Protein AF-A0A2D6K5L2-F1 (afdb_monomer)

Sequence (386 aa):
MVELRALHFTDVQDHYDRLEVIRDFLPANDIDAVFFTGDFIEANPIGANRTGDKLHEEYLRILVTPEFQEEYGTAQRRIQEIVRPHIVGDQLDESKLSASEKSELEALVESKKNVVSTAVDDKEEELKTALPPVIHESYTQMTLIFGEIAAISPVYAIMGNHDMTTGYEHLEDTVTFLEKQKSALLEGRNGVQFTLKGDLNTWEIPGFYNEPGIRKVFDEHYIPFESGESLGNIEEKLRTTSGEENRKYRSRKGDVTAWQASERTRLGDRNADIYFTHKLPHCDKGSRVMGDVSGEITLEYSIDAKSVHGGHFHGGQIGWSSLRHVLEAFEEGEMQTTINGEDVPLYLLTRGEHWELNPGEHHFFVTEYDAAKEVERVLVYEFVYE

Secondary structure (DSSP, 8-state):
--SEEEEEE---TT-HHHHHHHHHHHHHTT--EEEEEE-SS--STTSTTSHHHHHHHHHHHHH--HHHHHHHHHHHHHHHHHHGGGEETTEE-TTSS-HHHHHHHHHHHHHHHHHHHHHHHHHHHHHHHHHHHHHHHHHHHHHHHHHHHHTTS-EEEEE-SS-BHHHHHHHTTTEEEGGGSS-EEEE-TTSPEEEEEEE-------GGGGSHHHHHHHTTTB---SSSS-HHHHHHHHHH--HHHHHHHHHHHHHHHHHHHHHHHHH--S--SEEEES--S--STT-------S--HHHHHHTT-SEEEE---TT-EETTEEHHHHHHHHHHS--EEEETTEEEEEEEPPTT--EEEE-BTTEEEEEEE-TT--EEEEEEEE----

Solvent-accessible surface area (backbone atoms only — not comparable to full-atom values): 20625 Å² total; per-residue (Å²): 108,80,26,39,36,34,36,36,40,35,52,46,38,60,43,59,68,59,51,52,52,50,48,65,44,37,79,78,65,70,40,62,31,35,41,40,20,18,20,63,40,29,47,52,71,80,48,90,88,26,50,12,27,52,45,49,51,54,52,45,68,72,49,62,42,76,68,46,47,52,58,45,47,51,40,52,51,53,47,46,68,64,48,60,84,40,48,58,90,93,42,75,44,72,87,75,54,49,76,66,54,49,54,48,44,53,52,38,54,51,49,43,51,49,54,51,51,50,46,32,66,79,36,45,71,57,49,55,64,59,50,56,57,52,55,52,51,53,38,51,56,47,31,56,54,44,38,60,32,32,73,74,24,52,32,38,31,39,63,20,44,49,38,40,42,61,46,53,74,55,28,55,93,36,40,47,54,24,52,83,42,60,60,50,80,45,74,26,82,84,67,51,73,42,36,34,32,30,45,75,52,53,49,47,57,43,76,53,51,67,36,75,57,50,28,73,59,37,66,87,42,42,50,88,54,85,59,61,52,25,72,65,55,41,52,51,48,51,73,75,42,60,76,70,59,26,51,52,40,51,50,50,53,50,54,43,53,51,49,55,54,48,52,52,57,65,38,47,74,71,75,25,42,36,34,38,27,16,48,51,79,75,80,60,94,83,68,91,76,82,84,75,98,73,77,48,57,52,67,64,40,35,76,45,17,37,32,31,37,26,11,74,39,92,54,23,32,50,52,100,39,49,34,61,62,56,51,54,50,37,78,77,39,92,43,62,46,72,58,95,84,41,80,34,48,43,46,79,47,67,79,88,57,55,36,38,42,22,24,18,83,52,32,34,36,40,40,30,20,28,86,85,55,39,53,54,34,39,35,51,45,69,76,82,81,135

Foldseek 3Di:
DFFAKEWEAFACALVVVLLVVVLVVCVLFVHAAYEYFYALHNLDCPDPPTLVVVLVVQLCVQLVDPVLCVQLVVLVVVLCVLQVVQDDPNDGPPVPHDPVSVVSNVVSVVSNLVSQLVSLVVCLVVSLVGSVVSVVVSLLSVQVSLQSNQVRHAAEYAHEQSDWQVSCVSNVVRYHYQLVDLWDWRATPVRQIFIEHEHEPHQAHPPSCPRPNNVSSCVVTHPPNVQNHHLVRLVVCCVVDDDPSNVVSVVSNVSVVVVVVVSVVRSPDLAGQEYEYADAPPPDPDDDDDDDPPDRPVVVSLVRYLEYEYHDDAFWDKAPDTVVVVVVVCVVPPQWDDRPNDTWHKAADDWPGGMYTYAHPFKMWIWTADSVSHTGIITIDGDDDD

Nearest PDB structures (foldseek):
  6gkf-assembly4_G  TM=2.827E-01  e=2.273E+00  Homo sapiens
  8csb-assembly1_A  TM=1.303E-01  e=1.130E+00  Raoultella terrigena

Structure (mmCIF, N/CA/C/O backbone):
data_AF-A0A2D6K5L2-F1
#
_entry.id   AF-A0A2D6K5L2-F1
#
loop_
_atom_site.group_PDB
_atom_site.id
_atom_site.type_symbol
_atom_site.label_atom_id
_atom_site.label_alt_id
_atom_site.label_comp_id
_atom_site.label_asym_id
_atom_site.label_entity_id
_atom_site.label_seq_id
_atom_site.pdbx_PDB_ins_code
_atom_site.Cartn_x
_atom_site.Cartn_y
_atom_site.Cartn_z
_atom_site.occupancy
_atom_site.B_iso_or_equiv
_atom_site.auth_seq_id
_atom_site.auth_comp_id
_atom_site.auth_asym_id
_atom_site.auth_atom_id
_atom_site.pdbx_PDB_model_num
ATOM 1 N N . MET A 1 1 ? 18.872 4.439 -24.631 1.00 83.25 1 MET A N 1
ATOM 2 C CA . MET A 1 1 ? 17.970 3.472 -25.313 1.00 83.25 1 MET A CA 1
ATOM 3 C C . MET A 1 1 ? 17.229 2.840 -24.176 1.00 83.25 1 MET A C 1
ATOM 5 O O . MET A 1 1 ? 17.904 2.303 -23.306 1.00 83.25 1 MET A O 1
ATOM 9 N N . VAL A 1 2 ? 15.905 2.962 -24.184 1.00 91.69 2 VAL A N 1
ATOM 10 C CA . VAL A 1 2 ? 15.064 2.469 -23.095 1.00 91.69 2 VAL A CA 1
ATOM 11 C C . VAL A 1 2 ? 15.124 0.949 -23.078 1.00 91.69 2 VAL A C 1
ATOM 13 O O . VAL A 1 2 ? 14.811 0.302 -24.078 1.00 91.69 2 VAL A O 1
ATOM 16 N N . GLU A 1 3 ? 15.579 0.412 -21.957 1.00 96.12 3 GLU A N 1
ATOM 17 C CA . GLU A 1 3 ? 15.709 -1.016 -21.690 1.00 96.12 3 GLU A CA 1
ATOM 18 C C . GLU A 1 3 ? 14.527 -1.545 -20.874 1.00 96.12 3 GLU A C 1
ATOM 20 O O . GLU A 1 3 ? 14.092 -2.675 -21.088 1.00 96.12 3 GLU A O 1
ATOM 25 N N . LEU A 1 4 ? 13.999 -0.714 -19.975 1.00 97.38 4 LEU A N 1
ATOM 26 C CA . LEU A 1 4 ? 12.807 -0.989 -19.185 1.00 97.38 4 LEU A CA 1
ATOM 27 C C . LEU A 1 4 ? 11.976 0.288 -19.065 1.00 97.38 4 LEU A C 1
ATOM 29 O O . LEU A 1 4 ? 12.506 1.353 -18.743 1.00 97.38 4 LEU A O 1
ATOM 33 N N . ARG A 1 5 ? 10.674 0.173 -19.298 1.00 97.00 5 ARG A N 1
ATOM 34 C CA . ARG A 1 5 ? 9.677 1.217 -19.083 1.00 97.00 5 ARG A CA 1
ATOM 35 C C . ARG A 1 5 ? 8.679 0.719 -18.045 1.00 97.00 5 ARG A C 1
ATOM 37 O O . ARG A 1 5 ? 7.815 -0.097 -18.354 1.00 97.00 5 ARG A O 1
ATOM 44 N N . ALA A 1 6 ? 8.820 1.184 -16.811 1.00 97.69 6 ALA A N 1
ATOM 45 C CA . ALA A 1 6 ? 7.975 0.756 -15.705 1.00 97.69 6 ALA A CA 1
ATOM 46 C C . ALA A 1 6 ? 6.955 1.834 -15.346 1.00 97.69 6 ALA A C 1
ATOM 48 O O . ALA A 1 6 ? 7.294 3.016 -15.293 1.00 97.69 6 ALA A O 1
ATOM 49 N N . LEU A 1 7 ? 5.717 1.431 -15.086 1.00 97.56 7 LEU A N 1
ATOM 50 C CA . LEU A 1 7 ? 4.693 2.307 -14.529 1.00 97.56 7 LEU A CA 1
ATOM 51 C C . LEU A 1 7 ? 4.685 2.151 -13.010 1.00 97.56 7 LEU A C 1
ATOM 53 O O . LEU A 1 7 ? 4.645 1.028 -12.526 1.00 97.56 7 LEU A O 1
ATOM 57 N N . HIS A 1 8 ? 4.676 3.250 -12.260 1.00 95.75 8 HIS A N 1
ATOM 58 C CA . HIS A 1 8 ? 4.605 3.253 -10.801 1.00 95.75 8 HIS A CA 1
ATOM 59 C C . HIS A 1 8 ? 3.415 4.073 -10.300 1.00 95.75 8 HIS A C 1
ATOM 61 O O . HIS A 1 8 ? 3.296 5.258 -10.616 1.00 95.75 8 HIS A O 1
ATOM 67 N N . PHE A 1 9 ? 2.561 3.447 -9.492 1.00 93.38 9 PHE A N 1
ATOM 68 C CA . PHE A 1 9 ? 1.469 4.093 -8.757 1.00 93.38 9 PHE A CA 1
ATOM 69 C C . PHE A 1 9 ? 1.394 3.575 -7.312 1.00 93.38 9 PHE A C 1
ATOM 71 O O . PHE A 1 9 ? 2.041 2.590 -6.950 1.00 93.38 9 PHE A O 1
ATOM 78 N N . THR A 1 10 ? 0.618 4.274 -6.486 1.00 89.81 10 THR A N 1
ATOM 79 C CA . THR A 1 10 ? 0.477 4.033 -5.045 1.00 89.81 10 THR A CA 1
ATOM 80 C C . THR A 1 10 ? -0.971 4.190 -4.594 1.00 89.81 10 THR A C 1
ATOM 82 O O . THR A 1 10 ? -1.770 4.774 -5.328 1.00 89.81 10 THR A O 1
ATOM 85 N N . ASP A 1 11 ? -1.270 3.685 -3.394 1.00 85.62 11 ASP A N 1
ATOM 86 C CA . ASP A 1 11 ? -2.438 4.016 -2.573 1.00 85.62 11 ASP A CA 1
ATOM 87 C C . ASP A 1 11 ? -3.735 4.046 -3.388 1.00 85.62 11 ASP A C 1
ATOM 89 O O . ASP A 1 11 ? -4.423 5.065 -3.520 1.00 85.62 11 ASP A O 1
ATOM 93 N N . VAL A 1 12 ? -4.056 2.890 -3.976 1.00 88.06 12 VAL A N 1
ATOM 94 C CA . VAL A 1 12 ? -5.315 2.709 -4.702 1.00 88.06 12 VAL A CA 1
ATOM 95 C C . VAL A 1 12 ? -6.481 2.779 -3.742 1.00 88.06 12 VAL A C 1
ATOM 97 O O . VAL A 1 12 ? -7.477 3.381 -4.108 1.00 88.06 12 VAL A O 1
ATOM 100 N N . GLN A 1 13 ? -6.370 2.233 -2.527 1.00 88.38 13 GLN A N 1
ATOM 101 C CA . GLN A 1 13 ? -7.345 2.485 -1.462 1.00 88.38 13 GLN A CA 1
ATOM 102 C C . GLN A 1 13 ? -8.810 2.272 -1.909 1.00 88.38 13 GLN A C 1
ATOM 104 O O . GLN A 1 13 ? -9.665 3.131 -1.695 1.00 88.38 13 GLN A O 1
ATOM 109 N N . ASP A 1 14 ? -9.094 1.141 -2.567 1.00 89.00 14 ASP A N 1
ATOM 110 C CA . ASP A 1 14 ? -10.401 0.797 -3.166 1.00 89.00 14 ASP A CA 1
ATOM 111 C C . ASP A 1 14 ? -10.882 1.682 -4.343 1.00 89.00 14 ASP A C 1
ATOM 113 O O . ASP A 1 14 ? -12.031 1.568 -4.777 1.00 89.00 14 ASP A O 1
ATOM 117 N N . HIS A 1 15 ? -10.037 2.549 -4.905 1.00 88.44 15 HIS A N 1
ATOM 118 C CA . HIS A 1 15 ? -10.333 3.304 -6.131 1.00 88.44 15 HIS A CA 1
ATOM 119 C C . HIS A 1 15 ? -10.157 2.428 -7.373 1.00 88.44 15 HIS A C 1
ATOM 121 O O . HIS A 1 15 ? -9.168 2.514 -8.104 1.00 88.44 15 HIS A O 1
ATOM 127 N N . TYR A 1 16 ? -11.120 1.537 -7.596 1.00 89.25 16 TYR A N 1
ATOM 128 C CA . TYR A 1 16 ? -11.122 0.605 -8.727 1.00 89.25 16 TYR A CA 1
ATOM 129 C C . TYR A 1 16 ? -11.077 1.309 -10.092 1.00 89.25 16 TYR A C 1
ATOM 131 O O . TYR A 1 16 ? -10.446 0.816 -11.021 1.00 89.25 16 TYR A O 1
ATOM 139 N N . ASP A 1 17 ? -11.678 2.490 -10.194 1.00 88.25 17 ASP A N 1
ATOM 140 C CA . ASP A 1 17 ? -11.633 3.361 -11.369 1.00 88.25 17 ASP A CA 1
ATOM 141 C C . ASP A 1 17 ? -10.203 3.796 -11.730 1.00 88.25 17 ASP A C 1
ATOM 143 O O . ASP A 1 17 ? -9.833 3.790 -12.905 1.00 88.25 17 ASP A O 1
ATOM 147 N N . ARG A 1 18 ? -9.342 4.080 -10.741 1.00 88.88 18 ARG A N 1
ATOM 148 C CA . ARG A 1 18 ? -7.911 4.339 -10.997 1.00 88.88 18 ARG A CA 1
ATOM 149 C C . ARG A 1 18 ? -7.234 3.147 -11.648 1.00 88.88 18 ARG A C 1
ATOM 151 O O . ARG A 1 18 ? -6.411 3.321 -12.542 1.00 88.88 18 ARG A O 1
ATOM 158 N N . LEU A 1 19 ? -7.565 1.937 -11.210 1.00 91.62 19 LEU A N 1
ATOM 159 C CA . LEU A 1 19 ? -6.984 0.727 -11.778 1.00 91.62 19 LEU A CA 1
ATOM 160 C C . LEU A 1 19 ? -7.484 0.447 -13.195 1.00 91.62 19 LEU A C 1
ATOM 162 O O . LEU A 1 19 ? -6.706 -0.038 -14.015 1.00 91.62 19 LEU A O 1
ATOM 166 N N . GLU A 1 20 ? -8.732 0.792 -13.513 1.00 91.69 20 GLU A N 1
ATOM 167 C CA . GLU A 1 20 ? -9.238 0.750 -14.890 1.00 91.69 20 GLU A CA 1
ATOM 168 C C . GLU A 1 20 ? -8.454 1.711 -15.795 1.00 91.69 20 GLU A C 1
ATOM 170 O O . GLU A 1 20 ? -8.018 1.309 -16.877 1.00 91.69 20 GLU A O 1
ATOM 175 N N . VAL A 1 21 ? -8.172 2.932 -15.318 1.00 92.12 21 VAL A N 1
ATOM 176 C CA . VAL A 1 21 ? -7.288 3.883 -16.017 1.00 92.12 21 VAL A CA 1
ATOM 177 C C . VAL A 1 21 ? -5.901 3.275 -16.233 1.00 92.12 21 VAL A C 1
ATOM 179 O O . VAL A 1 21 ? -5.386 3.330 -17.350 1.00 92.12 21 VAL A O 1
ATOM 182 N N . ILE A 1 22 ? -5.302 2.649 -15.209 1.00 94.69 22 ILE A N 1
ATOM 183 C CA . ILE A 1 22 ? -3.998 1.981 -15.349 1.00 94.69 22 ILE A CA 1
ATOM 184 C C . ILE A 1 22 ? -4.061 0.868 -16.396 1.00 94.69 22 ILE A C 1
ATOM 186 O O . ILE A 1 22 ? -3.212 0.843 -17.284 1.00 94.69 22 ILE A O 1
ATOM 190 N N . ARG A 1 23 ? -5.055 -0.023 -16.337 1.00 94.75 23 ARG A N 1
ATOM 191 C CA . ARG A 1 23 ? -5.217 -1.133 -17.290 1.00 94.75 23 ARG A CA 1
ATOM 192 C C . ARG A 1 23 ? -5.236 -0.633 -18.733 1.00 94.75 23 ARG A C 1
ATOM 194 O O . ARG A 1 23 ? -4.505 -1.162 -19.572 1.00 94.75 23 ARG A O 1
ATOM 201 N N . ASP A 1 24 ? -6.039 0.388 -19.014 1.00 92.00 24 ASP A N 1
ATOM 202 C CA . ASP A 1 24 ? -6.203 0.927 -20.368 1.00 92.00 24 ASP A CA 1
ATOM 203 C C . ASP A 1 24 ? -4.967 1.726 -20.819 1.00 92.00 24 ASP A C 1
ATOM 205 O O . ASP A 1 24 ? -4.643 1.787 -22.010 1.00 92.00 24 ASP A O 1
ATOM 209 N N . PHE A 1 25 ? -4.218 2.277 -19.861 1.00 93.31 25 PHE A N 1
ATOM 210 C CA . PHE A 1 25 ? -2.974 2.997 -20.093 1.00 93.31 25 PHE A CA 1
ATOM 211 C C . PHE A 1 25 ? -1.829 2.087 -20.565 1.00 93.31 25 PHE A C 1
ATOM 213 O O . PHE A 1 25 ? -1.056 2.490 -21.442 1.00 93.31 25 PHE A O 1
ATOM 220 N N . LEU A 1 26 ? -1.697 0.872 -20.022 1.00 95.31 26 LEU A N 1
ATOM 221 C CA . LEU A 1 26 ? -0.550 -0.013 -20.288 1.00 95.31 26 LEU A CA 1
ATOM 222 C C . LEU A 1 26 ? -0.265 -0.269 -21.782 1.00 95.31 26 LEU A C 1
ATOM 224 O O . LEU A 1 26 ? 0.854 0.025 -22.220 1.00 95.31 26 LEU A O 1
ATOM 228 N N . PRO A 1 27 ? -1.219 -0.770 -22.600 1.00 91.75 27 PRO A N 1
ATOM 229 C CA . PRO A 1 27 ? -0.937 -1.116 -23.994 1.00 91.75 27 PRO A CA 1
ATOM 230 C C . PRO A 1 27 ? -0.665 0.117 -24.860 1.00 91.75 27 PRO A C 1
ATOM 232 O O . PRO A 1 27 ? 0.084 0.037 -25.832 1.00 91.75 27 PRO A O 1
ATOM 235 N N . ALA A 1 28 ? -1.249 1.265 -24.511 1.00 88.38 28 ALA A N 1
ATOM 236 C CA . ALA A 1 28 ? -1.060 2.509 -25.244 1.00 88.38 28 ALA A CA 1
ATOM 237 C C . ALA A 1 28 ? 0.341 3.106 -25.029 1.00 88.38 28 ALA A C 1
ATOM 239 O O . ALA A 1 28 ? 0.806 3.886 -25.858 1.00 88.38 28 ALA A O 1
ATOM 240 N N . ASN A 1 29 ? 1.017 2.750 -23.934 1.00 90.94 29 ASN A N 1
ATOM 241 C CA . ASN A 1 29 ? 2.264 3.384 -23.505 1.00 90.94 29 ASN A CA 1
ATOM 242 C C . ASN A 1 29 ? 3.463 2.431 -23.469 1.00 90.94 29 ASN A C 1
ATOM 244 O O . ASN A 1 29 ? 4.521 2.832 -22.983 1.00 90.94 29 ASN A O 1
ATOM 248 N N . ASP A 1 30 ? 3.309 1.212 -23.999 1.00 93.06 30 ASP A N 1
ATOM 249 C CA . ASP A 1 30 ? 4.377 0.212 -24.131 1.00 93.06 30 ASP A CA 1
ATOM 250 C C . ASP A 1 30 ? 5.078 -0.070 -22.786 1.00 93.06 30 ASP A C 1
ATOM 252 O O . ASP A 1 30 ? 6.304 -0.026 -22.680 1.00 93.06 30 ASP A O 1
ATOM 256 N N . ILE A 1 31 ? 4.275 -0.261 -21.730 1.00 96.69 31 ILE A N 1
ATOM 257 C CA . ILE A 1 31 ? 4.749 -0.490 -20.360 1.00 96.69 31 ILE A CA 1
ATOM 258 C C . ILE A 1 31 ? 5.205 -1.942 -20.186 1.00 96.69 31 ILE A C 1
ATOM 260 O O . ILE A 1 31 ? 4.432 -2.880 -20.375 1.00 96.69 31 ILE A O 1
ATOM 264 N N . ASP A 1 32 ? 6.455 -2.120 -19.765 1.00 97.38 32 ASP A N 1
ATOM 265 C CA . ASP A 1 32 ? 7.092 -3.428 -19.594 1.00 97.38 32 ASP A CA 1
ATOM 266 C C . ASP A 1 32 ? 6.769 -4.063 -18.230 1.00 97.38 32 ASP A C 1
ATOM 268 O O . ASP A 1 32 ? 6.717 -5.284 -18.110 1.00 97.38 32 ASP A O 1
ATOM 272 N N . ALA A 1 33 ? 6.559 -3.249 -17.191 1.00 98.25 33 ALA A N 1
ATOM 273 C CA . ALA A 1 33 ? 6.229 -3.717 -15.847 1.00 98.25 33 ALA A CA 1
ATOM 274 C C . ALA A 1 33 ? 5.426 -2.679 -15.062 1.00 98.25 33 ALA A C 1
ATOM 276 O O . ALA A 1 33 ? 5.560 -1.471 -15.272 1.00 98.25 33 ALA A O 1
ATOM 277 N N . VAL A 1 34 ? 4.625 -3.167 -14.123 1.00 98.25 34 VAL A N 1
ATOM 278 C CA . VAL A 1 34 ? 3.839 -2.350 -13.203 1.00 98.25 34 VAL A CA 1
ATOM 279 C C . VAL A 1 34 ? 4.399 -2.488 -11.799 1.00 98.25 34 VAL A C 1
ATOM 281 O O . VAL A 1 34 ? 4.546 -3.590 -11.275 1.00 98.25 34 VAL A O 1
ATOM 284 N N . PHE A 1 35 ? 4.708 -1.354 -11.192 1.00 97.19 35 PHE A N 1
ATOM 285 C CA . PHE A 1 35 ? 5.216 -1.219 -9.841 1.00 97.19 35 PHE A CA 1
ATOM 286 C C . PHE A 1 35 ? 4.116 -0.620 -8.973 1.00 97.19 35 PHE A C 1
ATOM 288 O O . PHE A 1 35 ? 3.604 0.463 -9.263 1.00 97.19 35 PHE A O 1
ATOM 295 N N . PHE A 1 36 ? 3.762 -1.320 -7.904 1.00 94.31 36 PHE A N 1
ATOM 296 C CA . PHE A 1 36 ? 2.797 -0.850 -6.923 1.00 94.31 36 PHE A CA 1
ATOM 297 C C . PHE A 1 36 ? 3.430 -0.803 -5.535 1.00 94.31 36 PHE A C 1
ATOM 299 O O . PHE A 1 36 ? 4.047 -1.758 -5.070 1.00 94.31 36 PHE A O 1
ATOM 306 N N . THR A 1 37 ? 3.294 0.318 -4.851 1.00 88.56 37 THR A N 1
ATOM 307 C CA . THR A 1 37 ? 3.759 0.472 -3.469 1.00 88.56 37 THR A CA 1
ATOM 308 C C . THR A 1 37 ? 2.672 1.223 -2.743 1.00 88.56 37 THR A C 1
ATOM 310 O O . THR A 1 37 ? 2.405 2.330 -3.172 1.00 88.56 37 THR A O 1
ATOM 313 N N . GLY A 1 38 ? 2.053 0.696 -1.694 1.00 82.88 38 GLY A N 1
ATOM 314 C CA . GLY A 1 38 ? 0.961 1.423 -1.041 1.00 82.88 38 GLY A CA 1
ATOM 315 C C . GLY A 1 38 ? -0.201 0.527 -0.666 1.00 82.88 38 GLY A C 1
ATOM 316 O O . GLY A 1 38 ? -0.106 -0.693 -0.766 1.00 82.88 38 GLY A O 1
ATOM 317 N N . ASP A 1 39 ? -1.277 1.159 -0.226 1.00 86.75 39 ASP A N 1
ATOM 318 C CA . ASP A 1 39 ? -2.463 0.473 0.271 1.00 86.75 39 ASP A CA 1
ATOM 319 C C . ASP A 1 39 ? -3.371 0.010 -0.880 1.00 86.75 39 ASP A C 1
ATOM 321 O O . ASP A 1 39 ? -3.841 0.829 -1.685 1.00 86.75 39 ASP A O 1
ATOM 325 N N . PHE A 1 40 ? -3.667 -1.292 -0.958 1.00 90.31 40 PHE A N 1
ATOM 326 C CA . PHE A 1 40 ? -4.688 -1.790 -1.891 1.00 90.31 40 PHE A CA 1
ATOM 327 C C . PHE A 1 40 ? -6.091 -1.372 -1.429 1.00 90.31 40 PHE A C 1
ATOM 329 O O . PHE A 1 40 ? -6.898 -0.912 -2.240 1.00 90.31 40 PHE A O 1
ATOM 336 N N . ILE A 1 41 ? -6.368 -1.499 -0.129 1.00 89.06 41 ILE A N 1
ATOM 337 C CA . ILE A 1 41 ? -7.662 -1.172 0.487 1.00 89.06 41 ILE A CA 1
ATOM 338 C C . ILE A 1 41 ? -7.567 0.054 1.402 1.00 89.06 41 ILE A C 1
ATOM 340 O O . ILE A 1 41 ? -6.534 0.319 2.009 1.00 89.06 41 ILE A O 1
ATOM 344 N N . GLU A 1 42 ? -8.658 0.802 1.552 1.00 86.44 42 GLU A N 1
ATOM 345 C CA . GLU A 1 42 ? -8.759 1.859 2.560 1.00 86.44 42 GLU A CA 1
ATOM 346 C C . GLU A 1 42 ? -9.363 1.287 3.839 1.00 86.44 42 GLU A C 1
ATOM 348 O O . GLU A 1 42 ? -10.553 0.991 3.874 1.00 86.44 42 GLU A O 1
ATOM 353 N N . ALA A 1 43 ? -8.575 1.156 4.903 1.00 78.31 43 ALA A N 1
ATOM 354 C CA . ALA A 1 43 ? -9.054 0.666 6.193 1.00 78.31 43 ALA A CA 1
ATOM 355 C C . ALA A 1 43 ? -9.786 1.733 7.027 1.00 78.31 43 ALA A C 1
ATOM 357 O O . ALA A 1 43 ? -10.543 1.386 7.937 1.00 78.31 43 ALA A O 1
ATOM 358 N N . ASN A 1 44 ? -9.573 3.025 6.763 1.00 78.69 44 ASN A N 1
ATOM 359 C CA . ASN A 1 44 ? -10.186 4.096 7.541 1.00 78.69 44 ASN A CA 1
ATOM 360 C C . ASN A 1 44 ? -11.580 4.475 7.000 1.00 78.69 44 ASN A C 1
ATOM 362 O O . ASN A 1 44 ? -11.772 4.605 5.790 1.00 78.69 44 ASN A O 1
ATOM 366 N N . PRO A 1 45 ? -12.562 4.752 7.877 1.00 76.44 45 PRO A N 1
ATOM 367 C CA . PRO A 1 45 ? -13.903 5.182 7.477 1.00 76.44 45 PRO A CA 1
ATOM 368 C C . PRO A 1 45 ? -13.915 6.675 7.100 1.00 76.44 45 PRO A C 1
ATOM 370 O O . PRO A 1 45 ? -14.493 7.509 7.797 1.00 76.44 45 PRO A O 1
ATOM 373 N N . ILE A 1 46 ? -13.211 7.035 6.024 1.00 66.38 46 ILE A N 1
ATOM 374 C CA . ILE A 1 46 ? -13.049 8.426 5.558 1.00 66.38 46 ILE A CA 1
ATOM 375 C C . ILE A 1 46 ? -13.631 8.683 4.161 1.00 66.38 46 ILE A C 1
ATOM 377 O O . ILE A 1 46 ? -13.708 9.835 3.736 1.00 66.38 46 ILE A O 1
ATOM 381 N N . GLY A 1 47 ? -14.076 7.642 3.451 1.00 62.22 47 GLY A N 1
ATOM 382 C CA . GLY A 1 47 ? -14.651 7.746 2.110 1.00 62.22 47 GLY A CA 1
ATOM 383 C C . GLY A 1 47 ? -15.838 6.806 1.932 1.00 62.22 47 GLY A C 1
ATOM 384 O O . GLY A 1 47 ? -15.765 5.647 2.326 1.00 62.22 47 GLY A O 1
ATOM 385 N N . ALA A 1 48 ? -16.918 7.311 1.330 1.00 68.81 48 ALA A N 1
ATOM 386 C CA . ALA A 1 48 ? -18.135 6.534 1.112 1.00 68.81 48 ALA A CA 1
ATOM 387 C C . ALA A 1 48 ? -17.848 5.284 0.262 1.00 68.81 48 ALA A C 1
ATOM 389 O O . ALA A 1 48 ? -17.224 5.389 -0.797 1.00 68.81 48 ALA A O 1
ATOM 390 N N . ASN A 1 49 ? -18.357 4.130 0.701 1.00 78.88 49 ASN A N 1
ATOM 391 C CA . ASN A 1 49 ? -18.326 2.848 -0.015 1.00 78.88 49 ASN A CA 1
ATOM 392 C C . ASN A 1 49 ? -16.932 2.199 -0.193 1.00 78.88 49 ASN A C 1
ATOM 394 O O . ASN A 1 49 ? -16.768 1.321 -1.045 1.00 78.88 49 ASN A O 1
ATOM 398 N N . ARG A 1 50 ? -15.937 2.579 0.617 1.00 88.69 50 ARG A N 1
ATOM 399 C CA . ARG A 1 50 ? -14.635 1.885 0.694 1.00 88.69 50 ARG A CA 1
ATOM 400 C C . ARG A 1 50 ? -14.619 0.811 1.781 1.00 88.69 50 ARG A C 1
ATOM 402 O O . ARG A 1 50 ? -15.568 0.709 2.561 1.00 88.69 50 ARG A O 1
ATOM 409 N N . THR A 1 51 ? -13.554 0.014 1.851 1.00 90.06 51 THR A N 1
ATOM 410 C CA . THR A 1 51 ? -13.462 -1.119 2.788 1.00 90.06 51 THR A CA 1
ATOM 411 C C . THR A 1 51 ? -13.676 -0.692 4.240 1.00 90.06 51 THR A C 1
ATOM 413 O O . THR A 1 51 ? -14.486 -1.293 4.940 1.00 90.06 51 THR A O 1
ATOM 416 N N . GLY A 1 52 ? -13.032 0.388 4.678 1.00 87.50 52 GLY A N 1
ATOM 417 C CA . GLY A 1 52 ? -13.120 0.918 6.037 1.00 87.50 52 GLY A CA 1
ATOM 418 C C . GLY A 1 52 ? -14.513 1.421 6.398 1.00 87.50 52 GLY A C 1
ATOM 419 O O . GLY A 1 52 ? -14.971 1.206 7.516 1.00 87.50 52 GLY A O 1
ATOM 420 N N . ASP A 1 53 ? -15.217 2.032 5.444 1.00 88.50 53 ASP A N 1
ATOM 421 C CA . ASP A 1 53 ? -16.603 2.482 5.610 1.00 88.50 53 ASP A CA 1
ATOM 422 C C . ASP A 1 53 ? -17.551 1.286 5.755 1.00 88.50 53 ASP A C 1
ATOM 424 O O . ASP A 1 53 ? -18.263 1.181 6.751 1.00 88.50 53 ASP A O 1
ATOM 428 N N . LYS A 1 54 ? -17.462 0.302 4.851 1.00 90.62 54 LYS A N 1
ATOM 429 C CA . LYS A 1 54 ? -18.255 -0.939 4.916 1.00 90.62 54 LYS A CA 1
ATOM 430 C C . LYS A 1 54 ? -17.987 -1.731 6.199 1.00 90.62 54 LYS A C 1
ATOM 432 O O . LYS A 1 54 ? -18.916 -2.247 6.820 1.00 90.62 54 LYS A O 1
ATOM 437 N N . LEU A 1 55 ? -16.723 -1.815 6.618 1.00 88.81 55 LEU A N 1
ATOM 438 C CA . LEU A 1 55 ? -16.343 -2.449 7.880 1.00 88.81 55 LEU A CA 1
ATOM 439 C C . LEU A 1 55 ? -16.941 -1.704 9.072 1.00 88.81 55 LEU A C 1
ATOM 441 O O . LEU A 1 55 ? -17.440 -2.338 10.001 1.00 88.81 55 LEU A O 1
ATOM 445 N N . HIS A 1 56 ? -16.898 -0.371 9.059 1.00 87.62 56 HIS A N 1
ATOM 446 C CA . HIS A 1 56 ? -17.470 0.448 10.118 1.00 87.62 56 HIS A CA 1
ATOM 447 C C . HIS A 1 56 ? -18.995 0.312 10.186 1.00 87.62 56 HIS A C 1
ATOM 449 O O . HIS A 1 56 ? -19.542 0.151 11.278 1.00 87.62 56 HIS A O 1
ATOM 455 N N . GLU A 1 57 ? -19.679 0.313 9.042 1.00 89.12 57 GLU A N 1
ATOM 456 C CA . GLU A 1 57 ? -21.121 0.077 8.949 1.00 89.12 57 GLU A CA 1
ATOM 457 C C . GLU A 1 57 ? -21.505 -1.285 9.534 1.00 89.12 57 GLU A C 1
ATOM 459 O O . GLU A 1 57 ? -22.396 -1.361 10.385 1.00 89.12 57 GLU A O 1
ATOM 464 N N . GLU A 1 58 ? -20.804 -2.352 9.144 1.00 90.75 58 GLU A N 1
ATOM 465 C CA . GLU A 1 58 ? -21.087 -3.708 9.620 1.00 90.75 58 GLU A CA 1
ATOM 466 C C . GLU A 1 58 ? -20.767 -3.869 11.115 1.00 90.75 58 GLU A C 1
ATOM 468 O O . GLU A 1 58 ? -21.550 -4.451 11.872 1.00 90.75 58 GLU A O 1
ATOM 473 N N . TYR A 1 59 ? -19.670 -3.265 11.579 1.00 89.62 59 TYR A N 1
ATOM 474 C CA . TYR A 1 59 ? -19.303 -3.200 12.994 1.00 89.62 59 TYR A CA 1
ATOM 475 C C . TYR A 1 59 ? -20.381 -2.506 13.834 1.00 89.62 59 TYR A C 1
ATOM 477 O O . TYR A 1 59 ? -20.828 -3.039 14.855 1.00 89.62 59 TYR A O 1
ATOM 485 N N . LEU A 1 60 ? -20.855 -1.337 13.392 1.00 87.25 60 LEU A N 1
ATOM 486 C CA . LEU A 1 60 ? -21.923 -0.612 14.076 1.00 87.25 60 LEU A CA 1
ATOM 487 C C . LEU A 1 60 ? -23.248 -1.375 14.020 1.00 87.25 60 LEU A C 1
ATOM 489 O O . LEU A 1 60 ? -23.956 -1.418 15.024 1.00 87.25 60 LEU A O 1
ATOM 493 N N . ARG A 1 61 ? -23.584 -2.024 12.903 1.00 90.12 61 ARG A N 1
ATOM 494 C CA . ARG A 1 61 ? -24.806 -2.837 12.778 1.00 90.12 61 ARG A CA 1
ATOM 495 C C . ARG A 1 61 ? -24.887 -3.927 13.853 1.00 90.12 61 ARG A C 1
ATOM 497 O O . ARG A 1 61 ? -25.984 -4.239 14.316 1.00 90.12 61 ARG A O 1
ATOM 504 N N . ILE A 1 62 ? -23.748 -4.502 14.234 1.00 89.75 62 ILE A N 1
ATOM 505 C CA . ILE A 1 62 ? -23.656 -5.590 15.218 1.00 89.75 62 ILE A CA 1
ATOM 506 C C . ILE A 1 62 ? -23.655 -5.056 16.654 1.00 89.75 62 ILE A C 1
ATOM 508 O O . ILE A 1 62 ? -24.332 -5.617 17.520 1.00 89.75 62 ILE A O 1
ATOM 512 N N . LEU A 1 63 ? -22.913 -3.976 16.914 1.00 85.19 63 LEU A N 1
ATOM 513 C CA . LEU A 1 63 ? -22.727 -3.448 18.270 1.00 85.19 63 LEU A CA 1
ATOM 514 C C . LEU A 1 63 ? -23.829 -2.506 18.741 1.00 85.19 63 LEU A C 1
ATOM 516 O O . LEU A 1 63 ? -24.086 -2.407 19.940 1.00 85.19 63 LEU A O 1
ATOM 520 N N . VAL A 1 64 ? -24.458 -1.777 17.823 1.00 81.44 64 VAL A N 1
ATOM 521 C CA . VAL A 1 64 ? -25.395 -0.708 18.161 1.00 81.44 64 VAL A CA 1
ATOM 522 C C . VAL A 1 64 ? -26.768 -1.305 18.477 1.00 81.44 64 VAL A C 1
ATOM 524 O O . VAL A 1 64 ? -27.703 -1.278 17.677 1.00 81.44 64 VAL A O 1
ATOM 527 N N . THR A 1 65 ? -26.891 -1.838 19.690 1.00 78.69 65 THR A N 1
ATOM 528 C CA . THR A 1 65 ? -28.170 -2.181 20.322 1.00 78.69 65 THR A CA 1
ATOM 529 C C . THR A 1 65 ? -28.802 -0.942 20.975 1.00 78.69 65 THR A C 1
ATOM 531 O O . THR A 1 65 ? -28.107 0.052 21.215 1.00 78.69 65 THR A O 1
ATOM 534 N N . PRO A 1 66 ? -30.114 -0.949 21.285 1.00 82.50 66 PRO A N 1
ATOM 535 C CA . PRO A 1 66 ? -30.747 0.142 22.030 1.00 82.50 66 PRO A CA 1
ATOM 536 C C . PRO A 1 66 ? -30.041 0.458 23.358 1.00 82.50 66 PRO A C 1
ATOM 538 O O . PRO A 1 66 ? -29.849 1.626 23.688 1.00 82.50 66 PRO A O 1
ATOM 541 N N . GLU A 1 67 ? -29.602 -0.572 24.082 1.00 77.56 67 GLU A N 1
ATOM 542 C CA . GLU A 1 67 ? -28.886 -0.448 25.355 1.00 77.56 67 GLU A CA 1
ATOM 543 C C . GLU A 1 67 ? -27.507 0.199 25.159 1.00 77.56 67 GLU A C 1
ATOM 545 O O . GLU A 1 67 ? -27.148 1.139 25.870 1.00 77.56 67 GLU A O 1
ATOM 550 N N . PHE A 1 68 ? -26.768 -0.227 24.127 1.00 84.62 68 PHE A N 1
ATOM 551 C CA . PHE A 1 68 ? -25.496 0.393 23.756 1.00 84.62 68 PHE A CA 1
ATOM 552 C C . PHE A 1 68 ? -25.678 1.876 23.409 1.00 84.62 68 PHE A C 1
ATOM 554 O O . PHE A 1 68 ? -24.909 2.720 23.870 1.00 84.62 68 PHE A O 1
ATOM 561 N N . GLN A 1 69 ? -26.705 2.218 22.621 1.00 83.06 69 GLN A N 1
ATOM 562 C CA . GLN A 1 69 ? -26.992 3.607 22.245 1.00 83.06 69 GLN A CA 1
ATOM 563 C C . GLN A 1 69 ? -27.305 4.490 23.453 1.00 83.06 69 GLN A C 1
ATOM 565 O O . GLN A 1 69 ? -26.893 5.654 23.476 1.00 83.06 69 GLN A O 1
ATOM 570 N N . GLU A 1 70 ? -28.027 3.967 24.442 1.00 84.75 70 GLU A N 1
ATOM 571 C CA . GLU A 1 70 ? -28.367 4.710 25.652 1.00 84.75 70 GLU A CA 1
ATOM 572 C C . GLU A 1 70 ? -27.114 5.022 26.482 1.00 84.75 70 GLU A C 1
ATOM 574 O O . GLU A 1 70 ? -26.860 6.189 26.804 1.00 84.75 70 GLU A O 1
ATOM 579 N N . GLU A 1 71 ? -26.285 4.015 26.763 1.00 82.94 71 GLU A N 1
ATOM 580 C CA . GLU A 1 71 ? -25.082 4.168 27.589 1.00 82.94 71 GLU A CA 1
ATOM 581 C C . GLU A 1 71 ? -23.981 4.963 26.870 1.00 82.94 71 GLU A C 1
ATOM 583 O O . GLU A 1 71 ? -23.495 5.981 27.383 1.00 82.94 71 GLU A O 1
ATOM 588 N N . TYR A 1 72 ? -23.632 4.566 25.641 1.00 85.75 72 TYR A N 1
ATOM 589 C CA . TYR A 1 72 ? -22.618 5.248 24.832 1.00 85.75 72 TYR A CA 1
ATOM 590 C C . TYR A 1 72 ? -23.050 6.676 24.483 1.00 85.75 72 TYR A C 1
ATOM 592 O O . TYR A 1 72 ? -22.258 7.619 24.589 1.00 85.75 72 TYR A O 1
ATOM 600 N N . GLY A 1 73 ? -24.313 6.860 24.088 1.00 84.62 73 GLY A N 1
ATOM 601 C CA . GLY A 1 73 ? -24.863 8.154 23.693 1.00 84.62 73 GLY A CA 1
ATOM 602 C C . GLY A 1 73 ? -24.943 9.146 24.851 1.00 84.62 73 GLY A C 1
ATOM 603 O O . GLY A 1 73 ? -24.678 10.336 24.653 1.00 84.62 73 GLY A O 1
ATOM 604 N N . THR A 1 74 ? -25.251 8.676 26.063 1.00 85.94 74 THR A N 1
ATOM 605 C CA . THR A 1 74 ?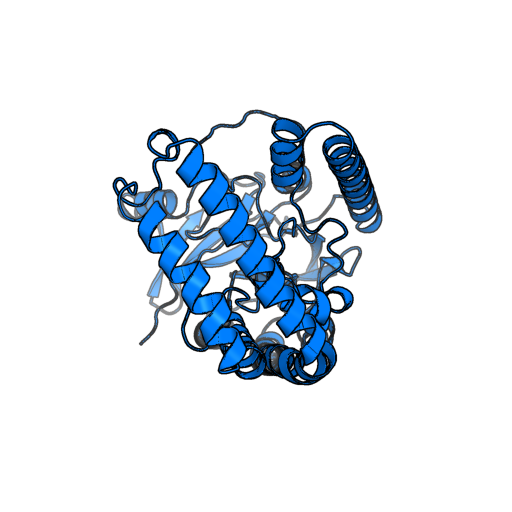 -25.245 9.515 27.271 1.00 85.94 74 THR A CA 1
ATOM 606 C C . THR A 1 74 ? -23.834 10.003 27.589 1.00 85.94 74 THR A C 1
ATOM 608 O O . THR A 1 74 ? -23.625 11.209 27.758 1.00 85.94 74 THR A O 1
ATOM 611 N N . ALA A 1 75 ? -22.847 9.105 27.586 1.00 86.12 75 ALA A N 1
ATOM 612 C CA . ALA A 1 75 ? -21.459 9.472 27.851 1.00 86.12 75 ALA A CA 1
ATOM 613 C C . ALA A 1 75 ? -20.879 10.389 26.758 1.00 86.12 75 ALA A C 1
ATOM 615 O O . ALA A 1 75 ? -20.256 11.404 27.070 1.00 86.12 75 ALA A O 1
ATOM 616 N N . GLN A 1 76 ? -21.140 10.102 25.476 1.00 87.56 76 GLN A N 1
ATOM 617 C CA . GLN A 1 76 ? -20.688 10.937 24.356 1.00 87.56 76 GLN A CA 1
ATOM 618 C C . GLN A 1 76 ? -21.267 12.353 24.423 1.00 87.56 76 GLN A C 1
ATOM 620 O O . GLN A 1 76 ? -20.545 13.328 24.202 1.00 87.56 76 GLN A O 1
ATOM 625 N N . ARG A 1 77 ? -22.557 12.484 24.748 1.00 90.19 77 ARG A N 1
ATOM 626 C CA . ARG A 1 77 ? -23.204 13.791 24.907 1.00 90.19 77 ARG A CA 1
ATOM 627 C C . ARG A 1 77 ? -22.553 14.589 26.029 1.00 90.19 77 ARG A C 1
ATOM 629 O O . ARG A 1 77 ? -22.245 15.761 25.833 1.00 90.19 77 ARG A O 1
ATOM 636 N N . ARG A 1 78 ? -22.273 13.942 27.163 1.00 91.44 78 ARG A N 1
ATOM 637 C CA . ARG A 1 78 ? -21.625 14.594 28.302 1.00 91.44 78 ARG A CA 1
ATOM 638 C C . ARG A 1 78 ? -20.193 15.032 27.987 1.00 91.44 78 ARG A C 1
ATOM 640 O O . ARG A 1 78 ? -19.820 16.151 28.323 1.00 91.44 78 ARG A O 1
ATOM 647 N N . ILE A 1 79 ? -19.421 14.210 27.273 1.00 89.75 79 ILE A N 1
ATOM 648 C CA . ILE A 1 79 ? -18.093 14.602 26.776 1.00 89.75 79 ILE A CA 1
ATOM 649 C C . ILE A 1 79 ? -18.207 15.842 25.887 1.00 89.75 79 ILE A C 1
ATOM 651 O O . ILE A 1 79 ? -17.475 16.805 26.091 1.00 89.75 79 ILE A O 1
ATOM 655 N N . GLN A 1 80 ? -19.144 15.864 24.936 1.00 88.94 80 GLN A N 1
ATOM 656 C CA . GLN A 1 80 ? -19.331 17.029 24.066 1.00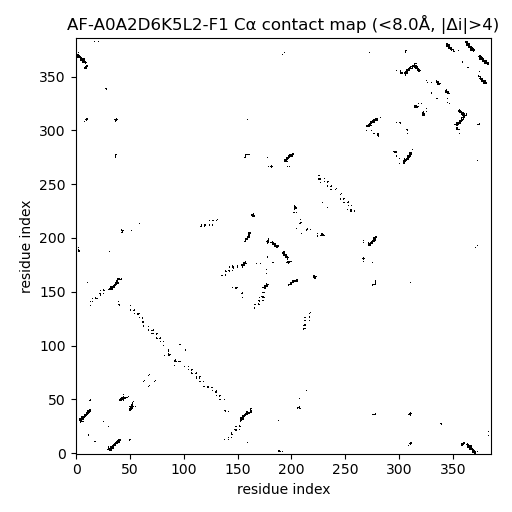 88.94 80 GLN A CA 1
ATOM 657 C C . GLN A 1 80 ? -19.740 18.288 24.839 1.00 88.94 80 GLN A C 1
ATOM 659 O O . GLN A 1 80 ? -19.268 19.371 24.504 1.00 88.94 80 GLN A O 1
ATOM 664 N N . GLU A 1 81 ? -20.573 18.171 25.874 1.00 91.12 81 GLU A N 1
ATOM 665 C CA . GLU A 1 81 ? -20.930 19.297 26.747 1.00 91.12 81 GLU A CA 1
ATOM 666 C C . GLU A 1 81 ? -19.716 19.890 27.470 1.00 91.12 81 GLU A C 1
ATOM 668 O O . GLU A 1 81 ? -19.652 21.109 27.628 1.00 91.12 81 GLU A O 1
ATOM 673 N N . ILE A 1 82 ? -18.758 19.050 27.875 1.00 89.38 82 ILE A N 1
ATOM 674 C CA . ILE A 1 82 ? -17.524 19.496 28.530 1.00 89.38 82 ILE A CA 1
ATOM 675 C C . ILE A 1 82 ? -16.537 20.061 27.504 1.00 89.38 82 ILE A C 1
ATOM 677 O O . ILE A 1 82 ? -15.975 21.120 27.735 1.00 89.38 82 ILE A O 1
ATOM 681 N N . VAL A 1 83 ? -16.317 19.389 26.369 1.00 89.75 83 VAL A N 1
ATOM 682 C CA . VAL A 1 83 ? -15.267 19.748 25.394 1.00 89.75 83 VAL A CA 1
ATOM 683 C C . VAL A 1 83 ? -15.648 20.967 24.553 1.00 89.75 83 VAL A C 1
ATOM 685 O O . VAL A 1 83 ? -14.820 21.850 24.336 1.00 89.75 83 VAL A O 1
ATOM 688 N N . ARG A 1 84 ? -16.896 21.042 24.071 1.00 89.56 84 ARG A N 1
ATOM 689 C CA . ARG A 1 84 ? -17.336 22.037 23.073 1.00 89.56 84 ARG A CA 1
ATOM 690 C C . ARG A 1 84 ? -17.085 23.502 23.471 1.00 89.56 84 ARG A C 1
ATOM 692 O O . ARG A 1 84 ? -16.705 24.266 22.586 1.00 89.56 84 ARG A O 1
ATOM 699 N N . PRO A 1 85 ? -17.263 23.928 24.737 1.00 89.88 85 PRO A N 1
ATOM 700 C CA . PRO A 1 85 ? -16.947 25.294 25.165 1.00 89.88 85 PRO A CA 1
ATOM 701 C C . PRO A 1 85 ? -15.458 25.666 25.076 1.00 89.88 85 PRO A C 1
ATOM 703 O O . PRO A 1 85 ? -15.137 26.854 25.068 1.00 89.88 85 PRO A O 1
ATOM 706 N N . HIS A 1 86 ? -14.563 24.675 25.013 1.00 87.25 86 HIS A N 1
ATOM 707 C CA . HIS A 1 86 ? -13.108 24.854 25.091 1.00 87.25 86 HIS A CA 1
ATOM 708 C C . HIS A 1 86 ? -12.388 24.623 23.754 1.00 87.25 86 HIS A C 1
ATOM 710 O O . HIS A 1 86 ? -11.159 24.610 23.710 1.00 87.25 86 HIS A O 1
ATOM 716 N N . ILE A 1 87 ? -13.135 24.460 22.659 1.00 86.25 87 ILE A N 1
ATOM 717 C CA . ILE A 1 87 ? -12.578 24.372 21.304 1.00 86.25 87 ILE A CA 1
ATOM 718 C C . ILE A 1 87 ? -12.206 25.781 20.818 1.00 86.25 87 ILE A C 1
ATOM 720 O O . ILE A 1 87 ? -13.037 26.693 20.828 1.00 86.25 87 ILE A O 1
ATOM 724 N N . VAL A 1 88 ? -10.959 25.968 20.380 1.00 74.69 88 VAL A N 1
ATOM 725 C CA . VAL A 1 88 ? -10.455 27.214 19.782 1.00 74.69 88 VAL A CA 1
ATOM 726 C C . VAL A 1 88 ? -9.955 26.909 18.373 1.00 74.69 88 VAL A C 1
ATOM 728 O O . VAL A 1 88 ? -8.955 26.218 18.200 1.00 74.69 88 VAL A O 1
ATOM 731 N N . GLY A 1 89 ? -10.654 27.425 17.357 1.00 80.56 89 GLY A N 1
ATOM 732 C CA . GLY A 1 89 ? -10.460 26.957 15.982 1.00 80.56 89 GLY A CA 1
ATOM 733 C C . GLY A 1 89 ? -10.940 25.511 15.868 1.00 80.56 89 GLY A C 1
ATOM 734 O O . GLY A 1 89 ? -12.093 25.241 16.195 1.00 80.56 89 GLY A O 1
ATOM 735 N N . ASP A 1 90 ? -10.035 24.605 15.495 1.00 73.44 90 ASP A N 1
ATOM 736 C CA . ASP A 1 90 ? -10.325 23.175 15.304 1.00 73.44 90 ASP A CA 1
ATOM 737 C C . ASP A 1 90 ? -9.698 22.278 16.388 1.00 73.44 90 ASP A C 1
ATOM 739 O O . ASP A 1 90 ? -9.702 21.055 16.270 1.00 73.44 90 ASP A O 1
ATOM 743 N N . GLN A 1 91 ? -9.134 22.866 17.450 1.00 73.56 91 GLN A N 1
ATOM 744 C CA . GLN A 1 91 ? -8.417 22.128 18.494 1.00 73.56 91 GLN A CA 1
ATOM 745 C C . GLN A 1 91 ? -8.963 22.422 19.895 1.00 73.56 91 GLN A C 1
ATOM 747 O O . GLN A 1 91 ? -9.398 23.535 20.203 1.00 73.56 91 GLN A O 1
ATOM 752 N N . LEU A 1 92 ? -8.930 21.404 20.757 1.00 80.81 92 LEU A N 1
ATOM 753 C CA . LEU A 1 92 ? -9.258 21.520 22.176 1.00 80.81 92 LEU A CA 1
ATOM 754 C C . LEU A 1 92 ? -8.128 22.242 22.920 1.00 80.81 92 LEU A C 1
ATOM 756 O O . LEU A 1 92 ? -6.991 21.777 22.932 1.00 80.81 92 LEU A O 1
ATOM 760 N N . ASP A 1 93 ? -8.445 23.343 23.598 1.00 84.75 93 ASP A N 1
ATOM 761 C CA . ASP A 1 93 ? -7.511 24.003 24.510 1.00 84.75 93 ASP A CA 1
ATOM 762 C C . ASP A 1 93 ? -7.587 23.361 25.904 1.00 84.75 93 ASP A C 1
ATOM 764 O O . ASP A 1 93 ? -8.300 23.824 26.800 1.00 84.75 93 ASP A O 1
ATOM 768 N N . GLU A 1 94 ? -6.835 22.276 26.105 1.00 80.81 94 GLU A N 1
ATOM 769 C CA . GLU A 1 94 ? -6.808 21.534 27.374 1.00 80.81 94 GLU A CA 1
ATOM 770 C C . GLU A 1 94 ? -6.347 22.369 28.583 1.00 80.81 94 GLU A C 1
ATOM 772 O O . GLU A 1 94 ? -6.550 21.968 29.737 1.00 80.81 94 GLU A O 1
ATOM 777 N N . SER A 1 95 ? -5.719 23.529 28.357 1.00 84.94 95 SER A N 1
ATOM 778 C CA . SER A 1 95 ? -5.304 24.434 29.435 1.00 84.94 95 SER A CA 1
ATOM 779 C C . SER A 1 95 ? -6.491 25.139 30.101 1.00 84.94 95 SER A C 1
ATOM 781 O O . SER A 1 95 ? -6.376 25.582 31.245 1.00 84.94 95 SER A O 1
ATOM 783 N N . LYS A 1 96 ? -7.641 25.197 29.414 1.00 86.00 96 LYS A N 1
ATOM 784 C CA . LYS A 1 96 ? -8.875 25.830 29.899 1.00 86.00 96 LYS A CA 1
ATOM 785 C C . LYS A 1 96 ? -9.791 24.895 30.682 1.00 86.00 96 LYS A C 1
ATOM 787 O O . LYS A 1 96 ? -10.675 25.379 31.383 1.00 86.00 96 LYS A O 1
ATOM 792 N N . LEU A 1 97 ? -9.555 23.586 30.609 1.00 87.88 97 LEU A N 1
ATOM 793 C CA . LEU A 1 97 ? -10.292 22.598 31.392 1.00 87.88 97 LEU A CA 1
ATOM 794 C C . LEU A 1 97 ? -9.892 22.682 32.871 1.00 87.88 97 LEU A C 1
ATOM 796 O O . LEU A 1 97 ? -8.714 22.564 33.227 1.00 87.88 97 LEU A O 1
ATOM 800 N N . SER A 1 98 ? -10.880 22.833 33.750 1.00 91.75 98 SER A N 1
ATOM 801 C CA . SER A 1 98 ? -10.693 22.717 35.197 1.00 91.75 98 SER A CA 1
ATOM 802 C C . SER A 1 98 ? -10.282 21.296 35.594 1.00 91.75 98 SER A C 1
ATOM 804 O O . SER A 1 98 ? -10.544 20.325 34.886 1.00 91.75 98 SER A O 1
ATOM 806 N N . ALA A 1 99 ? -9.672 21.142 36.773 1.00 89.94 99 ALA A N 1
ATOM 807 C CA . ALA A 1 99 ? -9.279 19.824 37.277 1.00 89.94 99 ALA A CA 1
ATOM 808 C C . ALA A 1 99 ? -10.471 18.851 37.408 1.00 89.94 99 ALA A C 1
ATOM 810 O O . ALA A 1 99 ? -10.319 17.659 37.153 1.00 89.94 99 ALA A O 1
ATOM 811 N N . SER A 1 100 ? -11.659 19.355 37.764 1.00 92.94 100 SER A N 1
ATOM 812 C CA . SER A 1 100 ? -12.887 18.554 37.806 1.00 92.94 100 SER A CA 1
ATOM 813 C C . SER A 1 100 ? -13.353 18.122 36.418 1.00 92.94 100 SER A C 1
ATOM 815 O O . SER A 1 100 ? -13.725 16.968 36.259 1.00 92.94 100 SER A O 1
ATOM 817 N N . GLU A 1 101 ? -13.294 19.005 35.414 1.00 91.69 101 GLU A N 1
ATOM 818 C CA . GLU A 1 101 ? -13.657 18.653 34.033 1.00 91.69 101 GLU A CA 1
ATOM 819 C C . GLU A 1 101 ? -12.685 17.630 33.447 1.00 91.69 101 GLU A C 1
ATOM 821 O O . GLU A 1 101 ? -13.125 16.697 32.788 1.00 91.69 101 GLU A O 1
ATOM 826 N N . LYS A 1 102 ? -11.380 17.755 33.726 1.00 89.38 102 LYS A N 1
ATOM 827 C CA . LYS A 1 102 ? -10.381 16.756 33.312 1.00 89.38 102 LYS A CA 1
ATOM 828 C C . LYS A 1 102 ? -10.680 15.385 33.912 1.00 89.38 102 LYS A C 1
ATOM 830 O O . LYS A 1 102 ? -10.757 14.409 33.178 1.00 89.38 102 LYS A O 1
ATOM 835 N N . SER A 1 103 ? -10.926 15.327 35.221 1.00 90.62 103 SER A N 1
ATOM 836 C CA . SER A 1 103 ? -11.253 14.070 35.901 1.00 90.62 103 SER A CA 1
ATOM 837 C C . SER A 1 103 ? -12.580 13.467 35.421 1.00 90.62 103 SER A C 1
ATOM 839 O O . SER A 1 103 ? -12.680 12.251 35.267 1.00 90.62 103 SER A O 1
ATOM 841 N N . GLU A 1 104 ? -13.595 14.296 35.152 1.00 93.00 104 GLU A N 1
ATOM 842 C CA . GLU A 1 104 ? -14.873 13.839 34.595 1.00 93.00 104 GLU A CA 1
ATOM 843 C C . GLU A 1 104 ? -14.706 13.325 33.157 1.00 93.00 104 GLU A C 1
ATOM 845 O O . GLU A 1 104 ? -15.231 12.262 32.829 1.00 93.00 104 GLU A O 1
ATOM 850 N N . LEU A 1 105 ? -13.938 14.024 32.314 1.00 90.19 105 LEU A N 1
ATOM 851 C CA . LEU A 1 105 ? -13.605 13.579 30.958 1.00 90.19 105 LEU A CA 1
ATOM 852 C C . LEU A 1 105 ? -12.885 12.235 30.967 1.00 90.19 105 LEU A C 1
ATOM 854 O O . LEU A 1 105 ? -13.288 11.341 30.230 1.00 90.19 105 LEU A O 1
ATOM 858 N N . GLU A 1 106 ? -11.867 12.071 31.811 1.00 87.88 106 GLU A N 1
ATOM 859 C CA . GLU A 1 106 ? -11.148 10.803 31.968 1.00 87.88 106 GLU A CA 1
ATOM 860 C C . GLU A 1 106 ? -12.108 9.665 32.347 1.00 87.88 106 GLU A C 1
ATOM 862 O O . GLU A 1 106 ? -12.105 8.617 31.701 1.00 87.88 106 GLU A O 1
ATOM 867 N N . ALA A 1 107 ? -12.989 9.887 33.329 1.00 88.75 107 ALA A N 1
ATOM 868 C CA . ALA A 1 107 ? -13.969 8.890 33.758 1.00 88.75 107 ALA A CA 1
ATOM 869 C C . ALA A 1 107 ? -15.002 8.553 32.667 1.00 88.75 107 ALA A C 1
ATOM 871 O O . ALA A 1 107 ? -15.360 7.387 32.498 1.00 88.75 107 ALA A O 1
ATOM 872 N N . LEU A 1 108 ? -15.477 9.544 31.906 1.00 90.06 108 LEU A N 1
ATOM 873 C CA . LEU A 1 108 ? -16.422 9.336 30.804 1.00 90.06 108 LEU A CA 1
ATOM 874 C C . LEU A 1 108 ? -15.774 8.614 29.623 1.00 90.06 108 LEU A C 1
ATOM 876 O O . LEU A 1 108 ? -16.396 7.729 29.039 1.00 90.06 108 LEU A O 1
ATOM 880 N N . VAL A 1 109 ? -14.535 8.966 29.274 1.00 85.50 109 VAL A N 1
ATOM 881 C CA . VAL A 1 109 ? -13.759 8.273 28.236 1.00 85.50 109 VAL A CA 1
ATOM 882 C C . VAL A 1 109 ? -13.543 6.816 28.635 1.00 85.50 109 VAL A C 1
ATOM 884 O O . VAL A 1 109 ? -13.768 5.928 27.814 1.00 85.50 109 VAL A O 1
ATOM 887 N N . GLU A 1 110 ? -13.184 6.555 29.891 1.00 86.44 110 GLU A N 1
ATOM 888 C CA . GLU A 1 110 ? -13.023 5.195 30.407 1.00 86.44 110 GLU A CA 1
ATOM 889 C C . GLU A 1 110 ? -14.351 4.425 30.424 1.00 86.44 110 GLU A C 1
ATOM 891 O O . GLU A 1 110 ? -14.425 3.284 29.974 1.00 86.44 110 GLU A O 1
ATOM 896 N N . SER A 1 111 ? -15.442 5.064 30.852 1.00 85.88 111 SER A N 1
ATOM 897 C CA . SER A 1 111 ? -16.777 4.463 30.805 1.00 85.88 111 SER A CA 1
ATOM 898 C C . SER A 1 111 ? -17.188 4.104 29.377 1.00 85.88 111 SER A C 1
ATOM 900 O O . SER A 1 111 ? -17.688 3.004 29.161 1.00 85.88 111 SER A O 1
ATOM 902 N N . LYS A 1 112 ? -16.953 4.981 28.392 1.00 85.88 112 LYS A N 1
ATOM 903 C CA . LYS A 1 112 ? -17.225 4.684 26.976 1.00 85.88 112 LYS A CA 1
ATOM 904 C C . LYS A 1 112 ? -16.425 3.486 26.482 1.00 85.88 112 LYS A C 1
ATOM 906 O O . LYS A 1 112 ? -16.986 2.634 25.800 1.00 85.88 112 LYS A O 1
ATOM 911 N N . LYS A 1 113 ? -15.137 3.415 26.831 1.00 82.00 113 LYS A N 1
ATOM 912 C CA . LYS A 1 113 ? -14.282 2.272 26.486 1.00 82.00 113 LYS A CA 1
ATOM 913 C C . LYS A 1 113 ? -14.823 0.974 27.077 1.00 82.00 113 LYS A C 1
ATOM 915 O O . LYS A 1 113 ? -14.860 -0.023 26.368 1.00 82.00 113 LYS A O 1
ATOM 920 N N . ASN A 1 114 ? -15.302 0.995 28.320 1.00 85.12 114 ASN A N 1
ATOM 921 C CA . ASN A 1 114 ? -15.888 -0.180 28.967 1.00 85.12 114 ASN A CA 1
ATOM 922 C C . ASN A 1 114 ? -17.198 -0.631 28.309 1.00 85.12 114 ASN A C 1
ATOM 924 O O . ASN A 1 114 ? -17.381 -1.829 28.102 1.00 85.12 114 ASN A O 1
ATOM 928 N N . VAL A 1 115 ? -18.078 0.304 27.933 1.00 86.12 115 VAL A N 1
ATOM 929 C CA . VAL A 1 115 ? -19.321 -0.008 27.199 1.00 86.12 115 VAL A CA 1
ATOM 930 C C . VAL A 1 115 ? -18.996 -0.654 25.852 1.00 86.12 115 VAL A C 1
ATOM 932 O O . VAL A 1 115 ? -19.531 -1.711 25.532 1.00 86.12 115 VAL A O 1
ATOM 935 N N . VAL A 1 116 ? -18.066 -0.064 25.091 1.00 84.50 116 VAL A N 1
ATOM 936 C CA . VAL A 1 116 ? -17.603 -0.627 23.812 1.00 84.50 116 VAL A CA 1
ATOM 937 C C . VAL A 1 116 ? -16.964 -1.998 24.012 1.00 84.50 116 VAL A C 1
ATOM 939 O O . VAL A 1 116 ? -17.341 -2.935 23.320 1.00 84.50 116 VAL A O 1
ATOM 942 N N . SER A 1 117 ? -16.051 -2.146 24.973 1.00 84.56 117 SER A N 1
ATOM 943 C CA . SER A 1 117 ? -15.386 -3.425 25.248 1.00 84.56 117 SER A CA 1
ATOM 944 C C . SER A 1 117 ? -16.381 -4.517 25.627 1.00 84.56 117 SER A C 1
ATOM 946 O O . SER A 1 117 ? -16.266 -5.627 25.129 1.00 84.56 117 SER A O 1
ATOM 948 N N . THR A 1 118 ? -17.371 -4.207 26.467 1.00 86.94 118 THR A N 1
ATOM 949 C CA . THR A 1 118 ? -18.388 -5.184 26.890 1.00 86.94 118 THR A CA 1
ATOM 950 C C . THR A 1 118 ? -19.259 -5.604 25.710 1.00 86.94 118 THR A C 1
ATOM 952 O O . THR A 1 118 ? -19.443 -6.793 25.478 1.00 86.94 118 THR A O 1
ATOM 955 N N . ALA A 1 119 ? -19.738 -4.641 24.915 1.00 87.12 119 ALA A N 1
ATOM 956 C CA . ALA A 1 119 ? -20.543 -4.934 23.731 1.00 87.12 119 ALA A CA 1
ATOM 957 C C . ALA A 1 119 ? -19.769 -5.768 22.696 1.00 87.12 119 ALA A C 1
ATOM 959 O O . ALA A 1 119 ? -20.333 -6.670 22.082 1.00 87.12 119 ALA A O 1
ATOM 960 N N . VAL A 1 120 ? -18.474 -5.487 22.527 1.00 87.62 120 VAL A N 1
ATOM 961 C CA . VAL A 1 120 ? -17.563 -6.281 21.697 1.00 87.62 120 VAL A CA 1
ATOM 962 C C . VAL A 1 120 ? -17.435 -7.707 22.223 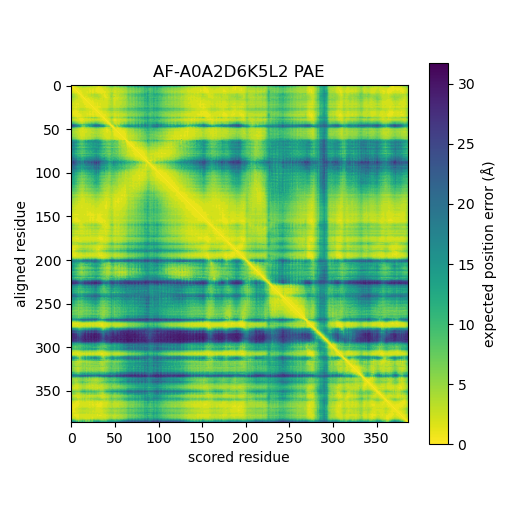1.00 87.62 120 VAL A C 1
ATOM 964 O O . VAL A 1 120 ? -17.578 -8.640 21.439 1.00 87.62 120 VAL A O 1
ATOM 967 N N . ASP A 1 121 ? -17.198 -7.886 23.523 1.00 87.69 121 ASP A N 1
ATOM 968 C CA . ASP A 1 121 ? -17.028 -9.209 24.135 1.00 87.69 121 ASP A CA 1
ATOM 969 C C . ASP A 1 121 ? -18.306 -10.056 24.008 1.00 87.69 121 ASP A C 1
ATOM 971 O O . ASP A 1 121 ? -18.247 -11.237 23.669 1.00 87.69 121 ASP A O 1
ATOM 975 N N . ASP A 1 122 ? -19.477 -9.439 24.178 1.00 89.12 122 ASP A N 1
ATOM 976 C CA . ASP A 1 122 ? -20.776 -10.105 24.022 1.00 89.12 122 ASP A CA 1
ATOM 977 C C . ASP A 1 122 ? -21.071 -10.521 22.568 1.00 89.12 122 ASP A C 1
ATOM 979 O O . ASP A 1 122 ? -21.901 -11.405 22.321 1.00 89.12 122 ASP A O 1
ATOM 983 N N . LYS A 1 123 ? -20.414 -9.880 21.594 1.00 90.06 123 LYS A N 1
ATOM 984 C CA . LYS A 1 123 ? -20.648 -10.051 20.152 1.00 90.06 123 LYS A CA 1
ATOM 985 C C . LYS A 1 123 ? -19.467 -10.634 19.385 1.00 90.06 123 LYS A C 1
ATOM 987 O O . LYS A 1 123 ? -19.532 -10.711 18.160 1.00 90.06 123 LYS A O 1
ATOM 992 N N . GLU A 1 124 ? -18.426 -11.090 20.075 1.00 89.31 124 GLU A N 1
ATOM 993 C CA . GLU A 1 124 ? -17.145 -11.475 19.473 1.00 89.31 124 GLU A CA 1
ATOM 994 C C . GLU A 1 124 ? -17.299 -12.468 18.305 1.00 89.31 124 GLU A C 1
ATOM 996 O O . GLU A 1 124 ? -16.767 -12.243 17.221 1.00 89.31 124 GLU A O 1
ATOM 1001 N N . GLU A 1 125 ? -18.083 -13.532 18.481 1.00 89.88 125 GLU A N 1
ATOM 1002 C CA . GLU A 1 125 ? -18.270 -14.559 17.443 1.00 89.88 125 GLU A CA 1
ATOM 1003 C C . GLU A 1 125 ? -19.101 -14.065 16.243 1.00 89.88 125 GLU A C 1
ATOM 1005 O O . GLU A 1 125 ? -18.871 -14.481 15.104 1.00 89.88 125 GLU A O 1
ATOM 1010 N N . GLU A 1 126 ? -20.048 -13.148 16.472 1.00 92.00 126 GLU A N 1
ATOM 1011 C CA . GLU A 1 126 ? -20.813 -12.506 15.394 1.00 92.00 126 GLU A CA 1
ATOM 1012 C C . GLU A 1 126 ? -19.891 -11.596 14.570 1.00 92.00 126 GLU A C 1
ATOM 1014 O O . GLU A 1 126 ? -19.889 -11.673 13.342 1.00 92.00 126 GLU A O 1
ATOM 1019 N N . LEU A 1 127 ? -19.034 -10.817 15.241 1.00 90.69 127 LEU A N 1
ATOM 1020 C CA . LEU A 1 127 ? -18.028 -9.965 14.603 1.00 90.69 127 LEU A CA 1
ATOM 1021 C C . LEU A 1 127 ? -17.011 -10.784 13.789 1.00 90.69 127 LEU A C 1
ATOM 1023 O O . LEU A 1 127 ? -16.766 -10.459 12.627 1.00 90.69 127 LEU A O 1
ATOM 1027 N N . LYS A 1 128 ? -16.481 -11.885 14.345 1.00 88.94 128 LYS A N 1
ATOM 1028 C CA . LYS A 1 128 ? -15.560 -12.802 13.638 1.00 88.94 128 LYS A CA 1
ATOM 1029 C C . LYS A 1 128 ? -16.175 -13.447 12.400 1.00 88.94 128 LYS A C 1
ATOM 1031 O O . LYS A 1 128 ? -15.453 -13.826 11.487 1.00 88.94 128 LYS A O 1
ATOM 1036 N N . THR A 1 129 ? -17.496 -13.582 12.362 1.00 90.75 129 THR A N 1
ATOM 1037 C CA . THR A 1 129 ? -18.198 -14.147 11.205 1.00 90.75 129 THR A CA 1
ATOM 1038 C C . THR A 1 129 ? -18.510 -13.081 10.154 1.00 90.75 129 THR A C 1
ATOM 1040 O O . THR A 1 129 ? -18.448 -13.362 8.960 1.00 90.75 129 THR A O 1
ATOM 1043 N N . ALA A 1 130 ? -18.869 -11.871 10.584 1.00 91.44 130 ALA A N 1
ATOM 1044 C CA . ALA A 1 130 ? -19.435 -10.846 9.711 1.00 91.44 130 ALA A CA 1
ATOM 1045 C C . ALA A 1 130 ? -18.402 -9.893 9.098 1.00 91.44 130 ALA A C 1
ATOM 1047 O O . ALA A 1 130 ? -18.565 -9.490 7.948 1.00 91.44 130 ALA A O 1
ATOM 1048 N N . LEU A 1 131 ? -17.340 -9.539 9.829 1.00 89.75 131 LEU A N 1
ATOM 1049 C CA . LEU A 1 131 ? -16.371 -8.549 9.352 1.00 89.75 131 LEU A CA 1
ATOM 1050 C C . LEU A 1 131 ? -15.391 -9.092 8.296 1.00 89.75 131 LEU A C 1
ATOM 1052 O O . LEU A 1 131 ? -15.167 -8.383 7.314 1.00 89.75 131 LEU A O 1
ATOM 1056 N N . PRO A 1 132 ? -14.817 -10.312 8.414 1.00 89.00 132 PRO A N 1
ATOM 1057 C CA . PRO A 1 132 ? -13.881 -10.807 7.402 1.00 89.00 132 PRO A CA 1
ATOM 1058 C C . PRO A 1 132 ? -14.449 -10.829 5.973 1.00 89.00 132 PRO A C 1
ATOM 1060 O O . PRO A 1 132 ? -13.753 -10.352 5.077 1.00 89.00 132 PRO A O 1
ATOM 1063 N N . PRO A 1 133 ? -15.702 -11.264 5.718 1.00 91.38 133 PRO A N 1
ATOM 1064 C CA . PRO A 1 133 ? -16.300 -11.191 4.383 1.00 91.38 133 PRO A CA 1
ATOM 1065 C C . PRO A 1 133 ? -16.195 -9.823 3.694 1.00 91.38 133 PRO A C 1
ATOM 1067 O O . PRO A 1 133 ? -16.007 -9.791 2.482 1.00 91.38 133 PRO A O 1
ATOM 1070 N N . VAL A 1 134 ? -16.255 -8.713 4.441 1.00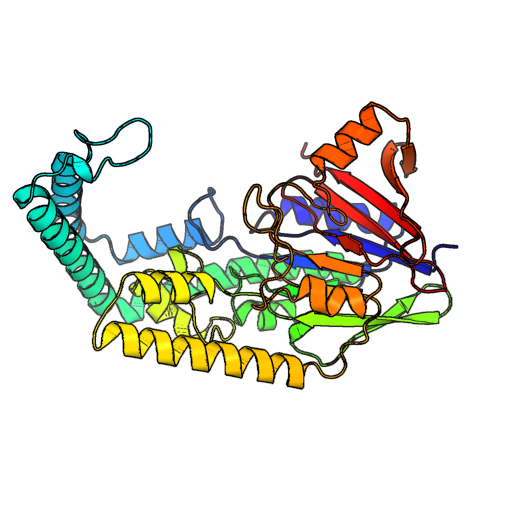 90.75 134 VAL A N 1
ATOM 1071 C CA . VAL A 1 134 ? -16.137 -7.354 3.883 1.00 90.75 134 VAL A CA 1
ATOM 1072 C C . VAL A 1 134 ? -14.753 -7.122 3.267 1.00 90.75 134 VAL A C 1
ATOM 1074 O O . VAL A 1 134 ? -14.651 -6.631 2.147 1.00 90.75 134 VAL A O 1
ATOM 1077 N N . ILE A 1 135 ? -13.684 -7.524 3.960 1.00 88.62 135 ILE A N 1
ATOM 1078 C CA . ILE A 1 135 ? -12.301 -7.403 3.461 1.00 88.62 135 ILE A CA 1
ATOM 1079 C C . ILE A 1 135 ? -12.045 -8.377 2.310 1.00 88.62 135 ILE A C 1
ATOM 1081 O O . ILE A 1 135 ? -11.414 -8.019 1.316 1.00 88.62 135 ILE A O 1
ATOM 1085 N N . HIS A 1 136 ? -12.548 -9.609 2.430 1.00 91.06 136 HIS A N 1
ATOM 1086 C CA . HIS A 1 136 ? -12.429 -10.615 1.375 1.00 91.06 136 HIS A CA 1
ATOM 1087 C C . HIS A 1 136 ? -13.092 -10.151 0.072 1.00 91.06 136 HIS A C 1
ATOM 1089 O O . HIS A 1 136 ? -12.542 -10.375 -1.007 1.00 91.06 136 HIS A O 1
ATOM 1095 N N . GLU A 1 137 ? -14.249 -9.487 0.148 1.00 92.06 137 GLU A N 1
ATOM 1096 C CA . GLU A 1 137 ? -14.917 -8.930 -1.029 1.00 92.06 137 GLU A CA 1
ATOM 1097 C C . GLU A 1 137 ? -14.051 -7.868 -1.718 1.00 92.06 137 GLU A C 1
ATOM 1099 O O . GLU A 1 137 ? -13.871 -7.936 -2.937 1.00 92.06 137 GLU A O 1
ATOM 1104 N N . SER A 1 138 ? -13.448 -6.948 -0.959 1.00 92.12 138 SER A N 1
ATOM 1105 C CA . SER A 1 138 ? -12.557 -5.926 -1.520 1.00 92.12 138 SER A CA 1
ATOM 1106 C C . SER A 1 138 ? -11.326 -6.533 -2.193 1.00 92.12 138 SER A C 1
ATOM 1108 O O . SER A 1 138 ? -11.042 -6.224 -3.350 1.00 92.12 138 SER A O 1
ATOM 1110 N N . TYR A 1 139 ? -10.638 -7.482 -1.549 1.00 93.00 139 TYR A N 1
ATOM 1111 C CA . TYR A 1 139 ? -9.506 -8.168 -2.187 1.00 93.00 139 TYR A CA 1
ATOM 1112 C C . TYR A 1 139 ? -9.919 -9.023 -3.387 1.00 93.00 139 TYR A C 1
ATOM 1114 O O . TYR A 1 139 ? -9.149 -9.144 -4.341 1.00 93.00 139 TYR A O 1
ATOM 1122 N N . THR A 1 140 ? -11.133 -9.576 -3.394 1.00 92.94 140 THR A N 1
ATOM 1123 C CA . THR A 1 140 ? -11.667 -10.290 -4.562 1.00 92.94 140 THR A CA 1
ATOM 1124 C C . THR A 1 140 ? -11.822 -9.344 -5.751 1.00 92.94 140 THR A C 1
ATOM 1126 O O . THR A 1 140 ? -11.375 -9.672 -6.849 1.00 92.94 140 THR A O 1
ATOM 1129 N N . GLN A 1 141 ? -12.401 -8.157 -5.550 1.00 93.12 141 GLN A N 1
ATOM 1130 C CA . GLN A 1 141 ? -12.504 -7.142 -6.607 1.00 93.12 141 GLN A CA 1
ATOM 1131 C C . GLN A 1 141 ? -11.118 -6.696 -7.082 1.00 93.12 141 GLN A C 1
ATOM 1133 O O . GLN A 1 141 ? -10.871 -6.606 -8.286 1.00 93.12 141 GLN A O 1
ATOM 1138 N N . MET A 1 142 ? -10.190 -6.520 -6.143 1.00 93.88 142 MET A N 1
ATOM 1139 C CA . MET A 1 142 ? -8.812 -6.156 -6.443 1.00 93.88 142 MET A CA 1
ATOM 1140 C C . MET A 1 142 ? -8.102 -7.219 -7.290 1.00 93.88 142 MET A C 1
ATOM 1142 O O . MET A 1 142 ? -7.449 -6.889 -8.274 1.00 93.88 142 MET A O 1
ATOM 1146 N N . THR A 1 143 ? -8.315 -8.499 -6.983 1.00 94.25 143 THR A N 1
ATOM 1147 C CA . THR A 1 143 ? -7.768 -9.639 -7.741 1.00 94.25 143 THR A CA 1
ATOM 1148 C C . THR A 1 143 ? -8.270 -9.673 -9.176 1.00 94.25 143 THR A C 1
ATOM 1150 O O . THR A 1 143 ? -7.497 -9.963 -10.087 1.00 94.25 143 THR A O 1
ATOM 1153 N N . LEU A 1 144 ? -9.548 -9.355 -9.403 1.00 94.44 144 LEU A N 1
ATOM 1154 C CA . LEU A 1 144 ? -10.101 -9.310 -10.756 1.00 94.44 144 LEU A CA 1
ATOM 1155 C C . LEU A 1 144 ? -9.374 -8.263 -11.606 1.00 94.44 144 LEU A C 1
ATOM 1157 O O . LEU A 1 144 ? -8.888 -8.587 -12.687 1.00 94.44 144 LEU A O 1
ATOM 1161 N N . ILE A 1 145 ? -9.240 -7.037 -11.098 1.00 93.50 145 ILE A N 1
ATOM 1162 C CA . ILE A 1 145 ? -8.659 -5.936 -11.875 1.00 93.50 145 ILE A CA 1
ATOM 1163 C C . ILE A 1 145 ? -7.136 -6.072 -11.991 1.00 93.50 145 ILE A C 1
ATOM 1165 O O . ILE A 1 145 ? -6.589 -5.915 -13.083 1.00 93.50 145 ILE A O 1
ATOM 1169 N N . PHE A 1 146 ? -6.430 -6.438 -10.916 1.00 95.50 146 PHE A N 1
ATOM 1170 C CA . PHE A 1 146 ? -4.996 -6.727 -11.009 1.00 95.50 146 PHE A CA 1
ATOM 1171 C C . PHE A 1 146 ? -4.706 -7.935 -11.902 1.00 95.50 146 PHE A C 1
ATOM 1173 O O . PHE A 1 146 ? -3.672 -7.946 -12.561 1.00 95.50 146 PHE A O 1
ATOM 1180 N N . GLY A 1 147 ? -5.616 -8.907 -12.004 1.00 96.31 147 GLY A N 1
ATOM 1181 C CA . GLY A 1 147 ? -5.523 -9.988 -12.985 1.00 96.31 147 GLY A CA 1
ATOM 1182 C C . GLY A 1 147 ? -5.580 -9.487 -14.431 1.00 96.31 147 GLY A C 1
ATOM 1183 O O . GLY A 1 147 ? -4.814 -9.956 -15.273 1.00 96.31 147 GLY A O 1
ATOM 1184 N N . GLU A 1 148 ? -6.432 -8.500 -14.724 1.00 96.69 148 GLU A N 1
ATOM 1185 C CA . GLU A 1 148 ? -6.483 -7.847 -16.041 1.00 96.69 148 GLU A CA 1
ATOM 1186 C C . GLU A 1 148 ? -5.200 -7.057 -16.343 1.00 96.69 148 GLU A C 1
ATOM 1188 O O . GLU A 1 148 ? -4.676 -7.138 -17.454 1.00 96.69 148 GLU A O 1
ATOM 1193 N N . ILE A 1 149 ? -4.660 -6.343 -15.351 1.00 97.38 149 ILE A N 1
ATOM 1194 C CA . ILE A 1 149 ? -3.387 -5.608 -15.452 1.00 97.38 149 ILE A CA 1
ATOM 1195 C C . ILE A 1 149 ? -2.219 -6.583 -15.675 1.00 97.38 149 ILE A C 1
ATOM 1197 O O . ILE A 1 149 ? -1.440 -6.412 -16.614 1.00 97.38 149 ILE A O 1
ATOM 1201 N N . ALA A 1 150 ? -2.131 -7.641 -14.864 1.00 97.00 150 ALA A N 1
ATOM 1202 C CA . ALA A 1 150 ? -1.072 -8.650 -14.907 1.00 97.00 150 ALA A CA 1
ATOM 1203 C C . ALA A 1 150 ? -1.053 -9.451 -16.218 1.00 97.00 150 ALA A C 1
ATOM 1205 O O . ALA A 1 150 ? -0.003 -9.949 -16.626 1.00 97.00 150 ALA A O 1
ATOM 1206 N N . ALA A 1 151 ? -2.196 -9.554 -16.904 1.00 96.81 151 ALA A N 1
ATOM 1207 C CA . ALA A 1 151 ? -2.279 -10.157 -18.231 1.00 96.81 151 ALA A CA 1
ATOM 1208 C C . ALA A 1 151 ? -1.592 -9.316 -19.326 1.00 96.81 151 ALA A C 1
ATOM 1210 O O . ALA A 1 151 ? -1.274 -9.856 -20.388 1.00 96.81 151 ALA A O 1
ATOM 1211 N N . ILE A 1 152 ? -1.378 -8.016 -19.088 1.00 97.44 152 ILE A N 1
ATOM 1212 C CA . ILE A 1 152 ? -0.723 -7.086 -20.018 1.00 97.44 152 ILE A CA 1
ATOM 1213 C C . ILE A 1 152 ? 0.746 -6.903 -19.632 1.00 97.44 152 ILE A C 1
ATOM 1215 O O . ILE A 1 152 ? 1.628 -7.111 -20.466 1.00 97.44 152 ILE A O 1
ATOM 1219 N N . SER A 1 153 ? 1.002 -6.552 -18.370 1.00 97.31 153 SER A N 1
ATOM 1220 C CA . SER A 1 153 ? 2.343 -6.292 -17.843 1.00 97.31 153 SER A CA 1
ATOM 1221 C C . SER A 1 153 ? 2.477 -6.897 -16.441 1.00 97.31 153 SER A C 1
ATOM 1223 O O . SER A 1 153 ? 1.572 -6.724 -15.625 1.00 97.31 153 SER A O 1
ATOM 1225 N N . PRO A 1 154 ? 3.594 -7.573 -16.112 1.00 97.62 154 PRO A N 1
ATOM 1226 C CA . PRO A 1 154 ? 3.796 -8.164 -14.792 1.00 97.62 154 PRO A CA 1
ATOM 1227 C C . PRO A 1 154 ? 3.730 -7.106 -13.686 1.00 97.62 154 PRO A C 1
ATOM 1229 O O . PRO A 1 154 ? 4.291 -6.015 -13.821 1.00 97.62 154 PRO A O 1
ATOM 1232 N N . VAL A 1 155 ? 3.074 -7.462 -12.579 1.00 98.12 155 VAL A N 1
ATOM 1233 C CA . VAL A 1 155 ? 2.884 -6.582 -11.423 1.00 98.12 155 VAL A CA 1
ATOM 1234 C C . VAL A 1 155 ? 3.828 -6.990 -10.299 1.00 98.12 155 VAL A C 1
ATOM 1236 O O . VAL A 1 155 ? 3.797 -8.125 -9.819 1.00 98.12 155 VAL A O 1
ATOM 1239 N N . TYR A 1 156 ? 4.639 -6.040 -9.849 1.00 97.75 156 TYR A N 1
ATOM 1240 C CA . TYR A 1 156 ? 5.488 -6.157 -8.672 1.00 97.75 156 TYR A CA 1
ATOM 1241 C C . TYR A 1 156 ? 4.989 -5.197 -7.613 1.00 97.75 156 TYR A C 1
ATOM 1243 O O . TYR A 1 156 ? 4.778 -4.016 -7.898 1.00 97.75 156 TYR A O 1
ATOM 1251 N N . ALA A 1 157 ? 4.814 -5.701 -6.398 1.00 94.44 157 ALA A N 1
ATOM 1252 C CA . ALA A 1 157 ? 4.265 -4.899 -5.328 1.00 94.44 157 ALA A CA 1
ATOM 1253 C C . ALA A 1 157 ? 4.936 -5.130 -3.986 1.00 94.44 157 ALA A C 1
ATOM 1255 O O . ALA A 1 157 ? 5.659 -6.106 -3.784 1.00 94.44 157 ALA A O 1
ATOM 1256 N N . ILE A 1 158 ? 4.623 -4.219 -3.079 1.00 89.00 158 ILE A N 1
ATOM 1257 C CA . ILE A 1 158 ? 4.681 -4.420 -1.638 1.00 89.00 158 ILE A CA 1
ATOM 1258 C C . ILE A 1 158 ? 3.355 -3.963 -1.037 1.00 89.00 158 ILE A C 1
ATOM 1260 O O . ILE A 1 158 ? 2.729 -3.034 -1.558 1.00 89.00 158 ILE A O 1
ATOM 1264 N N . MET A 1 159 ? 2.935 -4.595 0.049 1.00 85.88 159 MET A N 1
ATOM 1265 C CA . MET A 1 159 ? 1.727 -4.194 0.761 1.00 85.88 159 MET A CA 1
ATOM 1266 C C . MET A 1 159 ? 1.912 -2.920 1.578 1.00 85.88 159 MET A C 1
ATOM 1268 O O . MET A 1 159 ? 2.996 -2.636 2.106 1.00 85.88 159 MET A O 1
ATOM 1272 N N . GLY A 1 160 ? 0.823 -2.166 1.684 1.00 81.06 160 GLY A N 1
ATOM 1273 C CA . GLY A 1 160 ? 0.721 -1.010 2.545 1.00 81.06 160 GLY A CA 1
ATOM 1274 C C . GLY A 1 160 ? 0.310 -1.356 3.968 1.00 81.06 160 GLY A C 1
ATOM 1275 O O . GLY A 1 160 ? 0.186 -2.518 4.357 1.00 81.06 160 GLY A O 1
ATOM 1276 N N . ASN A 1 161 ? 0.159 -0.329 4.794 1.00 76.12 161 ASN A N 1
ATOM 1277 C CA . ASN A 1 161 ? -0.152 -0.499 6.203 1.00 76.12 161 ASN A CA 1
ATOM 1278 C C . ASN A 1 161 ? -1.652 -0.724 6.456 1.00 76.12 161 ASN A C 1
ATOM 1280 O O . ASN A 1 161 ? -2.018 -1.220 7.521 1.00 76.12 161 ASN A O 1
ATOM 1284 N N . HIS A 1 162 ? -2.511 -0.396 5.489 1.00 79.19 162 HIS A N 1
ATOM 1285 C CA . HIS A 1 162 ? -3.945 -0.691 5.536 1.00 79.19 162 HIS A CA 1
ATOM 1286 C C . HIS A 1 162 ? -4.268 -2.120 5.080 1.00 79.19 162 HIS A C 1
ATOM 1288 O O . HIS A 1 162 ? -5.385 -2.604 5.290 1.00 79.19 162 HIS A O 1
ATOM 1294 N N . ASP A 1 163 ? -3.283 -2.806 4.502 1.00 84.19 163 ASP A N 1
ATOM 1295 C CA . ASP A 1 163 ? -3.437 -4.143 3.962 1.00 84.19 163 ASP A CA 1
ATOM 1296 C C . ASP A 1 163 ? -3.301 -5.254 5.006 1.00 84.19 163 ASP A C 1
ATOM 1298 O O . ASP A 1 163 ? -2.743 -5.101 6.096 1.00 84.19 163 ASP A O 1
ATOM 1302 N N . MET A 1 164 ? -3.836 -6.418 4.651 1.00 80.88 164 MET A N 1
ATOM 1303 C CA . MET A 1 164 ? -3.909 -7.594 5.508 1.00 80.88 164 MET A CA 1
ATOM 1304 C C . MET A 1 164 ? -3.271 -8.807 4.836 1.00 80.88 164 MET A C 1
ATOM 1306 O O . MET A 1 164 ? -3.242 -8.905 3.611 1.00 80.88 164 MET A O 1
ATOM 1310 N N . THR A 1 165 ? -2.838 -9.791 5.631 1.00 79.81 165 THR A N 1
ATOM 1311 C CA . THR A 1 165 ? -2.235 -11.041 5.135 1.00 79.81 165 THR A CA 1
ATOM 1312 C C . THR A 1 165 ? -3.134 -11.748 4.122 1.00 79.81 165 THR A C 1
ATOM 1314 O O . THR A 1 165 ? -2.625 -12.329 3.167 1.00 79.81 165 THR A O 1
ATOM 1317 N N . THR A 1 166 ? -4.460 -11.645 4.277 1.00 82.50 166 THR A N 1
ATOM 1318 C CA . THR A 1 166 ? -5.431 -12.216 3.327 1.00 82.50 166 THR A CA 1
ATOM 1319 C C . THR A 1 166 ? -5.248 -11.671 1.907 1.00 82.50 166 THR A C 1
ATOM 1321 O O . THR A 1 166 ? -5.461 -12.396 0.939 1.00 82.50 166 THR A O 1
ATOM 1324 N N . GLY A 1 167 ? -4.777 -10.431 1.743 1.00 88.25 167 GLY A N 1
ATOM 1325 C CA . GLY A 1 167 ? -4.497 -9.882 0.422 1.00 88.25 167 GLY A CA 1
ATOM 1326 C C . GLY A 1 167 ? -3.392 -10.652 -0.306 1.00 88.25 167 GLY A C 1
ATOM 1327 O O . GLY A 1 167 ? -3.474 -10.798 -1.520 1.00 88.25 167 GLY A O 1
ATOM 1328 N N . TYR A 1 168 ? -2.408 -11.225 0.409 1.00 88.88 168 TYR A N 1
ATOM 1329 C CA . TYR A 1 168 ? -1.397 -12.074 -0.226 1.00 88.88 168 TYR A CA 1
ATOM 1330 C C . TYR A 1 168 ? -2.034 -13.317 -0.828 1.00 88.88 168 TYR A C 1
ATOM 1332 O O . TYR A 1 168 ? -1.644 -13.718 -1.913 1.00 88.88 168 TYR A O 1
ATOM 1340 N N . GLU A 1 169 ? -2.988 -13.921 -0.122 1.00 88.88 169 GLU A N 1
ATOM 1341 C CA . GLU A 1 169 ? -3.675 -15.137 -0.565 1.00 88.88 169 GLU A CA 1
ATOM 1342 C C . GLU A 1 169 ? -4.575 -14.864 -1.773 1.00 88.88 169 GLU A C 1
ATOM 1344 O O . GLU A 1 169 ? -4.665 -15.690 -2.671 1.00 88.88 169 GLU A O 1
ATOM 1349 N N . HIS A 1 170 ? -5.225 -13.698 -1.827 1.00 92.38 170 HIS A N 1
ATOM 1350 C CA . HIS A 1 170 ? -6.099 -13.351 -2.951 1.00 92.38 170 HIS A CA 1
ATOM 1351 C C . HIS A 1 170 ? -5.300 -12.934 -4.191 1.00 92.38 170 HIS A C 1
ATOM 1353 O O . HIS A 1 170 ? -5.672 -13.274 -5.310 1.00 92.38 170 HIS A O 1
ATOM 1359 N N . LEU A 1 171 ? -4.189 -12.219 -3.997 1.00 93.62 171 LEU A N 1
ATOM 1360 C CA . LEU A 1 171 ? -3.434 -11.602 -5.086 1.00 93.62 171 LEU A CA 1
ATOM 1361 C C . LEU A 1 171 ? -2.228 -12.429 -5.559 1.00 93.62 171 LEU A C 1
ATOM 1363 O O . LEU A 1 171 ? -1.610 -12.022 -6.542 1.00 93.62 171 LEU A O 1
ATOM 1367 N N . GLU A 1 172 ? -1.882 -13.560 -4.928 1.00 92.50 172 GLU A N 1
ATOM 1368 C CA . GLU A 1 172 ? -0.639 -14.312 -5.212 1.00 92.50 172 GLU A CA 1
ATOM 1369 C C . GLU A 1 172 ? -0.450 -14.720 -6.678 1.00 92.50 172 GLU A C 1
ATOM 1371 O O . GLU A 1 172 ? 0.681 -14.736 -7.165 1.00 92.50 172 GLU A O 1
ATOM 1376 N N . ASP A 1 173 ? -1.540 -14.996 -7.395 1.00 92.81 173 ASP A N 1
ATOM 1377 C CA . ASP A 1 173 ? -1.500 -15.384 -8.810 1.00 92.81 173 ASP A CA 1
ATOM 1378 C C . ASP A 1 173 ? -1.361 -14.181 -9.764 1.00 92.81 173 ASP A C 1
ATOM 1380 O O . ASP A 1 173 ? -1.093 -14.353 -10.954 1.00 92.81 173 ASP A O 1
ATOM 1384 N N . THR A 1 174 ? -1.551 -12.960 -9.260 1.00 94.94 174 THR A N 1
ATOM 1385 C CA . THR A 1 174 ? -1.602 -11.722 -10.064 1.00 94.94 174 THR A CA 1
ATOM 1386 C C . THR A 1 174 ? -0.478 -10.745 -9.733 1.00 94.94 174 THR A C 1
ATOM 1388 O O . THR A 1 174 ? -0.048 -9.981 -10.595 1.00 94.94 174 THR A O 1
ATOM 1391 N N . VAL A 1 175 ? 0.035 -10.786 -8.503 1.00 96.31 175 VAL A N 1
ATOM 1392 C CA . VAL A 1 175 ? 1.000 -9.827 -7.972 1.00 96.31 175 VAL A CA 1
ATOM 1393 C C . VAL A 1 175 ? 2.207 -10.555 -7.399 1.00 96.31 175 VAL A C 1
ATOM 1395 O O . VAL A 1 175 ? 2.106 -11.425 -6.536 1.00 96.31 175 VAL A O 1
ATOM 1398 N N . THR A 1 176 ? 3.391 -10.134 -7.833 1.00 96.44 176 THR A N 1
ATOM 1399 C CA . THR A 1 176 ? 4.654 -10.575 -7.248 1.00 96.44 176 THR A CA 1
ATOM 1400 C C . THR A 1 176 ? 5.028 -9.679 -6.066 1.00 96.44 176 THR A C 1
ATOM 1402 O O . THR A 1 176 ? 5.577 -8.592 -6.246 1.00 96.44 176 THR A O 1
ATOM 1405 N N . PHE A 1 177 ? 4.765 -10.156 -4.849 1.00 93.50 177 PHE A N 1
ATOM 1406 C CA . PHE A 1 177 ? 5.110 -9.463 -3.602 1.00 93.50 177 PHE A CA 1
ATOM 1407 C C . PHE A 1 177 ? 6.611 -9.560 -3.299 1.00 93.50 177 PHE A C 1
ATOM 1409 O O . PHE A 1 177 ? 7.159 -10.648 -3.074 1.00 93.50 177 PHE A O 1
ATOM 1416 N N . LEU A 1 178 ? 7.312 -8.431 -3.348 1.00 91.62 178 LEU A N 1
ATOM 1417 C CA . LEU A 1 178 ? 8.771 -8.356 -3.237 1.00 91.62 178 LEU A CA 1
ATOM 1418 C C . LEU A 1 178 ? 9.280 -8.602 -1.811 1.00 91.62 178 LEU A C 1
ATOM 1420 O O . LEU A 1 178 ? 10.348 -9.182 -1.633 1.00 91.62 178 LEU A O 1
ATOM 1424 N N . GLU A 1 179 ? 8.499 -8.241 -0.803 1.00 85.75 179 GLU A N 1
ATOM 1425 C CA . GLU A 1 179 ? 8.770 -8.457 0.616 1.00 85.75 179 GLU A CA 1
ATOM 1426 C C . GLU A 1 179 ? 8.775 -9.943 1.012 1.00 85.75 179 GLU A C 1
ATOM 1428 O O . GLU A 1 179 ? 9.446 -10.336 1.972 1.00 85.75 179 GLU A O 1
ATOM 1433 N N . LYS A 1 180 ? 8.073 -10.807 0.265 1.00 86.19 180 LYS A N 1
ATOM 1434 C CA . LYS A 1 180 ? 7.982 -12.253 0.551 1.00 86.19 180 LYS A CA 1
ATOM 1435 C C . LYS A 1 180 ? 9.143 -13.055 -0.032 1.00 86.19 180 LYS A C 1
ATOM 1437 O O . LYS A 1 180 ? 9.242 -14.260 0.201 1.00 86.19 180 LYS A O 1
ATOM 1442 N N . GLN A 1 181 ? 10.047 -12.407 -0.759 1.00 86.06 181 GLN A N 1
ATOM 1443 C CA . GLN A 1 181 ? 11.160 -13.045 -1.453 1.00 86.06 181 GLN A CA 1
ATOM 1444 C C . GLN A 1 181 ? 12.481 -12.325 -1.182 1.00 86.06 181 GLN A C 1
ATOM 1446 O O . GLN A 1 181 ? 12.527 -11.180 -0.756 1.00 86.06 181 GLN A O 1
ATOM 1451 N N . LYS A 1 182 ? 13.598 -13.018 -1.421 1.00 83.81 182 LYS A N 1
ATOM 1452 C CA . LYS A 1 182 ? 14.937 -12.431 -1.251 1.00 83.81 182 LYS A CA 1
ATOM 1453 C C . LYS A 1 182 ? 15.266 -11.406 -2.348 1.00 83.81 182 LYS A C 1
ATOM 1455 O O . LYS A 1 182 ? 16.016 -10.457 -2.118 1.00 83.81 182 LYS A O 1
ATOM 1460 N N . SER A 1 183 ? 14.774 -11.667 -3.556 1.00 87.38 183 SER A N 1
ATOM 1461 C CA . SER A 1 183 ? 14.904 -10.830 -4.749 1.00 87.38 183 SER A CA 1
ATOM 1462 C C . SER A 1 183 ? 14.043 -11.408 -5.868 1.00 87.38 183 SER A C 1
ATOM 1464 O O . SER A 1 183 ? 14.008 -12.634 -6.010 1.00 87.38 183 SER A O 1
ATOM 1466 N N . ALA A 1 184 ? 13.473 -10.548 -6.705 1.00 93.12 184 ALA A N 1
ATOM 1467 C CA . ALA A 1 184 ? 12.921 -10.921 -8.003 1.00 93.12 184 ALA A CA 1
ATOM 1468 C C . ALA A 1 184 ? 13.848 -10.458 -9.135 1.00 93.12 184 ALA A C 1
ATOM 1470 O O . ALA A 1 184 ? 14.654 -9.542 -8.958 1.00 93.12 184 ALA A O 1
ATOM 1471 N N . LEU A 1 185 ? 13.732 -11.101 -10.295 1.00 95.00 185 LEU A N 1
ATOM 1472 C CA . LEU A 1 185 ? 14.396 -10.685 -11.526 1.00 95.00 185 LEU A CA 1
ATOM 1473 C C . LEU A 1 185 ? 13.334 -10.248 -12.538 1.00 95.00 185 LEU A C 1
ATOM 1475 O O . LEU A 1 185 ? 12.322 -10.933 -12.694 1.00 95.00 185 LEU A O 1
ATOM 1479 N N . LEU A 1 186 ? 13.583 -9.130 -13.213 1.00 96.56 186 LEU A N 1
ATOM 1480 C CA . LEU A 1 186 ? 12.786 -8.623 -14.327 1.00 96.56 186 LEU A CA 1
ATOM 1481 C C . LEU A 1 186 ? 13.687 -8.487 -15.548 1.00 96.56 186 LEU A C 1
ATOM 1483 O O . LEU A 1 186 ? 14.724 -7.825 -15.498 1.00 96.56 186 LEU A O 1
ATOM 1487 N N . GLU A 1 187 ? 13.288 -9.113 -16.645 1.00 96.56 187 GLU A N 1
ATOM 1488 C CA . GLU A 1 187 ? 14.003 -9.029 -17.912 1.00 96.56 187 GLU A CA 1
ATOM 1489 C C . GLU A 1 187 ? 13.548 -7.795 -18.701 1.00 96.56 187 GLU A C 1
ATOM 1491 O O . GLU A 1 187 ? 12.367 -7.647 -19.001 1.00 96.56 187 GLU A O 1
ATOM 1496 N N . GLY A 1 188 ? 14.490 -6.911 -19.029 1.00 94.25 188 GLY A N 1
ATOM 1497 C CA . GLY A 1 188 ? 14.301 -5.804 -19.962 1.00 94.25 188 GLY A CA 1
ATOM 1498 C C . GLY A 1 188 ? 14.324 -6.259 -21.424 1.00 94.25 188 GLY A C 1
ATOM 1499 O O . GLY A 1 188 ? 14.615 -7.413 -21.749 1.00 94.25 188 GLY A O 1
ATOM 1500 N N . ARG A 1 189 ? 14.043 -5.332 -22.339 1.00 92.75 189 ARG A N 1
ATOM 1501 C CA . ARG A 1 189 ? 13.773 -5.613 -23.763 1.00 92.75 189 ARG A CA 1
ATOM 1502 C C . ARG A 1 189 ? 14.910 -6.319 -24.511 1.00 92.75 189 ARG A C 1
ATOM 1504 O O . ARG A 1 189 ? 14.645 -7.073 -25.446 1.00 92.75 189 ARG A O 1
ATOM 1511 N N . ASN A 1 190 ? 16.166 -6.087 -24.133 1.00 89.69 190 ASN A N 1
ATOM 1512 C CA . ASN A 1 190 ? 17.355 -6.697 -24.736 1.00 89.69 190 ASN A CA 1
ATOM 1513 C C . ASN A 1 190 ? 17.987 -7.776 -23.839 1.00 89.69 190 ASN A C 1
ATOM 1515 O O . ASN A 1 190 ? 19.160 -8.123 -24.016 1.00 89.69 190 ASN A O 1
ATOM 1519 N N . GLY A 1 191 ? 17.232 -8.310 -22.876 1.00 91.06 191 GLY A N 1
ATOM 1520 C CA . GLY A 1 191 ? 17.695 -9.351 -21.960 1.00 91.06 191 GLY A CA 1
ATOM 1521 C C . GLY A 1 191 ? 18.492 -8.825 -20.762 1.00 91.06 191 GLY A C 1
ATOM 1522 O O . GLY A 1 191 ? 19.070 -9.624 -20.019 1.00 91.06 191 GLY A O 1
ATOM 1523 N N . VAL A 1 192 ? 18.560 -7.501 -20.557 1.00 94.88 192 VAL A N 1
ATOM 1524 C CA . VAL A 1 192 ? 19.167 -6.921 -19.349 1.00 94.88 192 VAL A CA 1
ATOM 1525 C C . VAL A 1 192 ? 18.310 -7.296 -18.144 1.00 94.88 192 VAL A C 1
ATOM 1527 O O . VAL A 1 192 ? 17.115 -7.045 -18.120 1.00 94.88 192 VAL A O 1
ATOM 1530 N N . GLN A 1 193 ? 18.920 -7.899 -17.127 1.00 96.38 193 GLN A N 1
ATOM 1531 C CA . GLN A 1 193 ? 18.207 -8.341 -15.928 1.00 96.38 193 GLN A CA 1
ATOM 1532 C C . GLN A 1 193 ? 18.251 -7.259 -14.847 1.00 96.38 193 GLN A C 1
ATOM 1534 O O . GLN A 1 193 ? 19.338 -6.882 -14.399 1.00 96.38 193 GLN A O 1
ATOM 1539 N N . PHE A 1 194 ? 17.086 -6.803 -14.403 1.00 96.12 194 PHE A N 1
ATOM 1540 C CA . PHE A 1 194 ? 16.906 -5.923 -13.254 1.00 96.12 194 PHE A CA 1
ATOM 1541 C C . PHE A 1 194 ? 16.619 -6.763 -12.011 1.00 96.12 194 PHE A C 1
ATOM 1543 O O . PHE A 1 194 ? 15.782 -7.661 -12.033 1.00 96.12 194 PHE A O 1
ATOM 1550 N N . THR A 1 195 ? 17.318 -6.474 -10.921 1.00 94.31 195 THR A N 1
ATOM 1551 C CA . THR A 1 195 ? 17.092 -7.085 -9.612 1.00 94.31 195 THR A CA 1
ATOM 1552 C C . THR A 1 195 ? 16.154 -6.199 -8.811 1.00 94.31 195 THR A C 1
ATOM 1554 O O . THR A 1 195 ? 16.489 -5.046 -8.532 1.00 94.31 195 THR A O 1
ATOM 1557 N N . LEU A 1 196 ? 15.011 -6.751 -8.416 1.00 93.94 196 LEU A N 1
ATOM 1558 C CA . LEU A 1 196 ? 13.988 -6.070 -7.633 1.00 93.94 196 LEU A CA 1
ATOM 1559 C C . LEU A 1 196 ? 13.992 -6.598 -6.209 1.00 93.94 196 LEU A C 1
ATOM 1561 O O . LEU A 1 196 ? 14.110 -7.808 -5.976 1.00 93.94 196 LEU A O 1
ATOM 1565 N N . LYS A 1 197 ? 13.828 -5.687 -5.258 1.00 90.19 197 LYS A N 1
ATOM 1566 C CA . LYS A 1 197 ? 13.664 -5.999 -3.839 1.00 90.19 197 LYS A CA 1
ATOM 1567 C C . LYS A 1 197 ? 12.627 -5.084 -3.220 1.00 90.19 197 LYS A C 1
ATOM 1569 O O . LYS A 1 197 ? 12.430 -3.973 -3.696 1.00 90.19 197 LYS A O 1
ATOM 1574 N N . GLY A 1 198 ? 12.009 -5.544 -2.145 1.00 85.19 198 GLY A N 1
ATOM 1575 C CA . GLY A 1 198 ? 11.049 -4.754 -1.397 1.00 85.19 198 GLY A CA 1
ATOM 1576 C C . GLY A 1 198 ? 11.080 -5.106 0.077 1.00 85.19 198 GLY A C 1
ATOM 1577 O O . GLY A 1 198 ? 11.464 -6.218 0.444 1.00 85.19 198 GLY A O 1
ATOM 1578 N N . ASP A 1 199 ? 10.696 -4.144 0.904 1.00 79.12 199 ASP A N 1
ATOM 1579 C CA . ASP A 1 199 ? 10.519 -4.323 2.341 1.00 79.12 199 ASP A CA 1
ATOM 1580 C C . ASP A 1 199 ? 9.173 -3.742 2.783 1.00 79.12 199 ASP A C 1
ATOM 1582 O O . ASP A 1 199 ? 8.715 -2.710 2.275 1.00 79.12 199 ASP A O 1
ATOM 1586 N N . LEU A 1 200 ? 8.553 -4.417 3.749 1.00 69.56 200 LEU A N 1
ATOM 1587 C CA . LEU A 1 200 ? 7.332 -3.963 4.398 1.00 69.56 200 LEU A CA 1
ATOM 1588 C C . LEU A 1 200 ? 7.698 -2.868 5.380 1.00 69.56 200 LEU A C 1
ATOM 1590 O O . LEU A 1 200 ? 8.023 -3.109 6.541 1.00 69.56 200 LEU A O 1
ATOM 1594 N N . ASN A 1 201 ? 7.625 -1.628 4.922 1.00 59.97 201 ASN A N 1
ATOM 1595 C CA . ASN A 1 201 ? 7.814 -0.498 5.811 1.00 59.97 201 ASN A CA 1
ATOM 1596 C C . ASN A 1 201 ? 6.488 -0.077 6.460 1.00 59.97 201 ASN A C 1
ATOM 1598 O O . ASN A 1 201 ? 6.000 1.022 6.202 1.00 59.97 201 ASN A O 1
ATOM 1602 N N . THR A 1 202 ? 5.873 -0.937 7.274 1.00 54.19 202 THR A N 1
ATOM 1603 C CA . THR A 1 202 ? 4.517 -0.697 7.798 1.00 54.19 202 THR A CA 1
ATOM 1604 C C . THR A 1 202 ? 4.517 -0.592 9.327 1.00 54.19 202 THR A C 1
ATOM 1606 O O . THR A 1 202 ? 4.143 -1.504 10.057 1.00 54.19 202 THR A O 1
ATOM 1609 N N . TRP A 1 203 ? 4.963 0.568 9.816 1.00 55.47 203 TRP A N 1
ATOM 1610 C CA . TRP A 1 203 ? 5.081 0.935 11.237 1.00 55.47 203 TRP A CA 1
ATOM 1611 C C . TRP A 1 203 ? 3.769 1.351 11.918 1.00 55.47 203 TRP A C 1
ATOM 1613 O O . TRP A 1 203 ? 3.794 1.822 13.052 1.00 55.47 203 TRP A O 1
ATOM 1623 N N . GLU A 1 204 ? 2.629 1.259 11.243 1.00 55.22 204 GLU A N 1
ATOM 1624 C CA . GLU A 1 204 ? 1.393 1.896 11.691 1.00 55.22 204 GLU A CA 1
ATOM 1625 C C . GLU A 1 204 ? 0.193 1.004 11.410 1.00 55.22 204 GLU A C 1
ATOM 1627 O O . GLU A 1 204 ? -0.084 0.695 10.260 1.00 55.22 204 GLU A O 1
ATOM 1632 N N . ILE A 1 205 ? -0.538 0.628 12.458 1.00 59.50 205 ILE A N 1
ATOM 1633 C CA . ILE A 1 205 ? -1.875 0.058 12.298 1.00 59.50 205 ILE A CA 1
ATOM 1634 C C . ILE A 1 205 ? -2.827 1.231 12.019 1.00 59.50 205 ILE A C 1
ATOM 1636 O O . ILE A 1 205 ? -2.836 2.177 12.815 1.00 59.50 205 ILE A O 1
ATOM 1640 N N . PRO A 1 206 ? -3.627 1.187 10.939 1.00 64.62 206 PRO A N 1
ATOM 1641 C CA . PRO A 1 206 ? -4.677 2.164 10.678 1.00 64.62 206 PRO A CA 1
ATOM 1642 C C . PRO A 1 206 ? -5.517 2.408 11.927 1.00 64.62 206 PRO A C 1
ATOM 1644 O O . PRO A 1 206 ? -5.852 1.467 12.651 1.00 64.62 206 PRO A O 1
ATOM 1647 N N . GLY A 1 207 ? -5.891 3.662 12.181 1.00 63.47 207 GLY A N 1
ATOM 1648 C CA . GLY A 1 207 ? -6.593 4.035 13.412 1.00 63.47 207 GLY A CA 1
ATOM 1649 C C . GLY A 1 207 ? -7.834 3.176 13.679 1.00 63.47 207 GLY A C 1
ATOM 1650 O O . GLY A 1 207 ? -8.067 2.780 14.820 1.00 63.47 207 GLY A O 1
ATOM 1651 N N . PHE A 1 208 ? -8.570 2.814 12.623 1.00 68.56 208 PHE A N 1
ATOM 1652 C CA . PHE A 1 208 ? -9.753 1.958 12.717 1.00 68.56 208 PHE A CA 1
ATOM 1653 C C . PHE A 1 208 ? -9.444 0.504 13.118 1.00 68.56 208 PHE A C 1
ATOM 1655 O O . PHE A 1 208 ? -10.150 -0.072 13.943 1.00 68.56 208 PHE A O 1
ATOM 1662 N N . TYR A 1 209 ? -8.355 -0.082 12.615 1.00 70.12 209 TYR A N 1
ATOM 1663 C CA . TYR A 1 209 ? -7.911 -1.429 13.000 1.00 70.12 209 TYR A CA 1
ATOM 1664 C C . TYR A 1 209 ? -7.477 -1.526 14.468 1.00 70.12 209 TYR A C 1
ATOM 1666 O O . TYR A 1 209 ? -7.442 -2.617 15.038 1.00 70.12 209 TYR A O 1
ATOM 1674 N N . ASN A 1 210 ? -7.188 -0.392 15.110 1.00 65.75 210 ASN A N 1
ATOM 1675 C CA . ASN A 1 210 ? -6.850 -0.340 16.529 1.00 65.75 210 ASN A CA 1
ATOM 1676 C C . ASN A 1 210 ? -8.084 -0.268 17.457 1.00 65.75 210 ASN A C 1
ATOM 1678 O O . ASN A 1 210 ? -7.925 -0.259 18.680 1.00 65.75 210 ASN A O 1
ATOM 1682 N N . GLU A 1 211 ? -9.309 -0.235 16.917 1.00 72.81 211 GLU A N 1
ATOM 1683 C CA . GLU A 1 211 ? -10.535 -0.340 17.716 1.00 72.81 211 GLU A CA 1
ATOM 1684 C C . GLU A 1 211 ? -10.618 -1.722 18.393 1.00 72.81 211 GLU A C 1
ATOM 1686 O O . GLU A 1 211 ? -10.410 -2.734 17.720 1.00 72.81 211 GLU A O 1
ATOM 1691 N N . PRO A 1 212 ? -10.947 -1.825 19.699 1.00 68.50 212 PRO A N 1
ATOM 1692 C CA . PRO A 1 212 ? -10.830 -3.078 20.453 1.00 68.50 212 PRO A CA 1
ATOM 1693 C C . PRO A 1 212 ? -11.524 -4.290 19.820 1.00 68.50 212 PRO A C 1
ATOM 1695 O O . PRO A 1 212 ? -10.980 -5.390 19.869 1.00 68.50 212 PRO A O 1
ATOM 1698 N N . GLY A 1 213 ? -12.707 -4.108 19.225 1.00 70.69 213 GLY A N 1
ATOM 1699 C CA . GLY A 1 213 ? -13.434 -5.198 18.568 1.00 70.69 213 GLY A CA 1
ATOM 1700 C C . GLY A 1 213 ? -12.913 -5.553 17.185 1.00 70.69 213 GLY A C 1
ATOM 1701 O O . GLY A 1 213 ? -12.869 -6.728 16.844 1.00 70.69 213 GLY A O 1
ATOM 1702 N N . ILE A 1 214 ? -12.454 -4.563 16.422 1.00 74.31 214 ILE A N 1
ATOM 1703 C CA . ILE A 1 214 ? -11.847 -4.780 15.104 1.00 74.31 214 ILE A CA 1
ATOM 1704 C C . ILE A 1 214 ? -10.508 -5.497 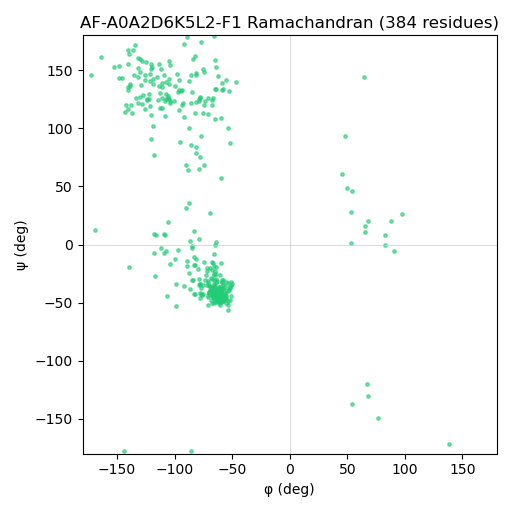15.272 1.00 74.31 214 ILE A C 1
ATOM 1706 O O . ILE A 1 214 ? -10.270 -6.535 14.659 1.00 74.31 214 ILE A O 1
ATOM 1710 N N . ARG A 1 215 ? -9.673 -5.011 16.195 1.00 75.75 215 ARG A N 1
ATOM 1711 C CA . ARG A 1 215 ? -8.379 -5.604 16.517 1.00 75.75 215 ARG A CA 1
ATOM 1712 C C . ARG A 1 215 ? -8.492 -7.078 16.899 1.00 75.75 215 ARG A C 1
ATOM 1714 O O . ARG A 1 215 ? -7.818 -7.907 16.305 1.00 75.75 215 ARG A O 1
ATOM 1721 N N . LYS A 1 216 ? -9.397 -7.423 17.822 1.00 75.00 216 LYS A N 1
ATOM 1722 C CA . LYS A 1 216 ? -9.612 -8.817 18.254 1.00 75.00 216 LYS A CA 1
ATOM 1723 C C . LYS A 1 216 ? -10.018 -9.760 17.119 1.00 75.00 216 LYS A C 1
ATOM 1725 O O . LYS A 1 216 ? -9.691 -10.940 17.174 1.00 75.00 216 LYS A O 1
ATOM 1730 N N . VAL A 1 217 ? -10.750 -9.264 16.122 1.00 75.56 217 VAL A N 1
ATOM 1731 C CA . VAL A 1 217 ? -11.207 -10.067 14.977 1.00 75.56 217 VAL A CA 1
ATOM 1732 C C . VAL A 1 217 ? -10.084 -10.294 13.969 1.00 75.56 217 VAL A C 1
ATOM 1734 O O . VAL A 1 217 ? -10.020 -11.350 13.346 1.00 75.56 217 VAL A O 1
ATOM 1737 N N . PHE A 1 218 ? -9.195 -9.316 13.819 1.00 73.06 218 PHE A N 1
ATOM 1738 C CA . PHE A 1 218 ? -8.222 -9.275 12.734 1.00 73.06 218 PHE A CA 1
ATOM 1739 C C . PHE A 1 218 ? -6.769 -9.469 13.163 1.00 73.06 218 PHE A C 1
ATOM 1741 O O . PHE A 1 218 ? -5.908 -9.562 12.293 1.00 73.06 218 PHE A O 1
ATOM 1748 N N . ASP A 1 219 ? -6.497 -9.604 14.465 1.00 69.00 219 ASP A N 1
ATOM 1749 C CA . ASP A 1 219 ? -5.150 -9.796 15.020 1.00 69.00 219 ASP A CA 1
ATOM 1750 C C . ASP A 1 219 ? -4.377 -10.940 14.331 1.00 69.00 219 ASP A C 1
ATOM 1752 O O . ASP A 1 219 ? -3.176 -10.818 14.104 1.00 69.00 219 ASP A O 1
ATOM 1756 N N . GLU A 1 220 ? -5.059 -12.023 13.938 1.00 65.75 220 GLU A N 1
ATOM 1757 C CA . GLU A 1 220 ? -4.460 -13.167 13.227 1.00 65.75 220 GLU A CA 1
ATOM 1758 C C . GLU A 1 220 ? -4.331 -12.960 11.705 1.00 65.75 220 GLU A C 1
ATOM 1760 O O . GLU A 1 220 ? -3.577 -13.669 11.040 1.00 65.75 220 GLU A O 1
ATOM 1765 N N . HIS A 1 221 ? -5.061 -11.994 11.147 1.00 66.12 221 HIS A N 1
ATOM 1766 C CA . HIS A 1 221 ? -5.118 -11.701 9.713 1.00 66.12 221 HIS A CA 1
ATOM 1767 C C . HIS A 1 221 ? -4.235 -10.528 9.304 1.00 66.12 221 HIS A C 1
ATOM 1769 O O . HIS A 1 221 ? -4.014 -10.314 8.110 1.00 66.12 221 HIS A O 1
ATOM 1775 N N . TYR A 1 222 ? -3.733 -9.751 10.257 1.00 66.38 222 TYR A N 1
ATOM 1776 C CA . TYR A 1 222 ? -2.794 -8.694 9.947 1.00 66.38 222 TYR A CA 1
ATOM 1777 C C . TYR A 1 222 ? -1.512 -9.260 9.338 1.00 66.38 222 TYR A C 1
ATOM 1779 O O . TYR A 1 222 ? -1.045 -10.339 9.713 1.00 66.38 222 TYR A O 1
ATOM 1787 N N . ILE A 1 223 ? -0.927 -8.519 8.395 1.00 61.06 223 ILE A N 1
ATOM 1788 C CA . ILE A 1 223 ? 0.485 -8.710 8.037 1.00 61.06 223 ILE A CA 1
ATOM 1789 C C . ILE A 1 223 ? 1.254 -8.618 9.356 1.00 61.06 223 ILE A C 1
ATOM 1791 O O . ILE A 1 223 ? 0.924 -7.708 10.109 1.00 61.06 223 ILE A O 1
ATOM 1795 N N . PRO A 1 224 ? 2.183 -9.534 9.699 1.00 50.75 224 PRO A N 1
ATOM 1796 C CA . PRO A 1 224 ? 2.805 -9.587 11.022 1.00 50.75 224 PRO A CA 1
ATOM 1797 C C . PRO A 1 224 ? 3.392 -8.236 11.467 1.00 50.75 224 PRO A C 1
ATOM 1799 O O . PRO A 1 224 ? 4.568 -7.945 11.268 1.00 50.75 224 PRO A O 1
ATOM 1802 N N . PHE A 1 225 ? 2.565 -7.402 12.096 1.00 51.59 225 PHE A N 1
ATOM 1803 C CA . PHE A 1 225 ? 2.958 -6.164 12.737 1.00 51.59 225 PHE A CA 1
ATOM 1804 C C . PHE A 1 225 ? 3.488 -6.583 14.099 1.00 51.59 225 PHE A C 1
ATOM 1806 O O . PHE A 1 225 ? 2.754 -6.560 15.086 1.00 51.59 225 PHE A O 1
ATOM 1813 N N . GLU A 1 226 ? 4.756 -6.984 14.196 1.00 41.47 226 GLU A N 1
ATOM 1814 C CA . GLU A 1 226 ? 5.317 -7.365 15.502 1.00 41.47 226 GLU A CA 1
ATOM 1815 C C . GLU A 1 226 ? 5.373 -6.194 16.510 1.00 41.47 226 GLU A C 1
ATOM 1817 O O . GLU A 1 226 ? 5.773 -6.389 17.657 1.00 41.47 226 GLU A O 1
ATOM 1822 N N . SER A 1 227 ? 4.886 -4.991 16.170 1.00 39.50 227 SER A N 1
ATOM 1823 C CA . SER A 1 227 ? 4.690 -3.941 17.176 1.00 39.50 227 SER A CA 1
ATOM 1824 C C . SER A 1 227 ? 3.443 -3.087 17.103 1.00 39.50 227 SER A C 1
ATOM 1826 O O . SER A 1 227 ? 3.141 -2.468 18.120 1.00 39.50 227 SER A O 1
ATOM 1828 N N . GLY A 1 228 ? 2.734 -2.990 15.976 1.00 44.91 228 GLY A N 1
ATOM 1829 C CA . GLY A 1 228 ? 1.547 -2.132 15.822 1.00 44.91 228 GLY A CA 1
ATOM 1830 C C . GLY A 1 228 ? 1.704 -0.644 16.200 1.00 44.91 228 GLY A C 1
ATOM 1831 O O . GLY A 1 228 ? 0.753 0.129 16.138 1.00 44.91 228 GLY A O 1
ATOM 1832 N N . GLU A 1 229 ? 2.901 -0.247 16.612 1.00 52.09 229 GLU A N 1
ATOM 1833 C CA . GLU A 1 229 ? 3.307 1.056 17.102 1.00 52.09 229 GLU A CA 1
ATOM 1834 C C . GLU A 1 229 ? 4.606 1.387 16.372 1.00 52.09 229 GLU A C 1
ATOM 1836 O O . GLU A 1 229 ? 5.567 0.604 16.401 1.00 52.09 229 GLU A O 1
ATOM 1841 N N . SER A 1 230 ? 4.641 2.549 15.723 1.00 53.94 230 SER A N 1
ATOM 1842 C CA . SER A 1 230 ? 5.850 3.031 15.068 1.00 53.94 230 SER A CA 1
ATOM 1843 C C . SER A 1 230 ? 6.939 3.283 16.105 1.00 53.94 230 SER A C 1
ATOM 1845 O O . SER A 1 230 ? 6.643 3.610 17.257 1.00 53.94 230 SER A O 1
ATOM 1847 N N . LEU A 1 231 ? 8.216 3.180 15.717 1.00 58.44 231 LEU A N 1
ATOM 1848 C CA . LEU A 1 231 ? 9.313 3.581 16.608 1.00 58.44 231 LEU A CA 1
ATOM 1849 C C . LEU A 1 231 ? 9.116 5.014 17.124 1.00 58.44 231 LEU A C 1
ATOM 1851 O O . LEU A 1 231 ? 9.375 5.264 18.297 1.00 58.44 231 LEU A O 1
ATOM 1855 N N . GLY A 1 232 ? 8.584 5.913 16.288 1.00 56.41 232 GLY A N 1
ATOM 1856 C CA . GLY A 1 232 ? 8.203 7.272 16.678 1.00 56.41 232 GLY A CA 1
ATOM 1857 C C . GLY A 1 232 ? 7.128 7.304 17.770 1.00 56.41 232 GLY A C 1
ATOM 1858 O O . GLY A 1 232 ? 7.336 7.942 18.802 1.00 56.41 232 GLY A O 1
ATOM 1859 N N . ASN A 1 233 ? 6.036 6.548 17.611 1.00 58.53 233 ASN A N 1
ATOM 1860 C CA . ASN A 1 233 ? 4.967 6.444 18.612 1.00 58.53 233 ASN A CA 1
ATOM 1861 C C . ASN A 1 233 ? 5.491 5.843 19.921 1.00 58.53 233 ASN A C 1
ATOM 1863 O O . ASN A 1 233 ? 5.200 6.355 21.001 1.00 58.53 233 ASN A O 1
ATOM 1867 N N . ILE A 1 234 ? 6.308 4.788 19.847 1.00 63.34 234 ILE A N 1
ATOM 1868 C CA . ILE A 1 234 ? 6.941 4.185 21.026 1.00 63.34 234 ILE A CA 1
ATOM 1869 C C . ILE A 1 234 ? 7.848 5.208 21.715 1.00 63.34 234 ILE A C 1
ATOM 1871 O O . ILE A 1 234 ? 7.825 5.327 22.938 1.00 63.34 234 ILE A O 1
ATOM 1875 N N . GLU A 1 235 ? 8.640 5.971 20.963 1.00 67.88 235 GLU A N 1
ATOM 1876 C CA . GLU A 1 235 ? 9.504 7.012 21.516 1.00 67.88 235 GLU A CA 1
ATOM 1877 C C . GLU A 1 235 ? 8.723 8.154 22.162 1.00 67.88 235 GLU A C 1
ATOM 1879 O O . GLU A 1 235 ? 9.115 8.626 23.232 1.00 67.88 235 GLU A O 1
ATOM 1884 N N . GLU A 1 236 ? 7.606 8.568 21.575 1.00 67.31 236 GLU A N 1
ATOM 1885 C CA . GLU A 1 236 ? 6.709 9.553 22.170 1.00 67.31 236 GLU A CA 1
ATOM 1886 C C . GLU A 1 236 ? 6.098 9.027 23.476 1.00 67.31 236 GLU A C 1
ATOM 1888 O O . GLU A 1 236 ? 6.174 9.695 24.513 1.00 67.31 236 GLU A O 1
ATOM 1893 N N . LYS A 1 237 ? 5.584 7.790 23.482 1.00 71.44 237 LYS A N 1
ATOM 1894 C CA . LYS A 1 237 ? 5.076 7.132 24.698 1.00 71.44 237 LYS A CA 1
ATOM 1895 C C . LYS A 1 237 ? 6.167 6.971 25.752 1.00 71.44 237 LYS A C 1
ATOM 1897 O O . LYS A 1 237 ? 5.907 7.158 26.939 1.00 71.44 237 LYS A O 1
ATOM 1902 N N . LEU A 1 238 ? 7.410 6.697 25.363 1.00 77.56 238 LEU A N 1
ATOM 190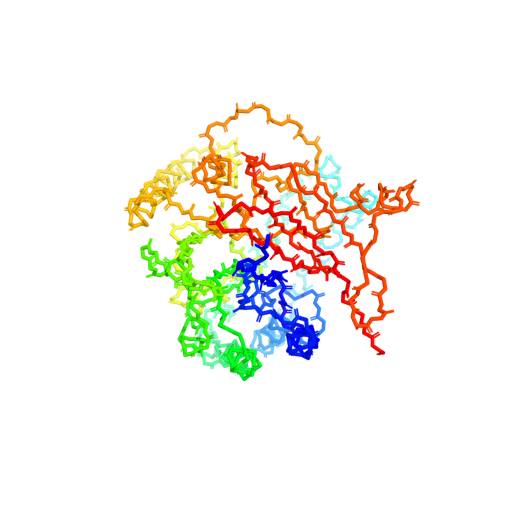3 C CA . LEU A 1 238 ? 8.550 6.630 26.283 1.00 77.56 238 LEU A CA 1
ATOM 1904 C C . LEU A 1 238 ? 8.891 7.977 26.928 1.00 77.56 238 LEU A C 1
ATOM 1906 O O . LEU A 1 238 ? 9.462 7.979 28.023 1.00 77.56 238 LEU A O 1
ATOM 1910 N N . ARG A 1 239 ? 8.558 9.100 26.279 1.00 77.81 239 ARG A N 1
ATOM 1911 C CA . ARG A 1 239 ? 8.723 10.452 26.839 1.00 77.81 239 ARG A CA 1
ATOM 1912 C C . ARG A 1 239 ? 7.614 10.803 27.834 1.00 77.81 239 ARG A C 1
ATOM 1914 O O . ARG A 1 239 ? 7.876 11.566 28.761 1.00 77.81 239 ARG A O 1
ATOM 1921 N N . THR A 1 240 ? 6.409 10.259 27.661 1.00 71.19 240 THR A N 1
ATOM 1922 C CA . THR A 1 240 ? 5.213 10.629 28.444 1.00 71.19 240 THR A CA 1
ATOM 1923 C C . THR A 1 240 ? 4.815 9.615 29.523 1.00 71.19 240 THR A C 1
ATOM 1925 O O . THR A 1 240 ? 4.099 9.972 30.456 1.00 71.19 240 THR A O 1
ATOM 1928 N N . THR A 1 241 ? 5.308 8.375 29.464 1.00 74.94 241 THR A N 1
ATOM 1929 C CA . THR A 1 241 ? 4.978 7.301 30.422 1.00 74.94 241 THR A CA 1
ATOM 1930 C C . THR A 1 241 ? 6.101 7.045 31.428 1.00 74.94 241 THR A C 1
ATOM 1932 O O . THR A 1 241 ? 7.282 7.271 31.156 1.00 74.94 241 THR A O 1
ATOM 1935 N N . SER A 1 242 ? 5.762 6.524 32.611 1.00 78.38 242 SER A N 1
ATOM 1936 C CA . SER A 1 242 ? 6.732 6.191 33.667 1.00 78.38 242 SER A CA 1
ATOM 1937 C C . SER A 1 242 ? 6.460 4.812 34.287 1.00 78.38 242 SER A C 1
ATOM 1939 O O . SER A 1 242 ? 5.471 4.150 33.977 1.00 78.38 242 SER A O 1
ATOM 1941 N N . GLY A 1 243 ? 7.372 4.328 35.134 1.00 82.44 243 GLY A N 1
ATOM 1942 C CA . GLY A 1 243 ? 7.158 3.101 35.906 1.00 82.44 243 GLY A CA 1
ATOM 1943 C C . GLY A 1 243 ? 7.104 1.816 35.070 1.00 82.44 243 GLY A C 1
ATOM 1944 O O . GLY A 1 243 ? 8.025 1.501 34.315 1.00 82.44 243 GLY A O 1
ATOM 1945 N N . GLU A 1 244 ? 6.075 0.998 35.290 1.00 80.81 244 GLU A N 1
ATOM 1946 C CA . GLU A 1 244 ? 5.890 -0.279 34.587 1.00 80.81 244 GLU A CA 1
ATOM 1947 C C . GLU A 1 244 ? 5.552 -0.081 33.106 1.00 80.81 244 GLU A C 1
ATOM 1949 O O . GLU A 1 244 ? 6.046 -0.818 32.256 1.00 80.81 244 GLU A O 1
ATOM 1954 N N . GLU A 1 245 ? 4.786 0.958 32.791 1.00 74.44 245 GLU A N 1
ATOM 1955 C CA . GLU A 1 245 ? 4.375 1.267 31.427 1.00 74.44 245 GLU A CA 1
ATOM 1956 C C . GLU A 1 245 ? 5.575 1.676 30.559 1.00 74.44 245 GLU A C 1
ATOM 1958 O O . GLU A 1 245 ? 5.782 1.120 29.483 1.00 74.44 245 GLU A O 1
ATOM 1963 N N . ASN A 1 246 ? 6.471 2.520 31.090 1.00 84.19 246 ASN A N 1
ATOM 1964 C CA . ASN A 1 246 ? 7.728 2.864 30.412 1.00 84.19 246 ASN A CA 1
ATOM 1965 C C . ASN A 1 246 ? 8.593 1.622 30.137 1.00 84.19 246 ASN A C 1
ATOM 1967 O O . ASN A 1 246 ? 9.205 1.507 29.077 1.00 84.19 246 ASN A O 1
ATOM 1971 N N . ARG A 1 247 ? 8.629 0.657 31.070 1.00 80.56 247 ARG A N 1
ATOM 1972 C CA . ARG A 1 247 ? 9.355 -0.609 30.869 1.00 80.56 247 ARG A CA 1
ATOM 1973 C C . ARG A 1 247 ? 8.752 -1.444 29.738 1.00 80.56 247 ARG A C 1
ATOM 1975 O O . ARG A 1 247 ? 9.522 -2.001 28.958 1.00 80.56 247 ARG A O 1
ATOM 1982 N N . LYS A 1 248 ? 7.421 -1.489 29.611 1.00 79.00 248 LYS A N 1
ATOM 1983 C CA . LYS A 1 248 ? 6.730 -2.179 28.505 1.00 79.00 248 LYS A CA 1
ATOM 1984 C C . LYS A 1 248 ? 7.082 -1.554 27.153 1.00 79.00 248 LYS A C 1
ATOM 1986 O O . LYS A 1 248 ? 7.509 -2.277 26.259 1.00 79.00 248 LYS A O 1
ATOM 1991 N N . TYR A 1 249 ? 7.025 -0.225 27.034 1.00 75.19 249 TYR A N 1
ATOM 1992 C CA . TYR A 1 249 ? 7.413 0.464 25.796 1.00 75.19 249 TYR A CA 1
ATOM 1993 C C . TYR A 1 249 ? 8.906 0.301 25.460 1.00 75.19 249 TYR A C 1
ATOM 1995 O O . TYR A 1 249 ? 9.259 0.168 24.291 1.00 75.19 249 TYR A O 1
ATOM 2003 N N . ARG A 1 250 ? 9.805 0.238 26.457 1.00 80.06 250 ARG A N 1
ATOM 2004 C CA . ARG A 1 250 ? 11.235 -0.040 26.205 1.00 80.06 250 ARG A CA 1
ATOM 2005 C C . ARG A 1 250 ? 11.463 -1.449 25.674 1.00 80.06 250 ARG A C 1
ATOM 2007 O O . ARG A 1 250 ? 12.296 -1.612 24.789 1.00 80.06 250 ARG A O 1
ATOM 2014 N N . SER A 1 251 ? 10.748 -2.438 26.217 1.00 79.56 251 SER A N 1
ATOM 2015 C CA . SER A 1 251 ? 10.791 -3.813 25.709 1.00 79.56 251 SER A CA 1
ATOM 2016 C C . SER A 1 251 ? 10.330 -3.848 24.256 1.00 79.56 251 SER A C 1
ATOM 2018 O O . SER A 1 251 ? 11.101 -4.261 23.400 1.00 79.56 251 SER A O 1
ATOM 2020 N N . ARG A 1 252 ? 9.155 -3.265 23.971 1.00 72.31 252 ARG A N 1
ATOM 2021 C CA . ARG A 1 252 ? 8.605 -3.165 22.612 1.00 72.31 252 ARG A CA 1
ATOM 2022 C C . ARG A 1 252 ? 9.566 -2.497 21.633 1.00 72.31 252 ARG A C 1
ATOM 2024 O O . ARG A 1 252 ? 9.754 -3.003 20.537 1.00 72.31 252 ARG A O 1
ATOM 2031 N N . LYS A 1 253 ? 10.234 -1.403 22.028 1.00 74.19 253 LYS A N 1
ATOM 2032 C CA . LYS A 1 253 ? 11.278 -0.773 21.197 1.00 74.19 253 LYS A CA 1
ATOM 2033 C C . LYS A 1 253 ? 12.398 -1.759 20.839 1.00 74.19 253 LYS A C 1
ATOM 2035 O O . LYS A 1 253 ? 12.885 -1.753 19.709 1.00 74.19 253 LYS A O 1
ATOM 2040 N N . GLY A 1 254 ? 12.830 -2.568 21.807 1.00 73.56 254 GLY A N 1
ATOM 2041 C CA . GLY A 1 254 ? 13.836 -3.609 21.604 1.00 73.56 254 GLY A CA 1
ATOM 2042 C C . GLY A 1 254 ? 13.367 -4.679 20.622 1.00 73.56 254 GLY A C 1
ATOM 2043 O O . GLY A 1 254 ? 14.105 -4.990 19.690 1.00 73.56 254 GLY A O 1
ATOM 2044 N N . ASP A 1 255 ? 12.137 -5.163 20.795 1.00 72.50 255 ASP A N 1
ATOM 2045 C CA . ASP A 1 255 ? 11.523 -6.188 19.942 1.00 72.50 255 ASP A CA 1
ATOM 2046 C C . ASP A 1 255 ? 11.406 -5.693 18.491 1.00 72.50 255 ASP A C 1
ATOM 2048 O O . ASP A 1 255 ? 11.907 -6.340 17.574 1.00 72.50 255 ASP A O 1
ATOM 2052 N N . VAL A 1 256 ? 10.903 -4.467 18.298 1.00 69.19 256 VAL A N 1
ATOM 2053 C CA . VAL A 1 256 ? 10.853 -3.786 16.993 1.00 69.19 256 VAL A CA 1
ATOM 2054 C C . VAL A 1 256 ? 12.217 -3.730 16.322 1.00 69.19 256 VAL A C 1
ATOM 2056 O O . VAL A 1 256 ? 12.367 -4.089 15.158 1.00 69.19 256 VAL A O 1
ATOM 2059 N N . THR A 1 257 ? 13.223 -3.243 17.048 1.00 70.75 257 THR A N 1
ATOM 2060 C CA . THR A 1 257 ? 14.561 -3.034 16.481 1.00 70.75 257 THR A CA 1
ATOM 2061 C C . THR A 1 257 ? 15.195 -4.371 16.089 1.00 70.75 257 THR A C 1
ATOM 2063 O O . THR A 1 257 ? 15.872 -4.469 15.064 1.00 70.75 257 THR A O 1
ATOM 2066 N N . ALA A 1 258 ? 14.973 -5.413 16.895 1.00 73.44 258 ALA A N 1
ATOM 2067 C CA . ALA A 1 258 ? 15.449 -6.760 16.613 1.00 73.44 258 ALA A CA 1
ATOM 2068 C C . ALA A 1 258 ? 14.760 -7.353 15.377 1.00 73.44 258 ALA A C 1
ATOM 2070 O O . ALA A 1 258 ? 15.452 -7.889 14.509 1.00 73.44 258 ALA A O 1
ATOM 2071 N N . TRP A 1 259 ? 13.441 -7.189 15.264 1.00 73.38 259 TRP A N 1
ATOM 2072 C CA . TRP A 1 259 ? 12.669 -7.617 14.100 1.00 73.38 259 TRP A CA 1
ATOM 2073 C C . TRP A 1 259 ? 13.127 -6.911 12.816 1.00 73.38 259 TRP A C 1
ATOM 2075 O O . TRP A 1 259 ? 13.431 -7.572 11.824 1.00 73.38 259 TRP A O 1
ATOM 2085 N N . GLN A 1 260 ? 13.311 -5.583 12.849 1.00 69.06 260 GLN A N 1
ATOM 2086 C CA . GLN A 1 260 ? 13.855 -4.821 11.713 1.00 69.06 260 GLN A CA 1
ATOM 2087 C C . GLN A 1 260 ? 15.207 -5.380 11.263 1.00 69.06 260 GLN A C 1
ATOM 2089 O O . GLN A 1 260 ? 15.468 -5.546 10.073 1.00 69.06 260 GLN A O 1
ATOM 2094 N N . ALA A 1 261 ? 16.094 -5.670 12.217 1.00 72.25 261 ALA A N 1
ATOM 2095 C CA . ALA A 1 261 ? 17.401 -6.234 11.913 1.00 72.25 261 ALA A CA 1
ATOM 2096 C C . ALA A 1 261 ? 17.295 -7.651 11.321 1.00 72.25 261 ALA A C 1
ATOM 2098 O O . ALA A 1 261 ? 18.061 -7.992 10.410 1.00 72.25 261 ALA A O 1
ATOM 2099 N N . SER A 1 262 ? 16.355 -8.475 11.799 1.00 73.94 262 SER A N 1
ATOM 2100 C CA . SER A 1 262 ? 16.123 -9.808 11.240 1.00 73.94 262 SER A CA 1
ATOM 2101 C C . SER A 1 262 ? 15.507 -9.766 9.847 1.00 73.94 262 SER A C 1
ATOM 2103 O O . SER A 1 262 ? 15.982 -10.504 8.987 1.00 73.94 262 SER A O 1
ATOM 2105 N N . GLU A 1 263 ? 14.549 -8.879 9.579 1.00 70.81 263 GLU A N 1
ATOM 2106 C CA . GLU A 1 263 ? 13.944 -8.732 8.249 1.00 70.81 263 GLU A CA 1
ATOM 2107 C C . GLU A 1 263 ? 14.963 -8.236 7.226 1.00 70.81 263 GLU A C 1
ATOM 2109 O O . GLU A 1 263 ? 15.123 -8.838 6.164 1.00 70.81 263 GLU A O 1
ATOM 2114 N N . ARG A 1 264 ? 15.791 -7.253 7.599 1.00 69.62 264 ARG A N 1
ATOM 2115 C CA . ARG A 1 264 ? 16.943 -6.833 6.783 1.00 69.62 264 ARG A CA 1
ATOM 2116 C C . ARG A 1 264 ? 17.879 -8.004 6.477 1.00 69.62 264 ARG A C 1
ATOM 2118 O O . ARG A 1 264 ? 18.351 -8.156 5.355 1.00 69.62 264 ARG A O 1
ATOM 2125 N N . THR A 1 265 ? 18.141 -8.858 7.466 1.00 72.81 265 THR A N 1
ATOM 2126 C CA . THR A 1 265 ? 18.982 -10.050 7.276 1.00 72.81 265 THR A CA 1
ATOM 2127 C C . THR A 1 265 ? 18.312 -11.075 6.352 1.00 72.81 265 THR A C 1
ATOM 2129 O O . THR A 1 265 ? 18.985 -11.660 5.501 1.00 72.81 265 THR A O 1
ATOM 2132 N N . ARG A 1 266 ? 16.994 -11.280 6.485 1.00 73.25 266 ARG A N 1
ATOM 2133 C CA . ARG A 1 266 ? 16.183 -12.190 5.661 1.00 73.25 266 ARG A CA 1
ATOM 2134 C C . ARG A 1 266 ? 16.191 -11.776 4.188 1.00 73.25 266 ARG A C 1
ATOM 2136 O O . ARG A 1 266 ? 16.392 -12.631 3.324 1.00 73.25 266 ARG A O 1
ATOM 2143 N N . LEU A 1 267 ? 16.029 -10.483 3.910 1.00 65.44 267 LEU A N 1
ATOM 2144 C CA . LEU A 1 267 ? 16.037 -9.910 2.556 1.00 65.44 267 LEU A CA 1
ATOM 2145 C C . LEU A 1 267 ? 17.415 -10.016 1.866 1.00 65.44 267 LEU A C 1
ATOM 2147 O O . LEU A 1 267 ? 17.526 -9.964 0.636 1.00 65.44 267 LEU A O 1
ATOM 2151 N N . GLY A 1 268 ? 18.475 -10.281 2.632 1.00 66.81 268 GLY A N 1
ATOM 2152 C CA . GLY A 1 268 ? 19.812 -10.554 2.118 1.00 66.81 268 GLY A CA 1
ATOM 2153 C C . GLY A 1 268 ? 20.547 -9.295 1.655 1.00 66.81 268 GLY A C 1
ATOM 2154 O O . GLY A 1 268 ? 20.386 -8.229 2.227 1.00 66.81 268 GLY A O 1
ATOM 2155 N N . ASP A 1 269 ? 21.414 -9.439 0.647 1.00 63.16 269 ASP A N 1
ATOM 2156 C CA . ASP A 1 269 ? 22.297 -8.360 0.172 1.00 63.16 269 ASP A CA 1
ATOM 2157 C C . ASP A 1 269 ? 21.522 -7.085 -0.220 1.00 63.16 269 ASP A C 1
ATOM 2159 O O . ASP A 1 269 ? 20.445 -7.184 -0.802 1.00 63.16 269 ASP A O 1
ATOM 2163 N N . ARG A 1 270 ? 22.059 -5.899 0.074 1.00 65.31 270 ARG A N 1
ATOM 2164 C CA . ARG A 1 270 ? 21.394 -4.606 -0.182 1.00 65.31 270 ARG A CA 1
ATOM 2165 C C . ARG A 1 270 ? 21.394 -4.208 -1.658 1.00 65.31 270 ARG A C 1
ATOM 2167 O O . ARG A 1 270 ? 20.610 -3.357 -2.055 1.00 65.31 270 ARG A O 1
ATOM 2174 N N . ASN A 1 271 ? 22.223 -4.870 -2.464 1.00 75.94 271 ASN A N 1
ATOM 2175 C CA . ASN A 1 271 ? 22.322 -4.635 -3.899 1.00 75.94 271 ASN A CA 1
ATOM 2176 C C . ASN A 1 271 ? 21.009 -5.007 -4.609 1.00 75.94 271 ASN A C 1
ATOM 2178 O O . ASN A 1 271 ? 20.681 -6.189 -4.770 1.00 75.94 271 ASN A O 1
ATOM 2182 N N . ALA A 1 272 ? 20.277 -3.991 -5.052 1.00 87.19 272 ALA A N 1
ATOM 2183 C CA . ALA A 1 272 ? 19.136 -4.104 -5.951 1.00 87.19 272 ALA A CA 1
ATOM 2184 C C . ALA A 1 272 ? 19.304 -3.069 -7.062 1.00 87.19 272 ALA A C 1
ATOM 2186 O O . ALA A 1 272 ? 19.914 -2.032 -6.851 1.00 87.19 272 ALA A O 1
ATOM 2187 N N . ASP A 1 273 ? 18.762 -3.323 -8.247 1.00 92.38 273 ASP A N 1
ATOM 2188 C CA . ASP A 1 273 ? 18.683 -2.261 -9.251 1.00 92.38 273 ASP A CA 1
ATOM 2189 C C . ASP A 1 273 ? 17.506 -1.333 -8.897 1.00 92.38 273 ASP A C 1
ATOM 2191 O O . ASP A 1 273 ? 17.639 -0.110 -8.924 1.00 92.38 273 ASP A O 1
ATOM 2195 N N . ILE A 1 274 ? 16.382 -1.925 -8.474 1.00 93.31 274 ILE A N 1
ATOM 2196 C CA . ILE A 1 274 ? 15.139 -1.233 -8.121 1.00 93.31 274 ILE A CA 1
ATOM 2197 C C . ILE A 1 274 ? 14.664 -1.732 -6.752 1.00 93.31 274 ILE A C 1
ATOM 2199 O O . ILE A 1 274 ? 14.533 -2.940 -6.532 1.00 93.31 274 ILE A O 1
ATOM 2203 N N . TYR A 1 275 ? 14.409 -0.811 -5.828 1.00 89.69 275 TYR A N 1
ATOM 2204 C CA . TYR A 1 275 ? 13.987 -1.125 -4.464 1.00 89.69 275 TYR A CA 1
ATOM 2205 C C . TYR A 1 275 ? 12.606 -0.541 -4.153 1.00 89.69 275 TYR A C 1
ATOM 2207 O O . TYR A 1 275 ? 12.297 0.557 -4.595 1.00 89.69 275 TYR A O 1
ATOM 2215 N N . PHE A 1 276 ? 11.778 -1.263 -3.399 1.00 89.44 276 PHE A N 1
ATOM 2216 C CA . PHE A 1 276 ? 10.406 -0.888 -3.054 1.00 89.44 276 PHE A CA 1
ATOM 2217 C C . PHE A 1 276 ? 10.274 -0.737 -1.536 1.00 89.44 276 PHE A C 1
ATOM 2219 O O . PHE A 1 276 ? 10.769 -1.566 -0.772 1.00 89.44 276 PHE A O 1
ATOM 2226 N N . THR A 1 277 ? 9.572 0.297 -1.086 1.00 81.69 277 THR A N 1
ATOM 2227 C CA . THR A 1 277 ? 9.247 0.512 0.333 1.00 81.69 277 THR A CA 1
ATOM 2228 C C . THR A 1 277 ? 7.900 1.212 0.475 1.00 81.69 277 THR A C 1
ATOM 2230 O O . THR A 1 277 ? 7.544 2.056 -0.339 1.00 81.69 277 THR A O 1
ATOM 2233 N N . HIS A 1 278 ? 7.109 0.858 1.488 1.00 76.19 278 HIS A N 1
ATOM 2234 C CA . HIS A 1 278 ? 5.771 1.437 1.633 1.00 76.19 278 HIS A CA 1
ATOM 2235 C C . HIS A 1 278 ? 5.861 2.916 2.051 1.00 76.19 278 HIS A C 1
ATOM 2237 O O . HIS A 1 278 ? 5.235 3.782 1.441 1.00 76.19 278 HIS A O 1
ATOM 2243 N N . LYS A 1 279 ? 6.725 3.237 3.025 1.00 68.69 279 LYS A N 1
ATOM 2244 C CA . LYS A 1 279 ? 6.999 4.614 3.469 1.00 68.69 279 LYS A CA 1
ATOM 2245 C C . LYS A 1 279 ? 8.408 5.065 3.086 1.00 68.69 279 LYS A C 1
ATOM 2247 O O . LYS A 1 279 ? 9.369 4.305 3.238 1.00 68.69 279 LYS A O 1
ATOM 2252 N N . LEU A 1 280 ? 8.525 6.318 2.643 1.00 57.94 280 LEU A N 1
ATOM 2253 C CA . LEU A 1 280 ? 9.792 7.051 2.571 1.00 57.94 280 LEU A CA 1
ATOM 2254 C C . LEU A 1 280 ? 9.927 7.924 3.838 1.00 57.94 280 LEU A C 1
ATOM 2256 O O . LEU A 1 280 ? 8.929 8.480 4.293 1.00 57.94 280 LEU A O 1
ATOM 2260 N N . PRO A 1 281 ? 11.125 8.066 4.430 1.00 48.62 281 PRO A N 1
ATOM 2261 C CA . PRO A 1 281 ? 11.351 8.680 5.744 1.00 48.62 281 PRO A CA 1
ATOM 2262 C C . PRO A 1 281 ? 11.008 10.181 5.857 1.00 48.62 281 PRO A C 1
ATOM 2264 O O . PRO A 1 281 ? 11.109 10.746 6.941 1.00 48.62 281 PRO A O 1
ATOM 2267 N N . HIS A 1 282 ? 10.538 10.836 4.793 1.00 47.91 282 HIS A N 1
ATOM 2268 C CA . HIS A 1 282 ? 10.186 12.262 4.774 1.00 47.91 282 HIS A CA 1
ATOM 2269 C C . HIS A 1 282 ? 8.725 12.575 5.136 1.00 47.91 282 HIS A C 1
ATOM 2271 O O . HIS A 1 282 ? 8.159 13.563 4.674 1.00 47.91 282 HIS A O 1
ATOM 2277 N N . CYS A 1 283 ? 8.115 11.763 6.000 1.00 45.50 283 CYS A N 1
ATOM 2278 C CA . CYS A 1 283 ? 6.698 11.872 6.358 1.00 45.50 283 CYS A CA 1
ATOM 2279 C C . CYS A 1 283 ? 6.312 13.155 7.129 1.00 45.50 283 CYS A C 1
ATOM 2281 O O . CYS A 1 283 ? 5.120 13.398 7.296 1.00 45.50 283 CYS A O 1
ATOM 2283 N N . ASP A 1 284 ? 7.261 13.990 7.575 1.00 37.12 284 ASP A N 1
ATOM 2284 C CA . ASP A 1 284 ? 6.940 15.227 8.296 1.00 37.12 284 ASP A CA 1
ATOM 2285 C C . ASP A 1 284 ? 7.173 16.492 7.465 1.00 37.12 284 ASP A C 1
ATOM 2287 O O . ASP A 1 284 ? 8.264 16.786 6.966 1.00 37.12 284 ASP A O 1
ATOM 2291 N N . LYS A 1 285 ? 6.106 17.291 7.367 1.00 35.53 285 LYS A N 1
ATOM 2292 C CA . LYS A 1 285 ? 6.079 18.614 6.741 1.00 35.53 285 LYS A CA 1
ATOM 2293 C C . LYS A 1 285 ? 7.173 19.514 7.338 1.00 35.53 285 LYS A C 1
ATOM 2295 O O . LYS A 1 285 ? 6.976 20.146 8.371 1.00 35.53 285 LYS A O 1
ATOM 2300 N N . GLY A 1 286 ? 8.292 19.662 6.629 1.00 34.84 286 GLY A N 1
ATOM 2301 C CA . GLY A 1 286 ? 9.138 20.858 6.715 1.00 34.84 286 GLY A CA 1
ATOM 2302 C C . GLY A 1 286 ? 10.376 20.828 7.617 1.00 34.84 286 GLY A C 1
ATOM 2303 O O . GLY A 1 286 ? 10.827 21.904 8.013 1.00 34.84 286 GLY A O 1
ATOM 2304 N N . SER A 1 287 ? 10.995 19.682 7.907 1.00 32.41 287 SER A N 1
ATOM 2305 C CA . SER A 1 287 ? 12.308 19.657 8.575 1.00 32.41 287 SER A CA 1
ATOM 2306 C C . SER A 1 287 ? 13.415 19.118 7.659 1.00 32.41 287 SER A C 1
ATOM 2308 O O . SER A 1 287 ? 13.428 17.967 7.241 1.00 32.41 287 SER A O 1
ATOM 2310 N N . ARG A 1 288 ? 14.408 19.972 7.369 1.00 37.75 288 ARG A N 1
ATOM 2311 C CA . ARG A 1 288 ? 15.750 19.520 6.975 1.00 37.75 288 ARG A CA 1
ATOM 2312 C C . ARG A 1 288 ? 16.295 18.672 8.123 1.00 37.75 288 ARG A C 1
ATOM 2314 O O . ARG A 1 288 ? 16.652 19.242 9.154 1.00 37.75 288 ARG A O 1
ATOM 2321 N N . VAL A 1 289 ? 16.402 17.361 7.950 1.00 36.28 289 VAL A N 1
ATOM 2322 C CA . VAL A 1 289 ? 17.133 16.506 8.887 1.00 36.28 289 VAL A CA 1
ATOM 2323 C C . VAL A 1 289 ? 18.421 16.059 8.211 1.00 36.28 289 VAL A C 1
ATOM 2325 O O . VAL A 1 289 ? 18.419 15.320 7.237 1.00 36.28 289 VAL A O 1
ATOM 2328 N N . MET A 1 290 ? 19.538 16.578 8.719 1.00 28.86 290 MET A N 1
ATOM 2329 C CA . MET A 1 290 ? 20.824 15.909 8.591 1.00 28.86 290 MET A CA 1
ATOM 2330 C C . MET A 1 290 ? 20.885 14.869 9.705 1.00 28.86 290 MET A C 1
ATOM 2332 O O . MET A 1 290 ? 20.943 15.263 10.866 1.00 28.86 290 MET A O 1
ATOM 2336 N N . GLY A 1 291 ? 20.884 13.591 9.330 1.00 31.56 291 GLY A N 1
ATOM 2337 C CA . GLY A 1 291 ? 21.368 12.463 10.123 1.00 31.56 291 GLY A CA 1
ATOM 2338 C C . GLY A 1 291 ? 20.886 12.388 11.570 1.00 31.56 291 GLY A C 1
ATOM 2339 O O . GLY A 1 291 ? 21.572 12.870 12.471 1.00 31.56 291 GLY A O 1
ATOM 2340 N N . ASP A 1 292 ? 19.802 11.65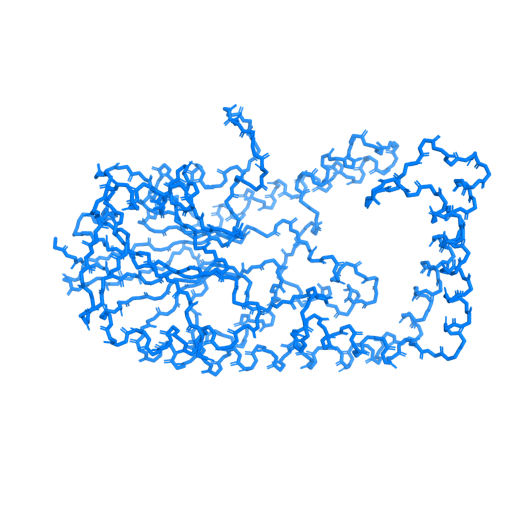0 11.801 1.00 28.50 292 ASP A N 1
ATOM 2341 C CA . ASP A 1 292 ? 19.649 10.914 13.055 1.00 28.50 292 ASP A CA 1
ATOM 2342 C C . ASP A 1 292 ? 19.290 9.447 12.765 1.00 28.50 292 ASP A C 1
ATOM 2344 O O . ASP A 1 292 ? 18.559 9.121 11.835 1.00 28.50 292 ASP A O 1
ATOM 2348 N N . VAL A 1 293 ? 19.918 8.543 13.508 1.00 31.25 293 VAL A N 1
ATOM 2349 C CA . VAL A 1 293 ? 20.298 7.180 13.082 1.00 31.25 293 VAL A CA 1
ATOM 2350 C C . VAL A 1 293 ? 19.177 6.151 13.316 1.00 31.25 293 VAL A C 1
ATOM 2352 O O . VAL A 1 293 ? 19.430 4.996 13.657 1.00 31.25 293 VAL A O 1
ATOM 2355 N N . SER A 1 294 ? 17.912 6.535 13.149 1.00 34.22 294 SER A N 1
ATOM 2356 C CA . SER A 1 294 ? 16.778 5.620 13.326 1.00 34.22 294 SER A CA 1
ATOM 2357 C C . SER A 1 294 ? 15.940 5.486 12.055 1.00 34.22 294 SER A C 1
ATOM 2359 O O . SER A 1 294 ? 14.962 6.200 11.875 1.00 34.22 294 SER A O 1
ATOM 2361 N N . GLY A 1 295 ? 16.275 4.506 11.211 1.00 43.91 295 GLY A N 1
ATOM 2362 C CA . GLY A 1 295 ? 15.283 3.882 10.329 1.00 43.91 295 GLY A CA 1
ATOM 2363 C C . GLY A 1 295 ? 15.031 4.529 8.964 1.00 43.91 295 GLY A C 1
ATOM 2364 O O . GLY A 1 295 ? 14.004 4.229 8.362 1.00 43.91 295 GLY A O 1
ATOM 2365 N N . GLU A 1 296 ? 15.947 5.341 8.432 1.00 53.84 296 GLU A N 1
ATOM 2366 C CA . GLU A 1 296 ? 15.858 5.852 7.054 1.00 53.84 296 GLU A CA 1
ATOM 2367 C C . GLU A 1 296 ? 16.201 4.753 6.031 1.00 53.84 296 GLU A C 1
ATOM 2369 O O . GLU A 1 296 ? 17.236 4.789 5.369 1.00 53.84 296 GLU A O 1
ATOM 2374 N N . ILE A 1 297 ? 15.327 3.746 5.914 1.00 56.28 297 ILE A N 1
ATOM 2375 C CA . ILE A 1 297 ? 15.454 2.625 4.966 1.00 56.28 297 ILE A CA 1
ATOM 2376 C C . ILE A 1 297 ? 15.702 3.169 3.556 1.00 56.28 297 ILE A C 1
ATOM 2378 O O . ILE A 1 297 ? 16.633 2.742 2.890 1.00 56.28 297 ILE A O 1
ATOM 2382 N N . THR A 1 298 ? 14.969 4.192 3.131 1.00 57.19 298 THR A N 1
ATOM 2383 C CA . THR A 1 298 ? 15.171 4.792 1.811 1.00 57.19 298 THR A CA 1
ATOM 2384 C C . THR A 1 298 ? 16.576 5.349 1.600 1.00 57.19 298 THR A C 1
ATOM 2386 O O . THR A 1 298 ? 17.159 5.052 0.568 1.00 57.19 298 THR A O 1
ATOM 2389 N N . LEU A 1 299 ? 17.151 6.084 2.561 1.00 56.84 299 LEU A N 1
ATOM 2390 C CA . LEU A 1 299 ? 18.513 6.616 2.430 1.00 56.84 299 LEU A CA 1
ATOM 2391 C C . LEU A 1 299 ? 19.567 5.503 2.499 1.00 56.84 299 LEU A C 1
ATOM 2393 O O . LEU A 1 299 ? 20.583 5.551 1.813 1.00 56.84 299 LEU A O 1
ATOM 2397 N N . GLU A 1 300 ? 19.331 4.483 3.326 1.00 62.47 300 GLU A N 1
ATOM 2398 C CA . GLU A 1 300 ? 20.213 3.320 3.406 1.00 62.47 300 GLU A CA 1
ATOM 2399 C C . GLU A 1 300 ? 20.219 2.510 2.098 1.00 62.47 300 GLU A C 1
ATOM 2401 O O . GLU A 1 300 ? 21.285 2.062 1.683 1.00 62.47 300 GLU A O 1
ATOM 2406 N N . TYR A 1 301 ? 19.059 2.315 1.460 1.00 65.62 301 TYR A N 1
ATOM 2407 C CA . TYR A 1 301 ? 18.930 1.531 0.227 1.00 65.62 301 TYR A CA 1
ATOM 2408 C C . TYR A 1 301 ? 19.163 2.356 -1.043 1.00 65.62 301 TYR A C 1
ATOM 2410 O O . TYR A 1 301 ? 19.597 1.787 -2.038 1.00 65.62 301 TYR A O 1
ATOM 2418 N N . SER A 1 302 ? 18.961 3.677 -1.034 1.00 62.19 302 SER A N 1
ATOM 2419 C CA . SER A 1 302 ? 19.280 4.538 -2.184 1.00 62.19 302 SER A CA 1
ATOM 2420 C C . SER A 1 302 ? 20.780 4.582 -2.478 1.00 62.19 302 SER A C 1
ATOM 2422 O O . SER A 1 302 ? 21.177 4.802 -3.614 1.00 62.19 302 SER A O 1
ATOM 2424 N N . ILE A 1 303 ? 21.636 4.280 -1.498 1.00 65.31 303 ILE A N 1
ATOM 2425 C CA . ILE A 1 303 ? 23.079 4.110 -1.728 1.00 65.31 303 ILE A CA 1
ATOM 2426 C C . ILE A 1 303 ? 23.366 2.893 -2.624 1.00 65.31 303 ILE A C 1
ATOM 2428 O O . ILE A 1 303 ? 24.286 2.939 -3.444 1.00 65.31 303 ILE A O 1
ATOM 2432 N N . ASP A 1 304 ? 22.575 1.829 -2.482 1.00 74.56 304 ASP A N 1
ATOM 2433 C CA . ASP A 1 304 ? 22.821 0.519 -3.094 1.00 74.56 304 ASP A CA 1
ATOM 2434 C C . ASP A 1 304 ? 21.857 0.202 -4.260 1.00 74.56 304 ASP A C 1
ATOM 2436 O O . ASP A 1 304 ? 22.047 -0.803 -4.950 1.00 74.56 304 ASP A O 1
ATOM 2440 N N . ALA A 1 305 ? 20.858 1.062 -4.508 1.00 86.00 305 ALA A N 1
ATOM 2441 C CA . ALA A 1 305 ? 19.874 0.953 -5.585 1.00 86.00 305 ALA A CA 1
ATOM 2442 C C . ALA A 1 305 ? 19.893 2.145 -6.550 1.00 86.00 305 ALA A C 1
ATOM 2444 O O . ALA A 1 305 ? 20.250 3.264 -6.191 1.00 86.00 305 ALA A O 1
ATOM 2445 N N . LYS A 1 306 ? 19.483 1.911 -7.804 1.00 86.62 306 LYS A N 1
ATOM 2446 C CA . LYS A 1 306 ? 19.379 2.970 -8.829 1.00 86.62 306 LYS A CA 1
ATOM 2447 C C . LYS A 1 306 ? 18.132 3.819 -8.639 1.00 86.62 306 LYS A C 1
ATOM 2449 O O . LYS A 1 306 ? 18.153 5.028 -8.862 1.00 86.62 306 LYS A O 1
ATOM 2454 N N . SER A 1 307 ? 17.064 3.184 -8.178 1.00 88.88 307 SER A N 1
ATOM 2455 C CA . SER A 1 307 ? 15.813 3.844 -7.831 1.00 88.88 307 SER A CA 1
ATOM 2456 C C . SER A 1 307 ? 15.149 3.161 -6.645 1.00 88.88 307 SER A C 1
ATOM 2458 O O . SER A 1 307 ? 15.161 1.931 -6.545 1.00 88.88 307 SER A O 1
ATOM 2460 N N . VAL A 1 308 ? 14.524 3.965 -5.795 1.00 87.94 308 VAL A N 1
ATOM 2461 C CA . VAL A 1 308 ? 13.668 3.542 -4.693 1.00 87.94 308 VAL A CA 1
ATOM 2462 C C . VAL A 1 308 ? 12.245 4.012 -4.970 1.00 87.94 308 VAL A C 1
ATOM 2464 O O . VAL A 1 308 ? 12.023 5.203 -5.151 1.00 87.94 308 VAL A O 1
ATOM 2467 N N . HIS A 1 309 ? 11.291 3.090 -4.978 1.00 89.31 309 HIS A N 1
ATOM 2468 C CA . HIS A 1 309 ? 9.870 3.341 -5.175 1.00 89.31 309 HIS A CA 1
ATOM 2469 C C . HIS A 1 309 ? 9.144 3.337 -3.823 1.00 89.31 309 HIS A C 1
ATOM 2471 O O . HIS A 1 309 ? 9.258 2.375 -3.061 1.00 89.31 309 HIS A O 1
ATOM 2477 N N . GLY A 1 310 ? 8.451 4.436 -3.516 1.00 83.88 310 GLY A N 1
ATOM 2478 C CA . GLY A 1 310 ? 7.710 4.685 -2.275 1.00 83.88 310 GLY A CA 1
ATOM 2479 C C . GLY A 1 310 ? 6.199 4.780 -2.485 1.00 83.88 310 GLY A C 1
ATOM 2480 O O . GLY A 1 310 ? 5.798 5.135 -3.588 1.00 83.88 310 GLY A O 1
ATOM 2481 N N . GLY A 1 311 ? 5.389 4.510 -1.448 1.00 76.12 311 GLY A N 1
ATOM 2482 C CA . GLY A 1 311 ? 3.921 4.590 -1.531 1.00 76.12 311 GLY A CA 1
ATOM 2483 C C . GLY A 1 311 ? 3.255 5.784 -0.824 1.00 76.12 311 GLY A C 1
ATOM 2484 O O . GLY A 1 311 ? 2.396 6.452 -1.379 1.00 76.12 311 GLY A O 1
ATOM 2485 N N . HIS A 1 312 ? 3.661 6.120 0.396 1.00 69.19 312 HIS A N 1
ATOM 2486 C CA . HIS A 1 312 ? 2.837 6.962 1.278 1.00 69.19 312 HIS A CA 1
ATOM 2487 C C . HIS A 1 312 ? 3.092 8.485 1.139 1.00 69.19 312 HIS A C 1
ATOM 2489 O O . HIS A 1 312 ? 3.673 9.097 2.042 1.00 69.19 312 HIS A O 1
ATOM 2495 N N . PHE A 1 313 ? 2.738 9.131 0.017 1.00 65.31 313 PHE A N 1
ATOM 2496 C CA . PHE A 1 313 ? 2.785 10.607 -0.080 1.00 65.31 313 PHE A CA 1
ATOM 2497 C C . PHE A 1 313 ? 1.601 11.220 -0.845 1.00 65.31 313 PHE A C 1
ATOM 2499 O O . PHE A 1 313 ? 1.475 11.086 -2.059 1.00 65.31 313 PHE A O 1
ATOM 2506 N N . HIS A 1 314 ? 0.793 12.025 -0.143 1.00 61.34 314 HIS A N 1
ATOM 2507 C CA . HIS A 1 314 ? -0.427 12.686 -0.645 1.00 61.34 314 HIS A CA 1
ATOM 2508 C C . HIS A 1 314 ? -0.193 13.817 -1.676 1.00 61.34 314 HIS A C 1
ATOM 2510 O O . HIS A 1 314 ? -0.970 14.761 -1.782 1.00 61.34 314 HIS A O 1
ATOM 2516 N N . GLY A 1 315 ? 0.899 13.774 -2.439 1.00 64.56 315 GLY A N 1
ATOM 2517 C CA . GLY A 1 315 ? 1.220 14.823 -3.404 1.00 64.56 315 GLY A CA 1
ATOM 2518 C C . GLY A 1 315 ? 2.354 14.526 -4.374 1.00 64.56 315 GLY A C 1
ATOM 2519 O O . GLY A 1 315 ? 2.802 15.473 -5.002 1.00 64.56 315 GLY A O 1
ATOM 2520 N N . GLY A 1 316 ? 2.824 13.279 -4.487 1.00 74.69 316 GLY A N 1
ATOM 2521 C CA . GLY A 1 316 ? 3.994 12.874 -5.276 1.00 74.69 316 GLY A CA 1
ATOM 2522 C C . GLY A 1 316 ? 5.357 13.438 -4.813 1.00 74.69 316 GLY A C 1
ATOM 2523 O O . GLY A 1 316 ? 5.478 14.589 -4.389 1.00 74.69 316 GLY A O 1
ATOM 2524 N N . GLN A 1 317 ? 6.422 12.649 -4.936 1.00 78.81 317 GLN A N 1
ATOM 2525 C CA . GLN A 1 317 ? 7.820 13.021 -4.696 1.00 78.81 317 GLN A CA 1
ATOM 2526 C C . GLN A 1 317 ? 8.716 12.410 -5.783 1.00 78.81 317 GLN A C 1
ATOM 2528 O O . GLN A 1 317 ? 8.558 11.249 -6.159 1.00 78.81 317 GLN A O 1
ATOM 2533 N N . ILE A 1 318 ? 9.681 13.195 -6.267 1.00 79.50 318 ILE A N 1
ATOM 2534 C CA . ILE A 1 318 ? 10.769 12.725 -7.131 1.00 79.50 318 ILE A CA 1
ATOM 2535 C C . ILE A 1 318 ? 12.089 13.261 -6.564 1.00 79.50 318 ILE A C 1
ATOM 2537 O O . ILE A 1 318 ? 12.282 14.470 -6.410 1.00 79.50 3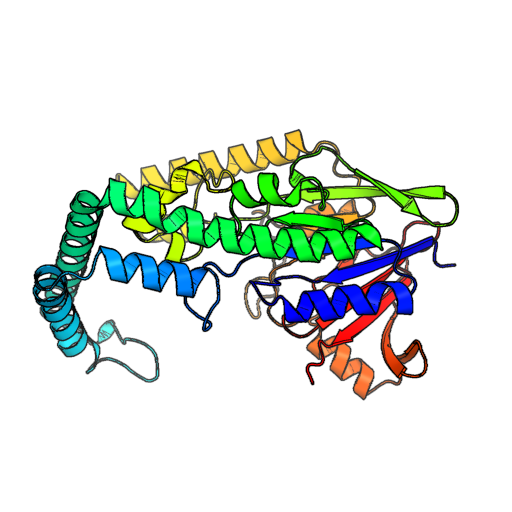18 ILE A O 1
ATOM 2541 N N . GLY A 1 319 ? 13.012 12.362 -6.241 1.00 76.75 319 GLY A N 1
ATOM 2542 C CA . GLY A 1 319 ? 14.226 12.655 -5.488 1.00 76.75 319 GLY A CA 1
ATOM 2543 C C . GLY A 1 319 ? 13.911 13.352 -4.164 1.00 76.75 319 GLY A C 1
ATOM 2544 O O . GLY A 1 319 ? 12.950 13.023 -3.481 1.00 76.75 319 GLY A O 1
ATOM 2545 N N . TRP A 1 320 ? 14.698 14.370 -3.828 1.00 74.38 320 TRP A N 1
ATOM 2546 C CA . TRP A 1 320 ? 14.540 15.172 -2.608 1.00 74.38 320 TRP A CA 1
ATOM 2547 C C . TRP A 1 320 ? 13.496 16.302 -2.734 1.00 74.38 320 TRP A C 1
ATOM 2549 O O . TRP A 1 320 ? 13.465 17.208 -1.899 1.00 74.38 320 TRP A O 1
ATOM 2559 N N . SER A 1 321 ? 12.683 16.305 -3.799 1.00 74.94 321 SER A N 1
ATOM 2560 C CA . SER A 1 321 ? 11.727 17.376 -4.125 1.00 74.94 321 SER A CA 1
ATOM 2561 C C . SER A 1 321 ? 10.288 16.860 -4.211 1.00 74.94 321 SER A C 1
ATOM 2563 O O . SER A 1 321 ? 10.040 15.740 -4.651 1.00 74.94 321 SER A O 1
ATOM 2565 N N . SER A 1 322 ? 9.318 17.697 -3.829 1.00 77.00 322 SER A N 1
ATOM 2566 C CA . SER A 1 322 ? 7.895 17.395 -4.024 1.00 77.00 322 SER A CA 1
ATOM 2567 C C . SER A 1 322 ? 7.487 17.577 -5.485 1.00 77.00 322 SER A C 1
ATOM 2569 O O . SER A 1 322 ? 8.029 18.436 -6.188 1.00 77.00 322 SER A O 1
ATOM 2571 N N . LEU A 1 323 ? 6.484 16.817 -5.927 1.00 78.00 323 LEU A N 1
ATOM 2572 C CA . LEU A 1 323 ? 5.983 16.898 -7.296 1.00 78.00 323 LEU A CA 1
ATOM 2573 C C . LEU A 1 323 ? 5.479 18.301 -7.639 1.00 78.00 323 LEU A C 1
ATOM 2575 O O . LEU A 1 323 ? 5.722 18.767 -8.739 1.00 78.00 323 LEU A O 1
ATOM 2579 N N . ARG A 1 324 ? 4.854 19.021 -6.700 1.00 79.62 324 ARG A N 1
ATOM 2580 C CA . ARG A 1 324 ? 4.421 20.406 -6.935 1.00 79.62 324 ARG A CA 1
ATOM 2581 C C . ARG A 1 324 ? 5.570 21.308 -7.395 1.00 79.62 324 ARG A C 1
ATOM 2583 O O . ARG A 1 324 ? 5.399 22.033 -8.363 1.00 79.62 324 ARG A O 1
ATOM 2590 N N . HIS A 1 325 ? 6.729 21.250 -6.737 1.00 77.81 325 HIS A N 1
ATOM 2591 C CA . HIS A 1 325 ? 7.885 22.045 -7.163 1.00 77.81 325 HIS A CA 1
ATOM 2592 C C . HIS A 1 325 ? 8.404 21.603 -8.537 1.00 77.81 325 HIS A C 1
ATOM 2594 O O . HIS A 1 325 ? 8.874 22.430 -9.312 1.00 77.81 325 HIS A O 1
ATOM 2600 N N . VAL A 1 326 ? 8.323 20.303 -8.835 1.00 78.62 326 VAL A N 1
ATOM 2601 C CA . VAL A 1 326 ? 8.701 19.750 -10.141 1.00 78.62 326 VAL A CA 1
ATOM 2602 C C . VAL A 1 326 ? 7.744 20.240 -11.237 1.00 78.62 326 VAL A C 1
ATOM 2604 O O . VAL A 1 326 ? 8.204 20.687 -12.282 1.00 78.62 326 VAL A O 1
ATOM 2607 N N . LEU A 1 327 ? 6.433 20.235 -10.981 1.00 78.31 327 LEU A N 1
ATOM 2608 C CA . LEU A 1 327 ? 5.409 20.730 -11.903 1.00 78.31 327 LEU A CA 1
ATOM 2609 C C . LEU A 1 327 ? 5.503 22.247 -12.111 1.00 78.31 327 LEU A C 1
ATOM 2611 O O . LEU A 1 327 ? 5.506 22.692 -13.253 1.00 78.31 327 LEU A O 1
ATOM 2615 N N . GLU A 1 328 ? 5.674 23.033 -11.043 1.00 80.50 328 GLU A N 1
ATOM 2616 C CA . GLU A 1 328 ? 5.899 24.487 -11.134 1.00 80.50 328 GLU A CA 1
ATOM 2617 C C . GLU A 1 328 ? 7.144 24.800 -11.991 1.00 80.50 328 GLU A C 1
ATOM 2619 O O . GLU A 1 328 ? 7.126 25.715 -12.813 1.00 80.50 328 GLU A O 1
ATOM 2624 N N . ALA A 1 329 ? 8.209 23.994 -11.888 1.00 74.19 329 ALA A N 1
ATOM 2625 C CA . ALA A 1 329 ? 9.387 24.140 -12.743 1.00 74.19 329 ALA A CA 1
ATOM 2626 C C . ALA A 1 329 ? 9.118 23.809 -14.228 1.00 74.19 329 ALA A C 1
ATOM 2628 O O . ALA A 1 329 ? 9.773 24.390 -15.096 1.00 74.19 329 ALA A O 1
ATOM 2629 N N . PHE A 1 330 ? 8.169 22.916 -14.538 1.00 74.19 330 PHE A N 1
ATOM 2630 C CA . PHE A 1 330 ? 7.745 22.633 -15.919 1.00 74.19 330 PHE A CA 1
ATOM 2631 C C . PHE A 1 330 ? 6.856 23.723 -16.509 1.00 74.19 330 PHE A C 1
ATOM 2633 O O . PHE A 1 330 ? 6.943 24.005 -17.703 1.00 74.19 330 PHE A O 1
ATOM 2640 N N . GLU A 1 331 ? 6.013 24.348 -15.689 1.00 70.19 331 GLU A N 1
ATOM 2641 C CA . GLU A 1 331 ? 5.187 25.481 -16.115 1.00 70.19 331 GLU A CA 1
ATOM 2642 C C . GLU A 1 331 ? 6.051 26.693 -16.502 1.00 70.19 331 GLU A C 1
ATOM 2644 O O . GLU A 1 331 ? 5.706 27.443 -17.417 1.00 70.19 331 GLU A O 1
ATOM 2649 N N . GLU A 1 332 ? 7.202 26.864 -15.844 1.00 69.38 332 GLU A N 1
ATOM 2650 C CA . GLU A 1 332 ? 8.165 27.933 -16.132 1.00 69.38 332 GLU A CA 1
ATOM 2651 C C . GLU A 1 332 ? 9.217 27.555 -17.199 1.00 69.38 332 GLU A C 1
ATOM 2653 O O . GLU A 1 332 ? 9.848 28.442 -17.785 1.00 69.38 332 GLU A O 1
ATOM 2658 N N . GLY A 1 333 ? 9.409 26.261 -17.478 1.00 57.81 333 GLY A N 1
ATOM 2659 C CA . GLY A 1 333 ? 10.406 25.735 -18.412 1.00 57.81 333 GLY A CA 1
ATOM 2660 C C . GLY A 1 333 ? 9.886 24.526 -19.192 1.00 57.81 333 GLY A C 1
ATOM 2661 O O . GLY A 1 333 ? 9.682 23.463 -18.623 1.00 57.81 333 GLY A O 1
ATOM 2662 N N . GLU A 1 334 ? 9.728 24.690 -20.509 1.00 60.00 334 GLU A N 1
ATOM 2663 C CA . GLU A 1 334 ? 9.072 23.792 -21.483 1.00 60.00 334 GLU A CA 1
ATOM 2664 C C . GLU A 1 334 ? 9.665 22.359 -21.613 1.00 60.00 334 GLU A C 1
ATOM 2666 O O . GLU A 1 334 ? 10.070 21.943 -22.700 1.00 60.00 334 GLU A O 1
ATOM 2671 N N . MET A 1 335 ? 9.746 21.557 -20.548 1.00 73.75 335 MET A N 1
ATOM 2672 C CA . MET A 1 335 ? 10.090 20.132 -20.663 1.00 73.75 335 MET A CA 1
ATOM 2673 C C . MET A 1 335 ? 8.825 19.278 -20.713 1.00 73.75 335 MET A C 1
ATOM 2675 O O . MET A 1 335 ? 8.321 18.784 -19.707 1.00 73.75 335 MET A O 1
ATOM 2679 N N . GLN A 1 336 ? 8.330 19.096 -21.933 1.00 83.56 336 GLN A N 1
ATOM 2680 C CA . GLN A 1 336 ? 7.253 18.169 -22.263 1.00 83.56 336 GLN A CA 1
ATOM 2681 C C . GLN A 1 336 ? 7.746 17.141 -23.284 1.00 83.56 336 GLN A C 1
ATOM 2683 O O . GLN A 1 336 ? 8.691 17.383 -24.042 1.00 83.56 336 GLN A O 1
ATOM 2688 N N . THR A 1 337 ? 7.106 15.979 -23.315 1.00 87.69 337 THR A N 1
ATOM 2689 C CA . THR A 1 337 ? 7.202 15.044 -24.442 1.00 87.69 337 THR A CA 1
ATOM 2690 C C . THR A 1 337 ? 5.805 14.669 -24.893 1.00 87.69 337 THR A C 1
ATOM 2692 O O . THR A 1 337 ? 4.867 14.741 -24.113 1.00 87.69 337 THR A O 1
ATOM 2695 N N . THR A 1 338 ? 5.664 14.215 -26.131 1.00 85.62 338 THR A N 1
ATOM 2696 C CA . THR A 1 338 ? 4.369 13.768 -26.642 1.00 85.62 338 THR A CA 1
ATOM 2697 C C . THR A 1 338 ? 4.253 12.251 -26.540 1.00 85.62 338 THR A C 1
ATOM 2699 O O . THR A 1 338 ? 5.153 11.531 -26.987 1.00 85.62 338 THR A O 1
ATOM 2702 N N . ILE A 1 339 ? 3.145 11.757 -25.989 1.00 82.44 339 ILE A N 1
ATOM 2703 C CA . ILE A 1 339 ? 2.800 10.334 -25.955 1.00 82.44 339 ILE A CA 1
ATOM 2704 C C . ILE A 1 339 ? 1.381 10.167 -26.490 1.00 82.44 339 ILE A C 1
ATOM 2706 O O . ILE A 1 339 ? 0.445 10.790 -26.011 1.00 82.44 339 ILE A O 1
ATOM 2710 N N . ASN A 1 340 ? 1.236 9.376 -27.557 1.00 81.56 340 ASN A N 1
ATOM 2711 C CA . ASN A 1 340 ? -0.025 9.210 -28.294 1.00 81.56 340 ASN A CA 1
ATOM 2712 C C . ASN A 1 340 ? -0.681 10.516 -28.778 1.00 81.56 340 ASN A C 1
AT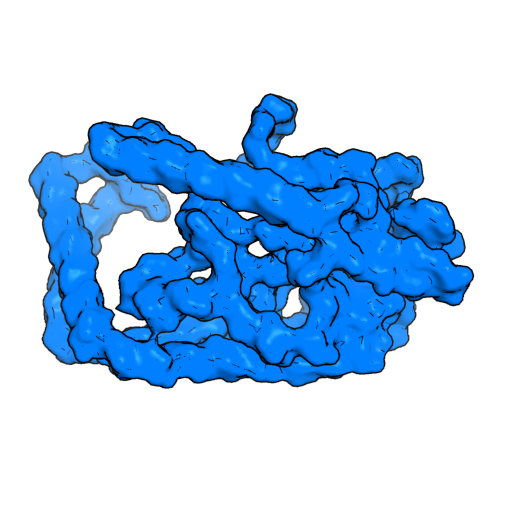OM 2714 O O . ASN A 1 340 ? -1.885 10.563 -28.996 1.00 81.56 340 ASN A O 1
ATOM 2718 N N . GLY A 1 341 ? 0.121 11.556 -29.017 1.00 83.31 341 GLY A N 1
ATOM 2719 C CA . GLY A 1 341 ? -0.365 12.865 -29.461 1.00 83.31 341 GLY A CA 1
ATOM 2720 C C . GLY A 1 341 ? -0.688 13.840 -28.327 1.00 83.31 341 GLY A C 1
ATOM 2721 O O . GLY A 1 341 ? -0.942 15.000 -28.629 1.00 83.31 341 GLY A O 1
ATOM 2722 N N . GLU A 1 342 ? -0.612 13.400 -27.069 1.00 83.44 342 GLU A N 1
ATOM 2723 C CA . GLU A 1 342 ? -0.831 14.230 -25.882 1.00 83.44 342 GLU A CA 1
ATOM 2724 C C . GLU A 1 342 ? 0.503 14.676 -25.278 1.00 83.44 342 GLU A C 1
ATOM 2726 O O . GLU A 1 342 ? 1.440 13.878 -25.167 1.00 83.44 342 GLU A O 1
ATOM 2731 N N . ASP A 1 343 ? 0.593 15.946 -24.889 1.00 86.06 343 ASP A N 1
ATOM 2732 C CA . ASP A 1 343 ? 1.773 16.485 -24.218 1.00 86.06 343 ASP A CA 1
ATOM 2733 C C . ASP A 1 343 ? 1.765 16.085 -22.742 1.00 86.06 343 ASP A C 1
ATOM 2735 O O . ASP A 1 343 ? 0.807 16.339 -22.013 1.00 86.06 343 ASP A O 1
ATOM 2739 N N . VAL A 1 344 ? 2.855 15.462 -22.298 1.00 87.12 344 VAL A N 1
ATOM 2740 C CA . VAL A 1 344 ? 3.026 14.997 -20.922 1.00 87.12 344 VAL A CA 1
ATOM 2741 C C . VAL A 1 344 ? 4.258 15.637 -20.277 1.00 87.12 344 VAL A C 1
ATOM 2743 O O . VAL A 1 344 ? 5.298 15.783 -20.939 1.00 87.12 344 VAL A O 1
ATOM 2746 N N . PRO A 1 345 ? 4.179 16.008 -18.986 1.00 89.06 345 PRO A N 1
ATOM 2747 C CA . PRO A 1 345 ? 5.331 16.486 -18.234 1.00 89.06 345 PRO A CA 1
ATOM 2748 C C . PRO A 1 345 ? 6.471 15.461 -18.204 1.00 89.06 345 PRO A C 1
ATOM 2750 O O . PRO A 1 345 ? 6.266 14.272 -17.934 1.00 89.06 345 PRO A O 1
ATOM 2753 N N . LEU A 1 346 ? 7.690 15.940 -18.457 1.00 90.62 346 LEU A N 1
ATOM 2754 C CA . LEU A 1 346 ? 8.891 15.117 -18.530 1.00 90.62 346 LEU A CA 1
ATOM 2755 C C . LEU A 1 346 ? 9.981 15.638 -17.590 1.00 90.62 346 LEU A C 1
ATOM 2757 O O . LEU A 1 346 ? 10.566 16.693 -17.825 1.00 90.62 346 LEU A O 1
ATOM 2761 N N . TYR A 1 347 ? 10.348 14.830 -16.598 1.00 88.19 347 TYR A N 1
ATOM 2762 C CA . TYR A 1 347 ? 11.493 15.072 -15.728 1.00 88.19 347 TYR A CA 1
ATOM 2763 C C . TYR A 1 347 ? 12.733 14.312 -16.209 1.00 88.19 347 TYR A C 1
ATOM 2765 O O . TYR A 1 347 ? 12.759 13.080 -16.216 1.00 88.19 347 TYR A O 1
ATOM 2773 N N . LEU A 1 348 ? 13.781 15.039 -16.602 1.00 87.06 348 LEU A N 1
ATOM 2774 C CA . LEU A 1 348 ? 15.082 14.448 -16.921 1.00 87.06 348 LEU A CA 1
ATOM 2775 C C . LEU A 1 348 ? 15.905 14.266 -15.648 1.00 87.06 348 LEU A C 1
ATOM 2777 O O . LEU A 1 348 ? 16.055 15.205 -14.866 1.00 87.06 348 LEU A O 1
ATOM 2781 N N . LEU A 1 349 ? 16.473 13.076 -15.474 1.00 83.94 349 LEU A N 1
ATOM 2782 C CA . LEU A 1 349 ? 17.262 12.744 -14.294 1.00 83.94 349 LEU A CA 1
ATOM 2783 C C . LEU A 1 349 ? 18.761 12.886 -14.549 1.00 83.94 349 LEU A C 1
ATOM 2785 O O . LEU A 1 349 ? 19.268 12.626 -15.644 1.00 83.94 349 LEU A O 1
ATOM 2789 N N . THR A 1 350 ? 19.493 13.292 -13.513 1.00 82.62 350 THR A N 1
ATOM 2790 C CA . THR A 1 350 ? 20.956 13.274 -13.537 1.00 82.62 350 THR A CA 1
ATOM 2791 C C . THR A 1 350 ? 21.442 11.830 -13.559 1.00 82.62 350 THR A C 1
ATOM 2793 O O . THR A 1 350 ? 21.135 11.026 -12.678 1.00 82.62 350 THR A O 1
ATOM 2796 N N . ARG A 1 351 ? 22.257 11.502 -14.561 1.00 81.62 351 ARG A N 1
ATOM 2797 C CA . ARG A 1 351 ? 22.809 10.157 -14.706 1.00 81.62 351 ARG A CA 1
ATOM 2798 C C . ARG A 1 351 ? 23.746 9.800 -13.550 1.00 81.62 351 ARG A C 1
ATOM 2800 O O . ARG A 1 351 ? 24.672 10.555 -13.256 1.00 81.62 351 ARG A O 1
ATOM 2807 N N . GLY A 1 352 ? 23.575 8.598 -12.999 1.00 76.00 352 GLY A N 1
ATOM 2808 C CA . GLY A 1 352 ? 24.431 8.041 -11.950 1.00 76.00 352 GLY A CA 1
ATOM 2809 C C . GLY A 1 352 ? 24.084 8.508 -10.536 1.00 76.00 352 GLY A C 1
ATOM 2810 O O . GLY A 1 352 ? 24.747 8.079 -9.592 1.00 76.00 352 GLY A O 1
ATOM 2811 N N . GLU A 1 353 ? 23.074 9.368 -10.385 1.00 77.44 353 GLU A N 1
ATOM 2812 C CA . GLU A 1 353 ? 22.453 9.654 -9.092 1.00 77.44 353 GLU A CA 1
ATOM 2813 C C . GLU A 1 353 ? 21.362 8.616 -8.811 1.00 77.44 353 GLU A C 1
ATOM 2815 O O . GLU A 1 353 ? 20.697 8.133 -9.727 1.00 77.44 353 GLU A O 1
ATOM 2820 N N . HIS A 1 354 ? 21.200 8.261 -7.541 1.00 77.06 354 HIS A N 1
ATOM 2821 C CA . HIS A 1 354 ? 20.090 7.443 -7.066 1.00 77.06 354 HIS A CA 1
ATOM 2822 C C . HIS A 1 354 ? 18.843 8.300 -6.867 1.00 77.06 354 HIS A C 1
ATOM 2824 O O . HIS A 1 354 ? 18.933 9.456 -6.443 1.00 77.06 354 HIS A O 1
ATOM 2830 N N . TRP A 1 355 ? 17.677 7.714 -7.134 1.00 81.50 355 TRP A N 1
ATOM 2831 C CA . TRP A 1 355 ? 16.411 8.444 -7.139 1.00 81.50 355 TRP A CA 1
ATOM 2832 C C . TRP A 1 355 ? 15.370 7.824 -6.227 1.00 81.50 355 TRP A C 1
ATOM 2834 O O . TRP A 1 355 ? 15.218 6.610 -6.174 1.00 81.50 355 TRP A O 1
ATOM 2844 N N . GLU A 1 356 ? 14.608 8.678 -5.555 1.00 83.50 356 GLU A N 1
ATOM 2845 C CA . GLU A 1 356 ? 13.416 8.295 -4.803 1.00 83.50 356 GLU A CA 1
ATOM 2846 C C . GLU A 1 356 ? 12.189 8.695 -5.617 1.00 83.50 356 GLU A C 1
ATOM 2848 O O . GLU A 1 356 ? 12.040 9.857 -5.975 1.00 83.50 356 GLU A O 1
ATOM 2853 N N . LEU A 1 357 ? 11.326 7.751 -5.955 1.00 85.31 357 LEU A N 1
ATOM 2854 C CA . LEU A 1 357 ? 10.149 7.964 -6.785 1.00 85.31 357 LEU A CA 1
ATOM 2855 C C . LEU A 1 357 ? 8.931 7.556 -5.970 1.00 85.31 357 LEU A C 1
ATOM 2857 O O . LEU A 1 357 ? 8.827 6.414 -5.536 1.00 85.31 357 LEU A O 1
ATOM 2861 N N . ASN A 1 358 ? 8.023 8.487 -5.722 1.00 85.75 358 ASN A N 1
ATOM 2862 C CA . ASN A 1 358 ? 6.784 8.221 -5.006 1.00 85.75 358 ASN A CA 1
ATOM 2863 C C . ASN A 1 358 ? 5.628 8.938 -5.711 1.00 85.75 358 ASN A C 1
ATOM 2865 O O . ASN A 1 358 ? 5.634 10.168 -5.753 1.00 85.75 358 ASN A O 1
ATOM 2869 N N . PRO A 1 359 ? 4.675 8.223 -6.317 1.00 84.62 359 PRO A N 1
ATOM 2870 C CA . PRO A 1 359 ? 3.480 8.810 -6.891 1.00 84.62 359 PRO A CA 1
ATOM 2871 C C . PRO A 1 359 ? 2.611 9.424 -5.786 1.00 84.62 359 PRO A C 1
ATOM 2873 O O . PRO A 1 359 ? 2.979 9.463 -4.615 1.00 84.62 359 PRO A O 1
ATOM 2876 N N . GLY A 1 360 ? 1.478 10.009 -6.148 1.00 78.94 360 GLY A N 1
ATOM 2877 C CA . GLY A 1 360 ? 0.580 10.593 -5.154 1.00 78.94 360 GLY A CA 1
ATOM 2878 C C . GLY A 1 360 ? -0.870 10.411 -5.533 1.00 78.94 360 GLY A C 1
ATOM 2879 O O . GLY A 1 360 ? -1.173 9.852 -6.579 1.00 78.94 360 GLY A O 1
ATOM 2880 N N . GLU A 1 361 ? -1.773 10.949 -4.713 1.00 76.44 361 GLU A N 1
ATOM 2881 C CA . GLU A 1 361 ? -3.223 10.754 -4.873 1.00 76.44 361 GLU A CA 1
ATOM 2882 C C . GLU A 1 361 ? -3.752 11.043 -6.282 1.00 76.44 361 GLU A C 1
ATOM 2884 O O . GLU A 1 361 ? -4.715 10.420 -6.721 1.00 76.44 361 GLU A O 1
ATOM 2889 N N . HIS A 1 362 ? -3.137 11.997 -6.977 1.00 82.31 362 HIS A N 1
ATOM 2890 C CA . HIS A 1 362 ? -3.569 12.438 -8.298 1.00 82.31 362 HIS A CA 1
ATOM 2891 C C . HIS A 1 362 ? -2.620 12.025 -9.417 1.00 82.31 362 HIS A C 1
ATOM 2893 O O . HIS A 1 362 ? -2.969 12.219 -10.570 1.00 82.31 362 HIS A O 1
ATOM 2899 N N . HIS A 1 363 ? -1.450 11.456 -9.118 1.00 87.81 363 HIS A N 1
ATOM 2900 C CA . HIS A 1 363 ? -0.408 11.267 -10.125 1.00 87.81 363 HIS A CA 1
ATOM 2901 C C . HIS A 1 363 ? 0.231 9.888 -10.066 1.00 87.81 363 HIS A C 1
ATOM 2903 O O . HIS A 1 363 ? 0.461 9.346 -8.987 1.00 87.81 363 HIS A O 1
ATOM 2909 N N . PHE A 1 364 ? 0.612 9.380 -11.232 1.00 92.50 364 PHE A N 1
ATOM 2910 C CA . PHE A 1 364 ? 1.421 8.177 -11.396 1.00 92.50 364 PHE A CA 1
ATOM 2911 C C . PHE A 1 364 ? 2.588 8.449 -12.348 1.00 92.50 364 PHE A C 1
ATOM 2913 O O . PHE A 1 364 ? 2.585 9.420 -13.112 1.00 92.50 364 PHE A O 1
ATOM 2920 N N . PHE A 1 365 ? 3.620 7.613 -12.277 1.00 93.50 365 PHE A N 1
ATOM 2921 C CA . PHE A 1 365 ? 4.870 7.829 -12.998 1.00 93.50 365 PHE A CA 1
ATOM 2922 C C . PHE A 1 365 ? 5.116 6.741 -14.031 1.00 93.50 365 PHE A C 1
ATOM 2924 O O . PHE A 1 365 ? 4.847 5.569 -13.785 1.00 93.50 365 PHE A O 1
ATOM 2931 N N . VAL A 1 366 ? 5.696 7.118 -15.167 1.00 95.75 366 VAL A N 1
ATOM 2932 C CA . VAL A 1 366 ? 6.362 6.171 -16.064 1.00 95.75 366 VAL A CA 1
ATOM 2933 C C . VAL A 1 366 ? 7.855 6.448 -16.030 1.00 95.75 366 VAL A C 1
ATOM 2935 O O . VAL A 1 366 ? 8.316 7.525 -16.408 1.00 95.75 366 VAL A O 1
ATOM 2938 N N . THR A 1 367 ? 8.611 5.464 -15.570 1.00 95.25 367 THR A N 1
ATOM 2939 C CA . THR A 1 367 ? 10.054 5.531 -15.370 1.00 95.25 367 THR A CA 1
ATOM 2940 C C . THR A 1 367 ? 10.760 4.757 -16.477 1.00 95.25 367 THR A C 1
ATOM 2942 O O . THR A 1 367 ? 10.474 3.581 -16.706 1.00 95.25 367 THR A O 1
ATOM 2945 N N . GLU A 1 368 ? 11.684 5.414 -17.175 1.00 95.50 368 GLU A N 1
ATOM 2946 C CA . GLU A 1 368 ? 12.487 4.795 -18.231 1.00 95.50 368 GLU A CA 1
ATOM 2947 C C . GLU A 1 368 ? 13.920 4.550 -17.754 1.00 95.50 368 GLU A C 1
ATOM 2949 O O . GLU A 1 368 ? 14.607 5.483 -17.329 1.00 95.50 368 GLU A O 1
ATOM 2954 N N . TYR A 1 369 ? 14.381 3.307 -17.883 1.00 95.62 369 TYR A N 1
ATOM 2955 C CA . TYR A 1 369 ? 15.730 2.873 -17.526 1.00 95.62 369 TYR A CA 1
ATOM 2956 C C . TYR A 1 369 ? 16.563 2.566 -18.773 1.00 95.62 369 TYR A C 1
ATOM 2958 O O . TYR A 1 369 ? 16.035 2.046 -19.759 1.00 95.62 369 TYR A O 1
ATOM 2966 N N . ASP A 1 370 ? 17.870 2.831 -18.724 1.00 94.50 370 ASP A N 1
ATOM 2967 C CA . ASP A 1 370 ? 18.814 2.463 -19.786 1.00 94.50 370 ASP A CA 1
ATOM 2968 C C . ASP A 1 370 ? 19.413 1.054 -19.603 1.00 94.50 370 ASP A C 1
ATOM 2970 O O . ASP A 1 370 ? 19.169 0.348 -18.627 1.00 94.50 370 ASP A O 1
ATOM 2974 N N . ALA A 1 371 ? 20.260 0.638 -20.549 1.00 93.31 371 ALA A N 1
ATOM 2975 C CA . ALA A 1 371 ? 20.984 -0.634 -20.480 1.00 93.31 371 ALA A CA 1
ATOM 2976 C C . ALA A 1 371 ? 22.043 -0.700 -19.355 1.00 93.31 371 ALA A C 1
ATOM 2978 O O . ALA A 1 371 ? 22.532 -1.785 -19.037 1.00 93.31 371 ALA A O 1
ATOM 2979 N N . ALA A 1 372 ? 22.422 0.440 -18.764 1.00 92.06 372 ALA A N 1
ATOM 2980 C CA . ALA A 1 372 ? 23.219 0.498 -17.537 1.00 92.06 372 ALA A CA 1
ATOM 2981 C C . ALA A 1 372 ? 22.338 0.439 -16.274 1.00 92.06 372 ALA A C 1
ATOM 2983 O O . ALA A 1 372 ? 22.873 0.474 -15.165 1.00 92.06 372 ALA A O 1
ATOM 2984 N N . LYS A 1 373 ? 21.018 0.279 -16.455 1.00 92.69 373 LYS A N 1
ATOM 2985 C CA . LYS A 1 373 ? 19.970 0.226 -15.432 1.00 92.69 373 LYS A CA 1
ATOM 2986 C C . LYS A 1 373 ? 19.793 1.535 -14.665 1.00 92.69 373 LYS A C 1
ATOM 2988 O O . LYS A 1 373 ? 19.182 1.551 -13.601 1.00 92.69 373 LYS A O 1
ATOM 2993 N N . GLU A 1 374 ? 20.334 2.625 -15.194 1.00 91.62 374 GLU A N 1
ATOM 2994 C CA . GLU A 1 374 ? 20.156 3.965 -14.648 1.00 91.62 374 GLU A CA 1
ATOM 2995 C C . GLU A 1 374 ? 18.814 4.521 -15.114 1.00 91.62 374 GLU A C 1
ATOM 2997 O O . GLU A 1 374 ? 18.381 4.248 -16.236 1.00 91.62 374 GLU A O 1
ATOM 3002 N N . VAL A 1 375 ? 18.177 5.341 -14.283 1.00 91.50 375 VAL A N 1
ATOM 3003 C CA . VAL A 1 375 ? 16.961 6.041 -14.694 1.00 91.50 375 VAL A CA 1
ATOM 3004 C C . VAL A 1 375 ? 17.333 7.186 -15.643 1.00 91.50 375 VAL A C 1
ATOM 3006 O O . VAL A 1 375 ? 18.081 8.086 -15.265 1.00 91.50 375 VAL A O 1
ATOM 3009 N N . GLU A 1 376 ? 16.828 7.168 -16.880 1.00 91.44 376 GLU A N 1
ATOM 3010 C CA . GLU A 1 376 ? 17.066 8.247 -17.855 1.00 91.44 376 GLU A CA 1
ATOM 3011 C C . GLU A 1 376 ? 16.095 9.411 -17.626 1.00 91.44 376 GLU A C 1
ATOM 3013 O O . GLU A 1 376 ? 16.481 10.583 -17.689 1.00 91.44 376 GLU A O 1
ATOM 3018 N N . ARG A 1 377 ? 14.820 9.094 -17.374 1.00 91.69 377 ARG A N 1
ATOM 3019 C CA . ARG A 1 377 ? 13.762 10.087 -17.181 1.00 91.69 377 ARG A CA 1
ATOM 3020 C C . ARG A 1 377 ? 12.508 9.515 -16.537 1.00 91.69 377 ARG A C 1
ATOM 3022 O O . ARG A 1 377 ? 12.264 8.309 -16.582 1.00 91.69 377 ARG A O 1
ATOM 3029 N N . VAL A 1 378 ? 11.700 10.418 -15.993 1.00 92.31 378 VAL A N 1
ATOM 3030 C CA . VAL A 1 378 ? 10.391 10.135 -15.405 1.00 92.31 378 VAL A CA 1
ATOM 3031 C C . VAL A 1 378 ? 9.344 10.992 -16.099 1.00 92.31 378 VAL A C 1
ATOM 3033 O O . VAL A 1 378 ? 9.467 12.212 -16.175 1.00 92.31 378 VAL A O 1
ATOM 3036 N N . LEU A 1 379 ? 8.317 10.339 -16.615 1.00 92.62 379 LEU A N 1
ATOM 3037 C CA . LEU A 1 379 ? 7.137 10.967 -17.187 1.00 92.62 379 LEU A CA 1
ATOM 3038 C C . LEU A 1 379 ? 6.065 11.003 -16.112 1.00 92.62 379 LEU A C 1
ATOM 3040 O O . LEU A 1 379 ? 5.833 9.990 -15.445 1.00 92.62 379 LEU A O 1
ATOM 3044 N N . VAL A 1 380 ? 5.428 12.153 -15.945 1.00 90.88 380 VAL A N 1
ATOM 3045 C CA . VAL A 1 380 ? 4.400 12.332 -14.921 1.00 90.88 380 VAL A CA 1
ATOM 3046 C C . VAL A 1 380 ? 3.038 12.394 -15.585 1.00 90.88 380 VAL A C 1
ATOM 3048 O O . VAL A 1 380 ? 2.835 13.172 -16.512 1.00 90.88 380 VAL A O 1
ATOM 3051 N N . TYR A 1 381 ? 2.109 11.594 -15.077 1.00 90.75 381 TYR A N 1
ATOM 3052 C CA . TYR A 1 381 ? 0.720 11.575 -15.509 1.00 90.75 381 TYR A CA 1
ATOM 3053 C C . TYR A 1 381 ? -0.197 11.900 -14.340 1.00 90.75 381 TYR A C 1
ATOM 3055 O O . TYR A 1 381 ? 0.126 11.595 -13.192 1.00 90.75 381 TYR A O 1
ATOM 3063 N N . GLU A 1 382 ? -1.345 12.491 -14.650 1.00 88.56 382 GLU A N 1
ATOM 3064 C CA . GLU A 1 382 ? -2.431 12.733 -13.705 1.00 88.56 382 GLU A CA 1
ATOM 3065 C C . GLU A 1 382 ? -3.569 11.734 -13.962 1.00 88.56 382 GLU A C 1
ATOM 3067 O O . GLU A 1 382 ? -3.861 11.393 -15.111 1.00 88.56 382 GLU A O 1
ATOM 3072 N N . PHE A 1 383 ? -4.220 11.258 -12.903 1.00 87.00 383 PHE A N 1
ATOM 3073 C CA . PHE A 1 383 ? -5.474 10.522 -13.023 1.00 87.00 383 PHE A CA 1
ATOM 3074 C C . PHE A 1 383 ? -6.589 11.490 -13.431 1.00 87.00 383 PHE A C 1
ATOM 3076 O O . PHE A 1 383 ? -6.992 12.344 -12.641 1.00 87.00 383 PHE A O 1
ATOM 3083 N N . VAL A 1 384 ? -7.106 11.334 -14.650 1.00 79.25 384 VAL A N 1
ATOM 3084 C CA . VAL A 1 384 ? -8.249 12.102 -15.156 1.00 79.25 384 VAL A CA 1
ATOM 3085 C C . VAL A 1 384 ? -9.478 11.199 -15.179 1.00 79.25 384 VAL A C 1
ATOM 3087 O O . VAL A 1 384 ? -9.435 10.112 -15.749 1.00 79.25 384 VAL A O 1
ATOM 3090 N N . TYR A 1 385 ? -10.563 11.665 -14.564 1.00 68.62 385 TYR A N 1
ATOM 3091 C CA . TYR A 1 385 ? -11.851 10.973 -14.498 1.00 68.62 385 TYR A CA 1
ATOM 3092 C C . TYR A 1 385 ? -12.861 11.748 -15.353 1.00 68.62 385 TYR A C 1
ATOM 3094 O O . TYR A 1 385 ? -12.885 12.982 -15.287 1.00 68.62 385 TYR A O 1
ATOM 3102 N N . GLU A 1 386 ? -13.656 11.046 -16.165 1.00 56.62 386 GLU A N 1
ATOM 3103 C CA . GLU A 1 386 ? -14.719 11.651 -16.992 1.00 56.62 386 GLU A CA 1
ATOM 3104 C C . GLU A 1 386 ? -15.977 12.031 -16.198 1.00 56.62 386 GLU A C 1
ATOM 3106 O O . GLU A 1 386 ? -16.383 11.264 -15.291 1.00 56.62 386 GLU A O 1
#

pLDDT: mean 80.81, std 14.42, range [28.5, 98.25]

Mean predicted aligned error: 9.04 Å

Radius of gyration: 23.24 Å; Cα contacts (8 Å, |Δi|>4): 673; chains: 1; bounding box: 55×43×67 Å